Protein 8YXN (pdb70)

Secondary structure (DSSP, 8-state):
--S-EEEE-SS-HHHHHHHHHHH-SS---HHHHHHHH-GGG-S-GGGGB--SS---B-HHHHHHH--S-GGGTTTHHHHHHHHHHHT--HHHHHHHHHHHHTTTTSHHHH-EEEEEEEEEEEEEE-TTS-EEEEEEEEEEEEEEE--SS-TT-PPPPSS-TTHHHHHHHHHHHHHT--SHHHHHHHHHHHHIIIIIS-TTT---SHHHHHS-SSGGGTT--S---TTHHHHHHHHHHHHGGGBSS----BEEEE---/--TTSEEEE-SS-HHHHHHHHHHH-SS---HHHHHHHH-GGG-S-GGGGB--SS---B-HHHHHHHHTTSGGGTT-HHHHHHHHHHHT--HHHHHHHHHHHHTTTTSHHHH-EEEEEEEEEEEEEE-TTS-EEEEEEEEEEEEEEE--SS-TT-----SSSTTHHHHHHHHHHHHTT--SHHHHHHHHHHHHIIIIIS-TTT---SHHHHHS-SSGGGTT--S-SSTTHHHHHHHHHHHHGGGBS-----BEEEE---

Organism: Clostridium perfringens (NCBI:txid1502)

Nearest PDB structures (foldseek):
  5wqw-assembly1_A  TM=9.183E-01  e=3.307E-48  Clostridium perfringens str. 13
  6fxo-assembly1_A  TM=6.436E-01  e=1.385E-15  Staphylococcus aureus subsp. aureus Mu50
  4pi9-assembly1_A  TM=7.661E-01  e=3.746E-14  Staphylococcus aureus subsp. aureus Mu50
  4pi8-assembly1_A  TM=7.530E-01  e=2.775E-14  Staphylococcus aureus subsp. aureus Mu50
  4pia-assembly1_A  TM=7.601E-01  e=8.165E-14  Staphylococcus aureus subsp. aureus Mu50

Foldseek 3Di:
DVQAAAFELAAFLQVLLVLLQVLFPDHDDSVQLSCLLPLVNDPFQQLFWQFQAEFDFDLQVVLVLLPQQQQCRSVSVLLNVLCHVLRTYSLLLVLLLCVQCVSQPNPQANWDFDQWAFPPVAFDADPVRHTAGGDIGGDPGGATFHARNLVQQDDADPNHNCSSVRRSRNVRVVQVRRGSSSNSNVSSVCCRCLACVPPVQNQRGLSCLARGSHSVCNVRHSDSRSCRSVSSSVSSVSVVVGGPDDDIYGYHYDYPD/DFPPFAEQELPAFLQVLLVLLQVLFPDHDDSVQLSCLLPVVNDPFQQLQFQFQAEFDFDLVVVQVVLCPQALCHPCSVLLSVLCHVLRTYSLLLQLLLCVQAVSQPRPQANKDFDQWAFPPVAFDADPVRDTAGGDIGGHPDT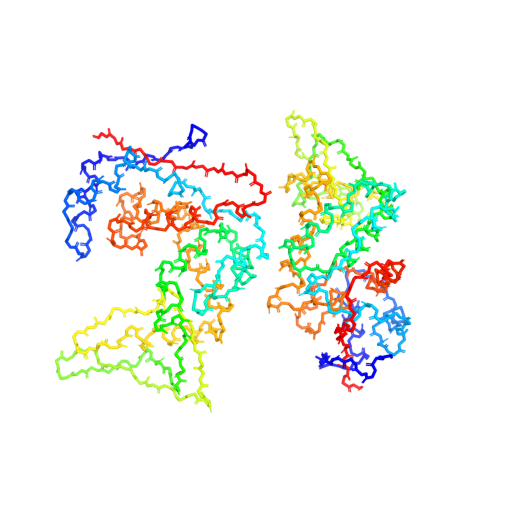AIAHARRLPQADDADPNRRCRSVRRSRNVRVVQVRRDSSSNSNVVSCVCRCLACPPPVQVQRGNSCLARGSHSVCNNRHNDRRSCSSVSSSVSSVVVVVRTPDDDGHGYDYDHDD

B-factor: mean 21.05, std 11.82, range [7.16, 79.29]

Structure (mmCIF, N/CA/C/O backbone):
data_8YXN
#
_entry.id   8YXN
#
_cell.length_a   37.130
_cell.length_b   47.520
_cell.length_c   64.310
_cell.angle_alpha   94.790
_cell.angle_beta   89.916
_cell.angle_gamma   96.290
#
_symmetry.space_group_name_H-M   'P 1'
#
loop_
_entity.id
_entity.type
_entity.pdbx_description
1 polymer 'Cell surface protein'
2 water water
#
loop_
_atom_site.group_PDB
_atom_site.id
_atom_site.type_symbol
_atom_site.label_atom_id
_atom_site.label_alt_id
_atom_site.label_comp_id
_atom_site.label_asym_id
_atom_site.label_entity_id
_atom_site.label_seq_id
_atom_site.pdbx_PDB_ins_code
_atom_site.Cartn_x
_atom_site.Cartn_y
_atom_site.Cartn_z
_atom_site.occupancy
_atom_site.B_iso_or_equiv
_atom_site.auth_seq_id
_atom_site.auth_comp_id
_atom_site.auth_asym_id
_atom_site.auth_atom_id
_atom_site.pdbx_PDB_model_num
ATOM 1 N N . ILE A 1 15 ? -8.914 19.646 -4.949 1.000 69.985 873 ILE A N 1
ATOM 2 C CA . ILE A 1 15 ? -9.808 20.715 -4.387 1.000 73.689 873 ILE A CA 1
ATOM 3 C C . ILE A 1 15 ? -8.982 21.995 -4.171 1.000 73.176 873 ILE A C 1
ATOM 4 O O . ILE A 1 15 ? -7.760 21.883 -3.937 1.000 71.589 873 ILE A O 1
ATOM 9 N N . GLY A 1 16 ? -9.627 23.165 -4.265 1.000 69.952 874 GLY A N 1
ATOM 10 C CA . GLY A 1 16 ? -9.025 24.484 -3.978 1.000 63.187 874 GLY A CA 1
ATOM 11 C C . GLY A 1 16 ? -8.460 24.541 -2.568 1.000 55.916 874 GLY A C 1
ATOM 12 O O . GLY A 1 16 ? -7.387 25.138 -2.388 1.000 50.560 874 GLY A O 1
ATOM 13 N N . ASN A 1 17 ? -9.161 23.947 -1.596 1.000 51.350 875 ASN A N 1
ATOM 14 C CA . ASN A 1 17 ? -8.637 23.712 -0.224 1.000 49.696 875 ASN A CA 1
ATOM 15 C C . ASN A 1 17 ? -7.697 22.492 -0.238 1.000 43.695 875 ASN A C 1
ATOM 16 O O . ASN A 1 17 ? -8.052 21.397 0.276 1.000 48.300 875 ASN A O 1
ATOM 21 N N . ALA A 1 18 ? -6.516 22.711 -0.796 1.000 32.902 876 ALA A N 1
ATOM 22 C CA . ALA A 1 18 ? -5.395 21.756 -0.862 1.000 27.531 876 ALA A CA 1
ATOM 23 C C . ALA A 1 18 ? -4.101 22.557 -0.746 1.000 25.154 876 ALA A C 1
ATOM 24 O O . ALA A 1 18 ? -4.054 23.686 -1.255 1.000 26.379 876 ALA A O 1
ATOM 26 N N . SER A 1 19 ? -3.114 22.008 -0.062 1.000 21.457 877 SER A N 1
ATOM 27 C CA . SER A 1 19 ? -1.742 22.561 -0.075 1.000 21.040 877 SER A CA 1
ATOM 28 C C . SER A 1 19 ? -0.998 21.957 -1.271 1.000 18.827 877 SER A C 1
ATOM 29 O O . SER A 1 19 ? -1.572 21.098 -2.010 1.000 17.143 877 SER A O 1
ATOM 32 N N . LYS A 1 20 ? 0.202 22.457 -1.525 1.000 18.676 878 LYS A N 1
ATOM 33 C CA A LYS A 1 20 ? 1.027 22.010 -2.675 0.590 18.015 878 LYS A CA 1
ATOM 34 C CA B LYS A 1 20 ? 1.021 22.000 -2.673 0.410 18.007 878 LYS A CA 1
ATOM 35 C C . LYS A 1 20 ? 2.402 21.586 -2.155 1.000 17.701 878 LYS A C 1
ATOM 36 O O . LYS A 1 20 ? 2.899 22.191 -1.182 1.000 18.550 878 LYS A O 1
ATOM 47 N N . THR A 1 21 ? 2.973 20.553 -2.766 1.000 16.402 879 THR A N 1
ATOM 48 C CA . THR A 1 21 ? 4.329 20.053 -2.434 1.000 17.656 879 THR A CA 1
ATOM 49 C C . THR A 1 21 ? 5.192 20.202 -3.680 1.000 15.919 879 THR A C 1
ATOM 50 O O . THR A 1 21 ? 4.816 19.625 -4.715 1.000 15.551 879 THR A O 1
ATOM 54 N N . ASN A 1 22 ? 6.259 20.998 -3.598 1.000 16.983 880 ASN A N 1
ATOM 55 C CA . ASN A 1 22 ? 7.149 21.250 -4.753 1.000 18.795 880 AS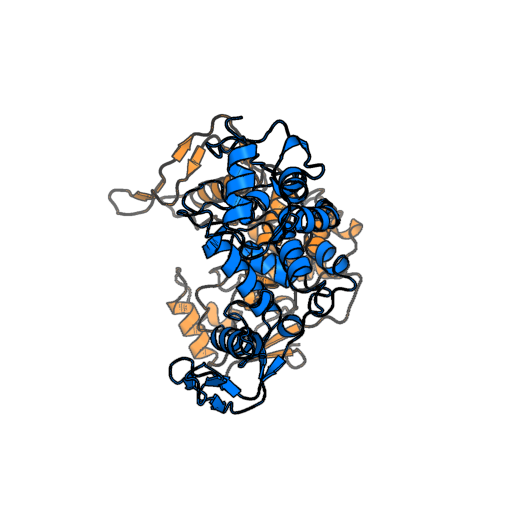N A CA 1
ATOM 56 C C . ASN A 1 22 ? 8.089 20.052 -4.951 1.000 17.133 880 ASN A C 1
ATOM 57 O O . ASN A 1 22 ? 8.833 19.686 -4.035 1.000 19.533 880 ASN A O 1
ATOM 62 N N . TYR A 1 23 ? 8.058 19.489 -6.145 1.000 14.837 881 TYR A N 1
ATOM 63 C CA . TYR A 1 23 ? 8.916 18.355 -6.578 1.000 14.779 881 TYR A CA 1
ATOM 64 C C . TYR A 1 23 ? 10.305 18.894 -6.977 1.000 16.816 881 TYR A C 1
ATOM 65 O O . TYR A 1 23 ? 11.258 18.107 -7.041 1.000 18.470 881 TYR A O 1
ATOM 74 N N . GLY A 1 24 ? 10.385 20.189 -7.288 1.000 17.224 882 GLY A N 1
ATOM 75 C CA . GLY A 1 24 ? 11.658 20.929 -7.425 1.000 19.710 882 GLY A CA 1
ATOM 76 C C . GLY A 1 24 ? 12.405 20.635 -8.722 1.000 20.471 882 GLY A C 1
ATOM 77 O O . GLY A 1 24 ? 13.572 21.080 -8.848 1.000 21.822 882 GLY A O 1
ATOM 78 N N . VAL A 1 25 ? 11.810 19.866 -9.625 1.000 18.407 883 VAL A N 1
ATOM 79 C CA . VAL A 1 25 ? 12.289 19.608 -11.013 1.000 17.619 883 VAL A CA 1
ATOM 80 C C . VAL A 1 25 ? 11.095 19.767 -11.947 1.000 18.073 883 VAL A C 1
ATOM 81 O O . VAL A 1 25 ? 9.941 19.755 -11.488 1.000 14.611 883 VAL A O 1
ATOM 85 N N . SER A 1 26 ? 11.357 19.864 -13.251 1.000 17.415 884 SER A N 1
ATOM 86 C CA . SER A 1 26 ? 10.288 19.989 -14.258 1.000 17.757 884 SER A CA 1
ATOM 87 C C . SER A 1 26 ? 9.526 18.665 -14.341 1.000 15.258 884 SER A C 1
ATOM 88 O O . SER A 1 26 ? 10.086 17.622 -13.965 1.000 15.436 884 SER A O 1
ATOM 91 N N . LEU A 1 27 ? 8.278 18.718 -14.781 1.000 15.433 885 LEU A N 1
ATOM 92 C CA . LEU A 1 27 ? 7.503 17.503 -15.107 1.000 15.593 885 LEU A CA 1
ATOM 93 C C . LEU A 1 27 ? 8.344 16.607 -16.028 1.000 16.370 885 LEU A C 1
ATOM 94 O O . LEU A 1 27 ? 8.465 15.405 -15.809 1.000 15.776 885 LEU A O 1
ATOM 99 N N . ASN A 1 28 ? 8.901 17.173 -17.100 1.000 16.447 886 ASN A N 1
ATOM 100 C CA . ASN A 1 28 ? 9.674 16.356 -18.064 1.000 18.922 886 ASN A CA 1
ATOM 101 C C . ASN A 1 28 ? 10.868 15.690 -17.351 1.000 16.460 886 ASN A C 1
ATOM 102 O O . ASN A 1 28 ? 11.124 14.515 -17.572 1.000 15.309 886 ASN A O 1
ATOM 107 N N . GLU A 1 29 ? 11.613 16.403 -16.540 1.000 15.673 887 GLU A N 1
ATOM 108 C CA . GLU A 1 29 ? 12.791 15.841 -15.841 1.000 17.318 887 GLU A CA 1
ATOM 109 C C . GLU A 1 29 ? 12.296 14.746 -14.889 1.000 14.869 887 GLU A C 1
ATOM 110 O O . GLU A 1 29 ? 12.988 13.732 -14.754 1.000 15.738 887 GLU A O 1
ATOM 116 N N . TYR A 1 30 ? 11.181 14.970 -14.213 1.000 14.017 888 TYR A N 1
ATOM 117 C CA . TYR A 1 30 ? 10.708 13.980 -13.214 1.000 13.301 888 TYR A CA 1
ATOM 118 C C . TYR A 1 30 ? 10.333 12.685 -13.944 1.000 13.621 888 TYR A C 1
ATOM 119 O O . TYR A 1 30 ? 10.674 11.551 -13.469 1.000 12.729 888 TYR A O 1
ATOM 128 N N . ILE A 1 31 ? 9.587 12.802 -15.058 1.000 14.122 889 ILE A N 1
ATOM 129 C CA . ILE A 1 31 ? 9.194 11.604 -15.846 1.000 14.550 889 ILE A CA 1
ATOM 130 C C . ILE A 1 31 ? 10.475 10.844 -16.236 1.000 14.713 889 ILE A C 1
ATOM 131 O O . ILE A 1 31 ? 10.473 9.596 -16.169 1.000 14.760 889 ILE A O 1
ATOM 136 N N . LYS A 1 32 ? 11.508 11.548 -16.721 1.000 16.524 890 LYS A N 1
ATOM 137 C CA . LYS A 1 32 ? 12.783 10.916 -17.156 1.000 17.892 890 LYS A CA 1
ATOM 138 C C . LYS A 1 32 ? 13.477 10.236 -15.964 1.000 17.078 890 LYS A C 1
ATOM 139 O O . LYS A 1 32 ? 13.909 9.062 -16.114 1.000 16.994 890 LYS A O 1
ATOM 145 N N . LEU A 1 33 ? 13.473 10.854 -14.775 1.000 16.764 891 LEU A N 1
ATOM 146 C CA . LEU A 1 33 ? 14.036 10.182 -13.564 1.000 15.880 891 LEU A CA 1
ATOM 147 C C . LEU A 1 33 ? 13.263 8.906 -13.246 1.000 14.267 891 LEU A C 1
ATOM 148 O O . LEU A 1 33 ? 13.893 7.895 -12.903 1.000 15.236 891 LEU A O 1
ATOM 153 N N . GLN A 1 34 ? 11.937 8.913 -13.304 1.000 12.389 892 GLN A N 1
ATOM 154 C CA . GLN A 1 34 ? 11.127 7.711 -13.012 1.000 13.479 892 GLN A CA 1
ATOM 155 C C . GLN A 1 34 ? 11.468 6.643 -14.040 1.000 14.634 892 GLN A C 1
ATOM 156 O O . GLN A 1 34 ? 11.616 5.494 -13.652 1.000 14.864 892 GLN A O 1
ATOM 162 N N . GLN A 1 35 ? 11.577 7.010 -15.321 1.000 14.263 893 GLN A N 1
ATOM 163 C CA . GLN A 1 35 ? 11.806 5.997 -16.382 1.000 16.879 893 GLN A CA 1
ATOM 164 C C . GLN A 1 35 ? 13.162 5.317 -16.174 1.000 15.444 893 GLN A C 1
ATOM 165 O O . GLN A 1 35 ? 13.213 4.052 -16.272 1.000 15.657 893 GLN A O 1
ATOM 171 N N . ARG A 1 36 ? 14.225 6.075 -15.906 1.000 16.505 894 ARG A N 1
ATOM 172 C CA . ARG A 1 36 ? 15.605 5.535 -15.758 1.000 17.203 894 ARG A CA 1
ATOM 173 C C . ARG A 1 36 ? 15.745 4.767 -14.432 1.000 19.473 894 ARG A C 1
ATOM 174 O O . ARG A 1 36 ? 16.585 3.821 -14.371 1.000 19.850 894 ARG A O 1
ATOM 182 N N . ASN A 1 37 ? 14.941 5.082 -13.403 1.000 19.624 895 ASN A N 1
ATOM 183 C CA . ASN A 1 37 ? 15.157 4.432 -12.077 1.000 20.530 895 ASN A CA 1
ATOM 184 C C . ASN A 1 37 ? 14.281 3.177 -11.970 1.000 18.481 895 ASN A C 1
ATOM 185 O O . ASN A 1 37 ? 14.628 2.269 -11.203 1.000 20.144 895 ASN A O 1
ATOM 190 N N . ASN A 1 38 ? 13.197 3.067 -12.717 1.000 15.243 896 ASN A N 1
ATOM 191 C CA . ASN A 1 38 ? 12.266 1.913 -12.629 1.000 16.149 896 ASN A CA 1
ATOM 192 C C . ASN A 1 38 ? 12.981 0.642 -13.065 1.000 16.777 896 ASN A C 1
ATOM 193 O O . ASN A 1 38 ? 13.577 0.599 -14.147 1.000 14.381 896 ASN A O 1
ATOM 198 N N . PRO A 1 39 ? 12.877 -0.458 -12.299 1.000 17.280 897 PRO A N 1
ATOM 199 C CA . PRO A 1 39 ? 13.453 -1.724 -12.748 1.000 18.576 897 PRO A CA 1
ATOM 200 C C . PRO A 1 39 ? 12.772 -2.300 -13.994 1.000 18.022 897 PRO A C 1
ATOM 201 O O . PRO A 1 39 ? 13.361 -3.175 -14.661 1.000 18.785 897 PRO A O 1
ATOM 205 N N . SER A 1 40 ? 11.557 -1.834 -14.318 1.000 18.615 898 SER A N 1
ATOM 206 C CA A SER A 1 40 ? 10.804 -2.221 -15.527 0.500 18.038 898 SER A CA 1
ATOM 207 C CA B SER A 1 40 ? 10.885 -2.240 -15.573 0.500 19.616 898 SER A CA 1
ATOM 208 C C . SER A 1 40 ? 10.827 -1.050 -16.519 1.000 19.191 898 SER A C 1
ATOM 209 O O . SER A 1 40 ? 11.018 0.091 -16.069 1.000 18.993 898 SER A O 1
ATOM 214 N N . ASN A 1 41 ? 10.622 -1.361 -17.790 1.000 18.933 899 ASN A N 1
ATOM 215 C CA . ASN A 1 41 ? 10.694 -0.351 -18.864 1.000 18.091 899 ASN A CA 1
ATOM 216 C C . ASN A 1 41 ? 9.251 0.005 -19.222 1.000 16.371 899 ASN A C 1
ATOM 217 O O . ASN A 1 41 ? 8.480 -0.859 -19.651 1.000 19.360 899 ASN A O 1
ATOM 222 N N . TYR A 1 42 ? 8.874 1.255 -18.938 1.000 16.403 900 TYR A N 1
ATOM 223 C CA . TYR A 1 42 ? 7.618 1.895 -19.371 1.000 16.628 900 TYR A CA 1
ATOM 224 C C . TYR A 1 42 ? 7.957 3.129 -20.223 1.000 15.684 900 TYR A C 1
ATOM 225 O O . TYR A 1 42 ? 9.000 3.730 -20.029 1.000 16.821 900 TYR A O 1
ATOM 234 N N . SER A 1 43 ? 7.040 3.499 -21.101 1.000 16.559 901 SER A N 1
ATOM 235 C CA . SER A 1 43 ? 7.204 4.659 -22.003 1.000 18.347 901 SER A CA 1
ATOM 236 C C . SER A 1 43 ? 7.011 5.967 -21.263 1.000 17.518 901 SER A C 1
ATOM 237 O O . SER A 1 43 ? 6.200 6.049 -20.289 1.000 16.910 901 SER A O 1
ATOM 240 N N . TYR A 1 44 ? 7.562 7.018 -21.856 1.000 18.317 902 TYR A N 1
ATOM 241 C CA . TYR A 1 44 ? 7.370 8.416 -21.425 1.000 19.380 902 TYR A CA 1
ATOM 242 C C . TYR A 1 44 ? 5.870 8.675 -21.381 1.000 19.871 902 TYR A C 1
ATOM 243 O O . TYR A 1 44 ? 5.377 9.265 -20.402 1.000 18.781 902 TYR A O 1
ATOM 252 N N . SER A 1 45 ? 5.146 8.304 -22.438 1.000 19.895 903 SER A N 1
ATOM 253 C CA . SER A 1 45 ? 3.699 8.542 -22.559 1.000 23.129 903 SER A CA 1
ATOM 254 C C . SER A 1 45 ? 2.922 7.955 -21.370 1.000 21.633 903 SER A C 1
ATOM 255 O O . SER A 1 45 ? 2.065 8.673 -20.805 1.000 17.981 903 SER A O 1
ATOM 258 N N . GLU A 1 46 ? 3.186 6.685 -21.008 1.000 19.470 904 GLU A N 1
ATOM 259 C CA . GLU A 1 46 ? 2.482 6.014 -19.887 1.000 21.271 904 GLU A CA 1
ATOM 260 C C . GLU A 1 46 ? 2.800 6.764 -18.583 1.000 17.601 904 GLU A C 1
ATOM 261 O O . GLU A 1 46 ? 1.862 7.079 -17.811 1.000 17.953 904 GLU A O 1
ATOM 267 N N . PHE A 1 47 ? 4.065 7.094 -18.343 1.000 16.067 905 PHE A N 1
ATOM 268 C CA . PHE A 1 47 ? 4.452 7.841 -17.117 1.000 14.321 905 PHE A CA 1
ATOM 269 C C . PHE A 1 47 ? 3.777 9.216 -17.100 1.000 14.858 905 PHE A C 1
ATOM 270 O O . PHE A 1 47 ? 3.177 9.609 -16.095 1.000 13.747 905 PHE A O 1
ATOM 278 N N . GLU A 1 48 ? 3.805 9.934 -18.223 1.000 12.889 906 GLU A N 1
ATOM 279 C CA . GLU A 1 48 ? 3.324 11.339 -18.260 1.000 13.470 906 GLU A CA 1
ATOM 280 C C . GLU A 1 48 ? 1.852 11.392 -17.858 1.000 12.581 906 GLU A C 1
ATOM 281 O O . GLU A 1 48 ? 1.479 12.304 -17.107 1.000 13.383 906 GLU A O 1
ATOM 287 N N . LYS A 1 49 ? 1.000 10.454 -18.316 1.000 14.907 907 LYS A N 1
ATOM 288 C CA . LYS A 1 49 ? -0.443 10.591 -18.060 1.000 16.036 907 LYS A CA 1
ATOM 289 C C . LYS A 1 49 ? -0.756 10.323 -16.571 1.000 15.081 907 LYS A C 1
ATOM 290 O O . LYS A 1 49 ? -1.833 10.747 -16.121 1.000 16.345 907 LYS A O 1
ATOM 296 N N . TYR A 1 50 ? 0.116 9.609 -15.851 1.000 12.362 908 TYR A N 1
ATOM 297 C CA . TYR A 1 50 ? -0.130 9.310 -14.408 1.000 12.587 908 TYR A CA 1
ATOM 298 C C . TYR A 1 50 ? 0.619 10.314 -13.543 1.000 12.125 908 TYR A C 1
ATOM 299 O O . TYR A 1 50 ? 0.178 10.505 -12.379 1.000 11.306 908 TYR A O 1
ATOM 308 N N . ILE A 1 51 ? 1.740 10.841 -13.989 1.000 11.200 909 ILE A N 1
ATOM 309 C CA . ILE A 1 51 ? 2.507 11.820 -13.169 1.000 10.528 909 ILE A CA 1
ATOM 310 C C . ILE A 1 51 ? 1.914 13.223 -13.277 1.000 11.397 909 ILE A C 1
ATOM 311 O O . ILE A 1 51 ? 1.946 13.960 -12.311 1.000 11.264 909 ILE A O 1
ATOM 316 N N . ASN A 1 52 ? 1.422 13.602 -14.446 1.000 12.613 910 ASN A N 1
ATOM 317 C CA . ASN A 1 52 ? 0.951 14.994 -14.659 1.000 13.494 910 ASN A CA 1
ATOM 318 C C . ASN A 1 52 ? -0.311 15.246 -13.828 1.000 13.755 910 ASN A C 1
ATOM 319 O O . ASN A 1 52 ? -1.347 14.625 -14.066 1.000 14.105 910 ASN A O 1
ATOM 324 N N . PRO A 1 53 ? -0.292 16.113 -12.792 1.000 16.325 911 PRO A N 1
ATOM 325 C CA . PRO A 1 53 ? -1.454 16.232 -11.907 1.000 18.676 911 PRO A CA 1
ATOM 326 C C . PRO A 1 53 ? -2.659 16.867 -12.615 1.000 19.033 911 PRO A C 1
ATOM 327 O O . PRO A 1 53 ? -3.763 16.692 -12.219 1.000 20.668 911 PRO A O 1
ATOM 331 N N . ALA A 1 54 ? -2.417 17.535 -13.735 1.000 19.620 912 ALA A N 1
ATOM 332 C CA . ALA A 1 54 ? -3.522 18.154 -14.506 1.000 20.294 912 ALA A CA 1
ATOM 333 C C . ALA A 1 54 ? -4.341 17.064 -15.205 1.000 21.139 912 ALA A C 1
ATOM 334 O O . ALA A 1 54 ? -5.499 17.339 -15.613 1.000 25.512 912 ALA A O 1
ATOM 336 N N . LYS A 1 55 ? -3.832 15.830 -15.317 1.000 20.684 913 LYS A N 1
ATOM 337 C CA . LYS A 1 55 ? -4.548 14.728 -15.984 1.000 20.411 913 LYS A CA 1
ATOM 338 C C . LYS A 1 55 ? -5.262 13.849 -14.961 1.000 19.245 913 LYS A C 1
ATOM 339 O O . LYS A 1 55 ? -6.009 12.952 -15.386 1.000 21.972 913 LYS A O 1
ATOM 345 N N . ALA A 1 56 ? -5.038 14.081 -13.669 1.000 23.411 914 ALA A N 1
ATOM 346 C CA . ALA A 1 56 ? -5.744 13.333 -12.606 1.000 23.667 914 ALA A CA 1
ATOM 347 C C . ALA A 1 56 ? -7.240 13.677 -12.671 1.000 27.295 914 ALA A C 1
ATOM 348 O O . ALA A 1 56 ? -7.594 14.881 -12.614 1.000 33.660 914 ALA A O 1
ATOM 350 N N . THR A 1 57 ? -8.082 12.672 -12.856 1.000 26.238 915 THR A N 1
ATOM 351 C CA . THR A 1 57 ? -9.559 12.794 -12.797 1.000 27.670 915 THR A CA 1
ATOM 352 C C . THR A 1 57 ? -9.996 12.577 -11.333 1.000 27.550 915 THR A C 1
ATOM 353 O O . THR A 1 57 ? -10.985 13.214 -10.910 1.000 31.695 915 THR A O 1
ATOM 357 N N . ASN A 1 58 ? -9.225 11.798 -10.559 1.000 23.016 916 ASN A N 1
ATOM 358 C CA . ASN A 1 58 ? -9.616 11.274 -9.228 1.000 18.762 916 ASN A CA 1
ATOM 359 C C . ASN A 1 58 ? -8.731 11.928 -8.162 1.000 19.390 916 ASN A C 1
ATOM 360 O O . ASN A 1 58 ? -7.558 11.470 -7.991 1.000 18.230 916 ASN A O 1
ATOM 365 N N . LYS A 1 59 ? -9.297 12.865 -7.397 1.000 17.250 917 LYS A N 1
ATOM 366 C CA . LYS A 1 59 ? -8.542 13.695 -6.415 1.000 18.222 917 LYS A CA 1
ATOM 367 C C . LYS A 1 59 ? -8.169 12.857 -5.192 1.000 14.930 917 LYS A C 1
ATOM 368 O O . LYS A 1 59 ? -7.334 13.336 -4.417 1.000 14.908 917 LYS A O 1
ATOM 374 N N . LEU A 1 60 ? -8.712 11.653 -5.031 1.000 13.006 918 LEU A N 1
ATOM 375 C CA . LEU A 1 60 ? -8.356 10.845 -3.828 1.000 11.762 918 LEU A CA 1
ATOM 376 C C . LEU A 1 60 ? -6.876 10.444 -3.833 1.000 10.818 918 LEU A C 1
ATOM 377 O O . LEU A 1 60 ? -6.375 10.031 -2.732 1.000 9.719 918 LEU A O 1
ATOM 382 N N . GLN A 1 61 ? -6.202 10.415 -4.985 1.000 11.487 919 GLN A N 1
ATOM 383 C CA . GLN A 1 61 ? -4.741 10.118 -4.963 1.000 11.813 919 GLN A CA 1
ATOM 384 C C . GLN A 1 61 ? -3.980 11.245 -4.241 1.000 9.901 919 GLN A C 1
ATOM 385 O O . GLN A 1 61 ? -2.778 11.031 -3.851 1.000 9.188 919 GLN A O 1
ATOM 391 N N . PHE A 1 62 ? -4.621 12.381 -3.980 1.000 10.455 920 PHE A N 1
ATOM 392 C CA . PHE A 1 62 ? -3.966 13.512 -3.282 1.000 10.100 920 PHE A CA 1
ATOM 393 C C . PHE A 1 62 ? -4.497 13.722 -1.845 1.000 10.497 920 PHE A C 1
ATOM 394 O O . PHE A 1 62 ? -4.092 14.688 -1.110 1.000 11.009 920 PHE A O 1
ATOM 402 N N . LEU A 1 63 ? -5.349 12.806 -1.398 1.000 10.223 921 LEU A N 1
ATOM 403 C CA . LEU A 1 63 ? -5.919 12.877 -0.042 1.000 10.771 921 LEU A CA 1
ATOM 404 C C . LEU A 1 63 ? -4.793 12.600 0.952 1.000 10.158 921 LEU A C 1
ATOM 405 O O . LEU A 1 63 ? -4.061 11.596 0.777 1.000 9.781 921 LEU A O 1
ATOM 410 N N . ARG A 1 64 ? -4.660 13.367 2.022 1.000 9.675 922 ARG A N 1
ATOM 411 C CA . ARG A 1 64 ? -3.688 13.074 3.109 1.000 9.732 922 ARG A CA 1
ATOM 412 C C . ARG A 1 64 ? -4.225 11.885 3.908 1.000 10.043 922 ARG A C 1
ATOM 413 O O . ARG A 1 64 ? -5.364 11.958 4.412 1.000 10.736 922 ARG A O 1
ATOM 421 N N . ILE A 1 65 ? -3.469 10.793 3.960 1.000 8.975 923 ILE A N 1
ATOM 422 C CA . ILE A 1 65 ? -3.941 9.504 4.546 1.000 9.220 923 ILE A CA 1
ATOM 423 C C . ILE A 1 65 ? -3.257 9.286 5.894 1.000 8.651 923 ILE A C 1
ATOM 424 O O . ILE A 1 65 ? -3.417 8.179 6.468 1.000 8.087 923 ILE A O 1
ATOM 429 N N . ASP A 1 66 ? -2.475 10.253 6.376 1.000 9.924 924 ASP A N 1
ATOM 430 C CA . ASP A 1 66 ? -1.743 10.166 7.654 1.000 10.429 924 ASP A CA 1
ATOM 431 C C . ASP A 1 66 ? -2.646 10.599 8.803 1.000 10.635 924 ASP A C 1
ATOM 432 O O . ASP A 1 66 ? -2.117 11.160 9.770 1.000 10.188 924 ASP A O 1
ATOM 437 N N . LYS A 1 67 ? -3.940 10.279 8.746 1.000 10.162 925 LYS A N 1
ATOM 438 C CA . LYS A 1 67 ? -4.825 10.474 9.911 1.000 12.513 925 LYS A CA 1
ATOM 439 C C . LYS A 1 67 ? -5.965 9.482 9.827 1.000 12.268 925 LYS A C 1
ATOM 440 O O . LYS A 1 67 ? -6.455 9.262 8.735 1.000 12.873 925 LYS A O 1
ATOM 446 N N . PHE A 1 68 ? -6.316 8.891 10.951 1.000 10.517 926 PHE A N 1
ATOM 447 C CA . PHE A 1 68 ? -7.551 8.081 11.017 1.000 9.989 926 PHE A CA 1
ATOM 448 C C . PHE A 1 68 ? -8.755 8.989 10.750 1.000 10.774 926 PHE A C 1
ATOM 449 O O . PHE A 1 68 ? -8.833 10.122 11.300 1.000 11.188 926 PHE A O 1
ATOM 457 N N . ARG A 1 69 ? -9.705 8.487 9.958 1.000 9.608 927 ARG A N 1
ATOM 458 C CA . ARG A 1 69 ? -10.992 9.159 9.700 1.000 10.649 927 ARG A CA 1
ATOM 459 C C . ARG A 1 69 ? -12.095 8.154 10.019 1.000 10.341 927 ARG A C 1
ATOM 460 O O . ARG A 1 69 ? -12.010 7.029 9.575 1.000 10.438 927 ARG A O 1
ATOM 468 N N . SER A 1 70 ? -13.041 8.540 10.860 1.000 10.674 928 SER A N 1
ATOM 469 C CA . SER A 1 70 ? -14.185 7.664 11.221 1.000 10.703 928 SER A CA 1
ATOM 470 C C . SER A 1 70 ? -14.989 7.217 9.997 1.000 10.662 928 SER A C 1
ATOM 471 O O . SER A 1 70 ? -15.277 8.051 9.078 1.000 10.392 928 SER A O 1
ATOM 474 N N . VAL A 1 71 ? -15.355 5.937 9.978 1.000 9.493 929 VAL A N 1
ATOM 475 C CA . VAL A 1 71 ? -16.244 5.330 8.948 1.000 10.333 929 VAL A CA 1
ATOM 476 C C . VAL A 1 71 ? -17.346 4.501 9.594 1.000 9.452 929 VAL A C 1
ATOM 477 O O . VAL A 1 71 ? -17.220 4.093 10.744 1.000 9.998 929 VAL A O 1
ATOM 481 N N . ASN A 1 72 ? -18.385 4.281 8.806 1.000 9.726 930 ASN A N 1
ATOM 482 C CA . ASN A 1 72 ? -19.475 3.343 9.164 1.000 9.025 930 ASN A CA 1
ATOM 483 C C . ASN A 1 72 ? -18.924 1.927 9.071 1.000 8.851 930 ASN A C 1
ATOM 484 O O . ASN A 1 72 ? -18.766 1.391 7.966 1.000 10.091 930 ASN A O 1
ATOM 489 N N . VAL A 1 73 ? -18.568 1.319 10.200 1.000 9.315 931 VAL A N 1
ATOM 490 C CA . VAL A 1 73 ? -17.919 -0.008 10.225 1.000 9.095 931 VAL A CA 1
ATOM 491 C C . VAL A 1 73 ? -18.858 -1.083 9.659 1.000 10.187 931 VAL A C 1
ATOM 492 O O . VAL A 1 73 ? -18.402 -1.908 8.833 1.000 10.403 931 VAL A O 1
ATOM 496 N N . SER A 1 74 ? -20.118 -1.139 10.092 1.000 10.555 932 SER A N 1
ATOM 497 C CA . SER A 1 74 ? -21.071 -2.135 9.563 1.000 11.774 932 SER A CA 1
ATOM 498 C C . SER A 1 74 ? -21.319 -1.895 8.062 1.000 11.157 932 SER A C 1
ATOM 499 O O . SER A 1 74 ? -21.444 -2.883 7.343 1.000 13.571 932 SER A O 1
ATOM 502 N N . GLY A 1 75 ? -21.358 -0.655 7.624 1.000 11.160 933 GLY A N 1
ATOM 503 C CA . GLY A 1 75 ? -21.521 -0.334 6.200 1.000 11.148 933 GLY A CA 1
ATOM 504 C C . GLY A 1 75 ? -20.302 -0.830 5.420 1.000 10.628 933 GLY A C 1
ATOM 505 O O . GLY A 1 75 ? -20.447 -1.415 4.339 1.000 12.821 933 GLY A O 1
ATOM 506 N N . LEU A 1 76 ? -19.108 -0.731 6.000 1.000 10.590 934 LEU A N 1
ATOM 507 C CA . LEU A 1 76 ? -17.894 -1.192 5.316 1.000 9.900 934 LEU A CA 1
ATOM 508 C C . LEU A 1 76 ? -17.924 -2.710 5.240 1.000 10.379 934 LEU A C 1
ATOM 509 O O . LEU A 1 76 ? -17.604 -3.266 4.165 1.000 12.650 934 LEU A O 1
ATOM 514 N N . SER A 1 77 ? -18.267 -3.399 6.319 1.000 10.911 935 SER A N 1
ATOM 515 C CA . SER A 1 77 ? -18.286 -4.889 6.314 1.000 12.580 935 SER A CA 1
ATOM 516 C C . SER A 1 77 ? -19.293 -5.352 5.235 1.000 13.226 935 SER A C 1
ATOM 517 O O . SER A 1 77 ? -19.005 -6.347 4.543 1.000 14.843 935 SER A O 1
ATOM 520 N N . SER A 1 78 ? -20.439 -4.679 5.153 1.000 13.670 936 SER A N 1
ATOM 521 C CA . SER A 1 78 ? -21.485 -4.987 4.130 1.000 16.030 936 SER A CA 1
ATOM 522 C C . SER A 1 78 ? -20.939 -4.816 2.700 1.000 17.384 936 SER A C 1
ATOM 523 O O . SER A 1 78 ? -21.138 -5.741 1.847 1.000 18.005 936 SER A O 1
ATOM 526 N N . ARG A 1 79 ? -20.175 -3.751 2.451 1.000 16.170 937 ARG A N 1
ATOM 527 C CA . ARG A 1 79 ? -19.636 -3.403 1.113 1.000 17.486 937 ARG A CA 1
ATOM 528 C C . ARG A 1 79 ? -18.555 -4.411 0.693 1.000 17.870 937 ARG A C 1
ATOM 529 O O . ARG A 1 79 ? -18.414 -4.667 -0.519 1.000 18.254 937 ARG A O 1
ATOM 537 N N . LEU A 1 80 ? -17.833 -5.005 1.625 1.000 14.145 938 LEU A N 1
ATOM 538 C CA . LEU A 1 80 ? -16.761 -5.991 1.362 1.000 16.162 938 LEU A CA 1
ATOM 539 C C . LEU A 1 80 ? -17.465 -7.328 1.131 1.000 17.763 938 LEU A C 1
ATOM 540 O O . LEU A 1 80 ? -17.156 -8.284 1.813 1.000 19.391 938 LEU A O 1
ATOM 545 N N . SER A 1 81 ? -18.285 -7.352 0.076 1.000 23.225 939 SER A N 1
ATOM 546 C CA . SER A 1 81 ? -19.312 -8.391 -0.208 1.000 30.063 939 SER A CA 1
ATOM 547 C C . SER A 1 81 ? -18.649 -9.671 -0.718 1.000 31.854 939 SER A C 1
ATOM 548 O O . SER A 1 81 ? -18.984 -10.773 -0.226 1.000 41.950 939 SER A O 1
ATOM 551 N N . ASN A 1 82 ? -17.802 -9.549 -1.723 1.000 29.253 940 ASN A N 1
ATOM 552 C CA . ASN A 1 82 ? -17.300 -10.747 -2.445 1.000 30.718 940 ASN A CA 1
ATOM 553 C C . ASN A 1 82 ? -15.792 -10.608 -2.588 1.000 27.825 940 ASN A C 1
ATOM 554 O O . ASN A 1 82 ? -15.313 -10.498 -3.705 1.000 24.872 940 ASN A O 1
ATOM 559 N N . LYS A 1 83 ? -15.084 -10.527 -1.463 1.000 23.210 941 LYS A N 1
ATOM 560 C CA . LYS A 1 83 ? -13.654 -10.145 -1.453 1.000 22.422 941 LYS A CA 1
ATOM 561 C C . LYS A 1 83 ? -12.802 -11.253 -0.863 1.000 20.692 941 LYS A C 1
ATOM 562 O O . LYS A 1 83 ? -11.790 -10.978 -0.187 1.000 21.041 941 LYS A O 1
ATOM 568 N N . GLY A 1 84 ? -13.111 -12.509 -1.163 1.000 22.696 942 GLY A N 1
ATOM 569 C CA . GLY A 1 84 ? -12.225 -13.583 -0.704 1.000 24.618 942 GLY A CA 1
ATOM 570 C C . GLY A 1 84 ? -12.005 -13.513 0.796 1.000 21.778 942 GLY A C 1
ATOM 571 O O . GLY A 1 84 ? -12.998 -13.389 1.539 1.000 21.367 942 GLY A O 1
ATOM 572 N N . VAL A 1 85 ? -10.753 -13.607 1.234 1.000 22.765 943 VAL A N 1
ATOM 573 C CA . VAL A 1 85 ? -10.382 -13.708 2.670 1.000 21.980 943 VAL A CA 1
ATOM 574 C C . VAL A 1 85 ? -10.736 -12.366 3.337 1.000 19.165 943 VAL A C 1
ATOM 575 O O . VAL A 1 85 ? -10.824 -12.366 4.585 1.000 20.604 943 VAL A O 1
ATOM 579 N N . LEU A 1 86 ? -10.955 -11.289 2.566 1.000 17.679 944 LEU A N 1
ATOM 580 C CA . LEU A 1 86 ? -11.260 -9.949 3.168 1.000 16.390 944 LEU A CA 1
ATOM 581 C C . LEU A 1 86 ? -12.776 -9.751 3.293 1.000 16.699 944 LEU A C 1
ATOM 582 O O . LEU A 1 86 ? -13.240 -8.657 3.712 1.000 15.901 944 LEU A O 1
ATOM 587 N N . THR A 1 87 ? -13.601 -10.752 2.918 1.000 19.233 945 THR A N 1
ATOM 588 C CA . THR A 1 87 ? -15.077 -10.599 2.904 1.000 18.651 945 THR A CA 1
ATOM 589 C C . THR A 1 87 ? -15.553 -10.291 4.323 1.000 16.132 945 THR A C 1
ATOM 590 O O . THR A 1 87 ? -15.139 -10.975 5.228 1.000 18.179 945 THR A O 1
ATOM 594 N N . GLY A 1 88 ? -16.312 -9.201 4.473 1.000 16.652 946 GLY A N 1
ATOM 595 C CA . GLY A 1 88 ? -16.992 -8.817 5.722 1.000 16.027 946 GLY A CA 1
ATOM 596 C C . GLY A 1 88 ? -16.023 -8.259 6.765 1.000 16.159 946 GLY A C 1
ATOM 597 O O . GLY A 1 88 ? -16.461 -8.038 7.913 1.000 15.209 946 GLY A O 1
ATOM 598 N N . GLN A 1 89 ? -14.750 -8.028 6.423 1.000 15.908 947 GLN A N 1
ATOM 599 C CA . GLN A 1 89 ? -13.713 -7.739 7.462 1.000 14.842 947 GLN A CA 1
ATOM 600 C C . GLN A 1 89 ? -13.640 -6.232 7.764 1.000 12.752 947 GLN A C 1
ATOM 601 O O . GLN A 1 89 ? -12.498 -5.752 8.070 1.000 12.015 947 GLN A O 1
ATOM 607 N N . GLY A 1 90 ? -14.763 -5.545 7.828 1.000 11.624 948 GLY A N 1
ATOM 608 C CA . GLY A 1 90 ? -14.756 -4.095 8.135 1.000 10.996 948 GLY A CA 1
ATOM 609 C C . GLY A 1 90 ? -14.088 -3.863 9.482 1.000 10.838 948 GLY A C 1
ATOM 610 O O . GLY A 1 90 ? -13.322 -2.883 9.657 1.000 10.595 948 GLY A O 1
ATOM 611 N N . GLN A 1 91 ? -14.434 -4.658 10.502 1.000 10.558 949 GLN A N 1
ATOM 612 C CA . GLN A 1 91 ? -13.906 -4.339 11.861 1.000 9.406 949 GLN A CA 1
ATOM 613 C C . GLN A 1 91 ? -12.367 -4.401 11.874 1.000 9.378 949 GLN A C 1
ATOM 614 O O . GLN A 1 91 ? -11.685 -3.583 12.531 1.000 7.827 949 GLN A O 1
ATOM 620 N N . ALA A 1 92 ? -11.787 -5.445 11.265 1.000 9.944 950 ALA A N 1
ATOM 621 C CA . ALA A 1 92 ? -10.328 -5.683 11.288 1.000 10.037 950 ALA A CA 1
ATOM 622 C C . ALA A 1 92 ? -9.636 -4.495 10.602 1.000 9.635 950 ALA A C 1
ATOM 623 O O . ALA A 1 92 ? -8.606 -4.042 11.116 1.000 8.668 950 ALA A O 1
ATOM 625 N N . PHE A 1 93 ? -10.199 -3.984 9.502 1.000 9.953 951 PHE A N 1
ATOM 626 C CA . PHE A 1 93 ? -9.618 -2.843 8.763 1.000 8.802 951 PHE A CA 1
ATOM 627 C C . PHE A 1 93 ? -9.696 -1.576 9.629 1.000 9.047 951 PHE A C 1
ATOM 628 O O . PHE A 1 93 ? -8.686 -0.896 9.763 1.000 9.577 951 PHE A O 1
ATOM 636 N N . VAL A 1 94 ? -10.835 -1.310 10.268 1.000 8.640 952 VAL A N 1
ATOM 637 C CA . VAL A 1 94 ? -10.979 -0.058 11.071 1.000 7.957 952 VAL A CA 1
ATOM 638 C C . VAL A 1 94 ? -10.064 -0.156 12.296 1.000 7.429 952 VAL A C 1
ATOM 639 O O . VAL A 1 94 ? -9.424 0.858 12.643 1.000 7.865 952 VAL A O 1
ATOM 643 N N . ASN A 1 95 ? -10.034 -1.306 12.973 1.000 7.889 953 ASN A N 1
ATOM 644 C CA . ASN A 1 95 ? -9.145 -1.489 14.136 1.000 8.091 953 ASN A CA 1
ATOM 645 C C . ASN A 1 95 ? -7.687 -1.210 13.776 1.000 8.539 953 ASN A C 1
ATOM 646 O O . ASN A 1 95 ? -6.993 -0.484 14.524 1.000 8.629 953 ASN A O 1
ATOM 651 N N . ALA A 1 96 ? -7.247 -1.737 12.645 1.000 7.898 954 ALA A N 1
ATOM 652 C CA . ALA A 1 96 ? -5.864 -1.562 12.153 1.000 7.770 954 ALA A CA 1
ATOM 653 C C . ALA A 1 96 ? -5.620 -0.088 11.820 1.000 7.627 954 ALA A C 1
ATOM 654 O O . ALA A 1 96 ? -4.565 0.470 12.195 1.000 7.850 954 ALA A O 1
ATOM 656 N N . ALA A 1 97 ? -6.530 0.530 11.094 1.000 7.334 955 ALA A N 1
ATOM 657 C CA . ALA A 1 97 ? -6.343 1.929 10.694 1.000 7.463 955 ALA A CA 1
ATOM 658 C C . ALA A 1 97 ? -6.311 2.827 11.932 1.000 8.100 955 ALA A C 1
ATOM 659 O O . ALA A 1 97 ? -5.499 3.801 12.022 1.000 8.551 955 ALA A O 1
ATOM 661 N N . LYS A 1 98 ? -7.159 2.547 12.917 1.000 7.899 956 LYS A N 1
ATOM 662 C CA . LYS A 1 98 ? -7.196 3.351 14.158 1.000 9.297 956 LYS A CA 1
ATOM 663 C C . LYS A 1 98 ? -5.855 3.197 14.915 1.000 8.622 956 LYS A C 1
ATOM 664 O O . LYS A 1 98 ? -5.268 4.177 15.384 1.000 8.744 956 LYS A O 1
ATOM 670 N N . ALA A 1 99 ? -5.376 1.971 15.037 1.000 8.093 957 ALA A N 1
ATOM 671 C CA . ALA A 1 99 ? -4.141 1.684 15.797 1.000 8.673 957 ALA A CA 1
ATOM 672 C C . ALA A 1 99 ? -2.954 2.458 15.193 1.000 8.575 957 ALA A C 1
ATOM 673 O O . ALA A 1 99 ? -2.071 2.855 15.901 1.000 8.363 957 ALA A O 1
ATOM 675 N N . PHE A 1 100 ? -2.913 2.639 13.879 1.000 8.650 958 PHE A N 1
ATOM 676 C CA . PHE A 1 100 ? -1.761 3.246 13.172 1.000 8.392 958 PHE A CA 1
ATOM 677 C C . PHE A 1 100 ? -2.104 4.663 12.723 1.000 8.079 958 PHE A C 1
ATOM 678 O O . PHE A 1 100 ? -1.252 5.254 12.066 1.000 8.622 958 PHE A O 1
ATOM 686 N N . ASN A 1 101 ? -3.270 5.180 13.081 1.000 7.646 959 ASN A N 1
ATOM 687 C CA . ASN A 1 101 ? -3.618 6.589 12.741 1.000 8.021 959 ASN A CA 1
ATOM 688 C C . ASN A 1 101 ? -3.466 6.818 11.234 1.000 7.903 959 ASN A C 1
ATOM 689 O O . ASN A 1 101 ? -2.958 7.863 10.793 1.000 8.651 959 ASN A O 1
ATOM 694 N N . ILE A 1 102 ? -4.067 5.929 10.451 1.000 7.414 960 ILE A N 1
ATOM 695 C CA . ILE A 1 102 ? -4.132 6.066 8.980 1.000 7.710 960 ILE A CA 1
ATOM 696 C C . ILE A 1 102 ? -5.588 5.994 8.519 1.000 7.729 960 ILE A C 1
ATOM 697 O O . ILE A 1 102 ? -6.472 5.491 9.222 1.000 8.041 960 ILE A O 1
ATOM 702 N N . ASP A 1 103 ? -5.828 6.449 7.293 1.000 7.783 961 ASP A N 1
ATOM 703 C CA . ASP A 1 103 ? -7.202 6.529 6.739 1.000 8.196 961 ASP A CA 1
ATOM 704 C C . ASP A 1 103 ? -7.671 5.112 6.428 1.000 8.440 961 ASP A C 1
ATOM 705 O O . ASP A 1 103 ? -6.979 4.366 5.740 1.000 8.324 961 ASP A O 1
ATOM 710 N N . PRO A 1 104 ? -8.810 4.661 6.982 1.000 8.804 962 PRO A N 1
ATOM 711 C CA . PRO A 1 104 ? -9.251 3.274 6.793 1.000 8.755 962 PRO A CA 1
ATOM 712 C C . PRO A 1 104 ? -9.722 2.951 5.367 1.000 8.583 962 PRO A C 1
ATOM 713 O O . PRO A 1 104 ? -9.656 1.770 4.989 1.000 8.710 962 PRO A O 1
ATOM 717 N N . ILE A 1 105 ? -10.236 3.933 4.649 1.000 8.508 963 ILE A N 1
ATOM 718 C CA . ILE A 1 105 ? -10.700 3.674 3.263 1.000 8.885 963 ILE A CA 1
ATOM 719 C C . ILE A 1 105 ? -9.455 3.498 2.407 1.000 8.734 963 ILE A C 1
ATOM 720 O O . ILE A 1 105 ? -9.412 2.580 1.570 1.000 8.503 963 ILE A O 1
ATOM 725 N N . TYR A 1 106 ? -8.407 4.279 2.642 1.000 8.322 964 TYR A N 1
ATOM 726 C CA . TYR A 1 106 ? -7.100 4.037 1.986 1.000 8.239 964 TYR A CA 1
ATOM 727 C C . TYR A 1 106 ? -6.636 2.603 2.285 1.000 8.166 964 TYR A C 1
ATOM 728 O O . TYR A 1 106 ? -6.246 1.836 1.406 1.000 9.511 964 TYR A O 1
ATOM 737 N N . LEU A 1 107 ? -6.642 2.185 3.559 1.000 8.393 965 LEU A N 1
ATOM 738 C CA . LEU A 1 107 ? -6.127 0.857 3.940 1.000 8.394 965 LEU A CA 1
ATOM 739 C C . LEU A 1 107 ? -6.917 -0.233 3.239 1.000 9.021 965 LEU A C 1
ATOM 740 O O . LEU A 1 107 ? -6.307 -1.182 2.693 1.000 9.164 965 LEU A O 1
ATOM 745 N N . VAL A 1 108 ? -8.233 -0.118 3.219 1.000 7.994 966 VAL A N 1
ATOM 746 C CA . VAL A 1 108 ? -9.103 -1.101 2.515 1.000 9.217 966 VAL A CA 1
ATOM 747 C C . VAL A 1 108 ? -8.661 -1.167 1.051 1.000 9.070 966 VAL A C 1
ATOM 748 O O . VAL A 1 108 ? -8.442 -2.277 0.542 1.000 9.727 966 VAL A O 1
ATOM 752 N N . ALA A 1 109 ? -8.573 -0.023 0.396 1.000 8.333 967 ALA A N 1
ATOM 753 C CA . ALA A 1 109 ? -8.321 0.054 -1.068 1.000 8.989 967 ALA A CA 1
ATOM 754 C C . ALA A 1 109 ? -6.926 -0.534 -1.354 1.000 10.535 967 ALA A C 1
ATOM 755 O O . ALA A 1 109 ? -6.770 -1.307 -2.349 1.000 10.877 967 ALA A O 1
ATOM 757 N N . GLN A 1 110 ? -5.935 -0.176 -0.530 1.000 10.840 968 GLN A N 1
ATOM 758 C CA . GLN A 1 110 ? -4.542 -0.682 -0.674 1.000 12.757 968 GLN A CA 1
ATOM 759 C C . GLN A 1 110 ? -4.547 -2.213 -0.593 1.000 12.144 968 GLN A C 1
ATOM 760 O O . GLN A 1 110 ? -3.907 -2.895 -1.397 1.000 13.295 968 GLN A O 1
ATOM 766 N N . CYS A 1 111 ? -5.215 -2.766 0.412 1.000 11.703 969 CYS A N 1
ATOM 767 C CA . CYS A 1 111 ? -5.280 -4.237 0.598 1.000 12.117 969 CYS A CA 1
ATOM 768 C C . CYS A 1 111 ? -6.058 -4.899 -0.552 1.000 13.028 969 CYS A C 1
ATOM 769 O O . CYS A 1 111 ? -5.640 -6.025 -1.004 1.000 13.406 969 CYS A O 1
ATOM 772 N N . LEU A 1 112 ? -7.177 -4.319 -0.975 1.000 12.495 970 LEU A N 1
ATOM 773 C CA . LEU A 1 112 ? -7.977 -4.924 -2.077 1.000 12.711 970 LEU A CA 1
ATOM 774 C C . LEU A 1 112 ? -7.067 -4.981 -3.313 1.000 14.609 970 LEU A C 1
ATOM 775 O O . LEU A 1 112 ? -6.996 -6.040 -3.985 1.000 14.580 970 LEU A O 1
ATOM 780 N N . HIS A 1 113 ? -6.354 -3.902 -3.623 1.000 13.153 971 HIS A N 1
ATOM 781 C CA . HIS A 1 113 ? -5.521 -3.865 -4.858 1.000 14.233 971 HIS A CA 1
ATOM 782 C C . HIS A 1 113 ? -4.395 -4.893 -4.755 1.000 15.408 971 HIS A C 1
ATOM 783 O O . HIS A 1 113 ? -4.222 -5.639 -5.721 1.000 17.042 971 HIS A O 1
ATOM 790 N N . GLU A 1 114 ? -3.681 -4.963 -3.624 1.000 16.309 972 GLU A N 1
ATOM 791 C CA . GLU A 1 114 ? -2.480 -5.788 -3.401 1.000 17.169 972 GLU A CA 1
ATOM 792 C C . GLU A 1 114 ? -2.810 -7.289 -3.342 1.000 19.074 972 GLU A C 1
ATOM 793 O O . GLU A 1 114 ? -1.936 -8.063 -3.821 1.000 22.130 972 GLU A O 1
ATOM 799 N N . THR A 1 115 ? -4.011 -7.679 -2.905 1.000 16.510 973 THR A N 1
ATOM 800 C CA . THR A 1 115 ? -4.429 -9.098 -2.732 1.000 17.004 973 THR A CA 1
ATOM 801 C C . THR A 1 115 ? -5.319 -9.582 -3.909 1.000 18.205 973 THR A C 1
ATOM 802 O O . THR A 1 115 ? -5.840 -10.715 -3.814 1.000 18.167 973 THR A O 1
ATOM 806 N N . GLY A 1 116 ? -5.603 -8.744 -4.900 1.000 18.729 974 GLY A N 1
ATOM 807 C CA . GLY A 1 116 ? -6.574 -9.080 -5.974 1.000 19.910 974 GLY A CA 1
ATOM 808 C C . GLY A 1 116 ? -7.946 -9.364 -5.412 1.000 19.077 974 GLY A C 1
ATOM 809 O O . GLY A 1 116 ? -8.503 -10.447 -5.648 1.000 20.736 974 GLY A O 1
ATOM 810 N N . ASN A 1 117 ? -8.512 -8.426 -4.645 1.000 18.804 975 ASN A N 1
ATOM 811 C CA . ASN A 1 117 ? -9.795 -8.638 -3.918 1.000 19.995 975 ASN A CA 1
ATOM 812 C C . ASN A 1 117 ? -9.766 -9.926 -3.083 1.000 18.311 975 ASN A C 1
ATOM 813 O O . ASN A 1 117 ? -10.763 -10.697 -3.132 1.000 20.069 975 ASN A O 1
ATOM 818 N N . GLY A 1 118 ? -8.712 -10.135 -2.301 1.000 17.272 976 GLY A N 1
ATOM 819 C CA . GLY A 1 118 ? -8.630 -11.193 -1.287 1.000 16.989 976 GLY A CA 1
ATOM 820 C C . GLY A 1 118 ? -8.351 -12.556 -1.879 1.000 19.617 976 GLY A C 1
ATOM 821 O O . GLY A 1 118 ? -8.709 -13.551 -1.186 1.000 23.464 976 GLY A O 1
ATOM 822 N N . THR A 1 119 ? -7.770 -12.622 -3.085 1.000 20.216 977 THR A N 1
ATOM 823 C CA . THR A 1 119 ? -7.628 -13.909 -3.842 1.000 23.489 977 THR A CA 1
ATOM 824 C C . THR A 1 119 ? -6.171 -14.370 -3.999 1.000 26.329 977 THR A C 1
ATOM 825 O O . THR A 1 119 ? -5.964 -15.559 -4.408 1.000 24.155 977 THR A O 1
ATOM 829 N N . SER A 1 120 ? -5.180 -13.527 -3.695 1.000 22.727 978 SER A N 1
ATOM 830 C CA . SER A 1 120 ? -3.743 -13.848 -3.886 1.000 24.561 978 SER A CA 1
ATOM 831 C C . SER A 1 120 ? -3.379 -15.000 -2.947 1.000 23.223 978 SER A C 1
ATOM 832 O O . SER A 1 120 ? -4.012 -15.163 -1.924 1.000 23.517 978 SER A O 1
ATOM 835 N N . LYS A 1 121 ? -2.414 -15.816 -3.329 1.000 27.594 979 LYS A N 1
ATOM 836 C CA . LYS A 1 121 ? -2.009 -17.020 -2.562 1.000 28.975 979 LYS A CA 1
ATOM 837 C C . LYS A 1 121 ? -1.658 -16.654 -1.109 1.000 26.835 979 LYS A C 1
ATOM 838 O O . LYS A 1 121 ? -2.292 -17.211 -0.206 1.000 26.031 979 LYS A O 1
ATOM 844 N N . LEU A 1 122 ? -0.731 -15.711 -0.906 1.000 27.420 980 LEU A N 1
ATOM 845 C CA . LEU A 1 122 ? -0.217 -15.320 0.440 1.000 27.783 980 LEU A CA 1
ATOM 846 C C . LEU A 1 122 ? -1.359 -14.737 1.293 1.000 26.005 980 LEU A C 1
ATOM 847 O O . LEU A 1 122 ? -1.322 -14.947 2.522 1.000 25.404 980 LEU A O 1
ATOM 852 N N . ALA A 1 123 ? -2.314 -14.017 0.680 1.000 26.437 981 ALA A N 1
ATOM 853 C CA . ALA A 1 123 ? -3.472 -13.383 1.370 1.000 25.256 981 ALA A CA 1
ATOM 854 C C . ALA A 1 123 ? -4.480 -14.435 1.848 1.000 28.091 981 ALA A C 1
ATOM 855 O O . ALA A 1 123 ? -4.928 -14.328 3.006 1.000 28.753 981 ALA A O 1
ATOM 857 N N . LYS A 1 124 ? -4.818 -15.432 1.011 1.000 28.878 982 LYS A N 1
ATOM 858 C CA . LYS A 1 124 ? -5.867 -16.453 1.294 1.000 30.973 982 LYS A CA 1
ATOM 859 C C . LYS A 1 124 ? -5.415 -17.369 2.424 1.000 26.528 982 LYS A C 1
ATOM 860 O O . LYS A 1 124 ? -6.283 -17.996 3.056 1.000 25.832 982 LYS A O 1
ATOM 866 N N . GLY A 1 125 ? -4.107 -17.434 2.663 1.000 24.212 983 GLY A N 1
ATOM 867 C CA . GLY A 1 125 ? -3.505 -18.216 3.747 1.000 23.250 983 GLY A CA 1
ATOM 868 C C . GLY A 1 125 ? -2.806 -19.454 3.197 1.000 26.650 983 GLY A C 1
ATOM 869 O O . GLY A 1 125 ? -3.420 -20.175 2.373 1.000 29.260 983 GLY A O 1
ATOM 870 N N . VAL A 1 126 ? -1.550 -19.631 3.573 1.000 25.249 984 VAL A N 1
ATOM 871 C CA . VAL A 1 126 ? -0.725 -20.826 3.230 1.000 27.221 984 VAL A CA 1
ATOM 872 C C . VAL A 1 126 ? -0.532 -21.614 4.529 1.000 28.052 984 VAL A C 1
ATOM 873 O O . VAL A 1 126 ? 0.051 -21.097 5.481 1.000 26.982 984 VAL A O 1
ATOM 877 N N . THR A 1 127 ? -0.969 -22.868 4.542 1.000 32.103 985 THR A N 1
ATOM 878 C CA . THR A 1 127 ? -0.760 -23.775 5.690 1.000 35.340 985 THR A CA 1
ATOM 879 C C . THR A 1 127 ? 0.647 -24.327 5.526 1.000 37.487 985 THR A C 1
ATOM 880 O O . THR A 1 127 ? 0.857 -25.133 4.593 1.000 39.099 985 THR A O 1
ATOM 884 N N . ILE A 1 128 ? 1.586 -23.807 6.314 1.000 34.025 986 ILE A N 1
ATOM 885 C CA . ILE A 1 128 ? 3.020 -24.195 6.265 1.000 34.620 986 ILE A CA 1
ATOM 886 C C . ILE A 1 128 ? 3.253 -25.190 7.401 1.000 38.872 986 ILE A C 1
ATOM 887 O O . ILE A 1 128 ? 2.471 -25.176 8.379 1.000 35.603 986 ILE A O 1
ATOM 892 N N . THR A 1 129 ? 4.203 -26.102 7.200 1.000 36.668 987 THR A N 1
ATOM 893 C CA . THR A 1 129 ? 4.627 -27.106 8.206 1.000 41.734 987 THR A CA 1
ATOM 894 C C . THR A 1 129 ? 6.059 -26.794 8.623 1.000 38.029 987 THR A C 1
ATOM 895 O O . THR A 1 129 ? 6.574 -27.536 9.461 1.000 45.553 987 THR A O 1
ATOM 899 N N . GLU A 1 130 ? 6.684 -25.782 8.006 1.000 34.997 988 GLU A N 1
ATOM 900 C CA . GLU A 1 130 ? 8.067 -25.349 8.345 1.000 34.419 988 GLU A CA 1
ATOM 901 C C . GLU A 1 130 ? 8.313 -23.900 7.921 1.000 38.858 988 GLU A C 1
ATOM 902 O O . GLU A 1 130 ? 7.604 -23.392 7.005 1.000 35.592 988 GLU A O 1
ATOM 908 N N . ILE A 1 131 ? 9.323 -23.285 8.539 1.000 35.876 989 ILE A N 1
ATOM 909 C CA . ILE A 1 131 ? 9.773 -21.897 8.227 1.000 38.423 989 ILE A CA 1
ATOM 910 C C . ILE A 1 131 ? 11.258 -21.930 7.874 1.000 36.418 989 ILE A C 1
ATOM 911 O O . ILE A 1 131 ? 11.947 -22.888 8.286 1.000 42.280 989 ILE A O 1
ATOM 916 N N . ALA A 1 132 ? 11.736 -20.902 7.176 1.000 33.870 990 ALA A N 1
ATOM 917 C CA . ALA A 1 132 ? 13.147 -20.746 6.766 1.000 34.958 990 ALA A CA 1
ATOM 918 C C . ALA A 1 132 ? 13.965 -20.222 7.944 1.000 39.231 990 ALA A C 1
ATOM 919 O O . ALA A 1 132 ? 13.417 -19.415 8.737 1.000 38.503 990 ALA A O 1
ATOM 921 N N . ASP A 1 133 ? 15.212 -20.694 8.049 1.000 43.032 991 ASP A N 1
ATOM 922 C CA . ASP A 1 133 ? 16.326 -20.031 8.780 1.000 42.891 991 ASP A CA 1
ATOM 923 C C . ASP A 1 133 ? 17.193 -19.332 7.728 1.000 42.440 991 ASP A C 1
ATOM 924 O O . ASP A 1 133 ? 18.016 -20.022 7.073 1.000 42.621 991 ASP A O 1
ATOM 929 N N . GLU A 1 134 ? 16.986 -18.023 7.541 1.000 42.352 992 GLU A N 1
ATOM 930 C CA . GLU A 1 134 ? 17.635 -17.222 6.470 1.000 44.817 992 GLU A CA 1
ATOM 931 C C . GLU A 1 134 ? 19.127 -17.019 6.797 1.000 49.128 992 GLU A C 1
ATOM 932 O O . GLU A 1 134 ? 19.869 -16.522 5.916 1.000 46.865 992 GLU A O 1
ATOM 938 N N . SER A 1 135 ? 19.562 -17.392 8.007 1.000 50.538 993 SER A N 1
ATOM 939 C CA . SER A 1 135 ? 20.981 -17.328 8.450 1.000 51.345 993 SER A CA 1
ATOM 940 C C . SER A 1 135 ? 21.758 -18.531 7.905 1.000 54.331 993 SER A C 1
ATOM 941 O O . SER A 1 135 ? 23.005 -18.508 7.997 1.000 58.340 993 SER A O 1
ATOM 944 N N . LYS A 1 136 ? 21.062 -19.538 7.361 1.000 52.997 994 LYS A N 1
ATOM 945 C CA . LYS A 1 136 ? 21.677 -20.804 6.872 1.000 48.470 994 LYS A CA 1
ATOM 946 C C . LYS A 1 136 ? 21.280 -21.064 5.423 1.000 42.815 994 LYS A C 1
ATOM 947 O O . LYS A 1 136 ? 20.643 -22.069 5.122 1.000 45.217 994 LYS A O 1
ATOM 953 N N . PRO A 1 137 ? 21.627 -20.163 4.480 1.000 39.782 995 PRO A N 1
ATOM 954 C CA . PRO A 1 137 ? 21.289 -20.360 3.071 1.000 38.973 995 PRO A CA 1
ATOM 955 C C . PRO A 1 137 ? 21.943 -21.617 2.485 1.000 42.743 995 PRO A C 1
ATOM 956 O O . PRO A 1 137 ? 22.869 -22.125 3.089 1.000 44.336 995 PRO A O 1
ATOM 960 N N . ILE A 1 138 ? 21.442 -22.080 1.335 1.000 41.633 996 ILE A N 1
ATOM 961 C CA . ILE A 1 138 ? 21.957 -23.276 0.608 1.000 42.614 996 ILE A CA 1
ATOM 962 C C . ILE A 1 138 ? 22.152 -22.884 -0.862 1.000 44.657 996 ILE A C 1
ATOM 963 O O . ILE A 1 138 ? 21.191 -22.372 -1.486 1.000 42.838 996 ILE A O 1
ATOM 968 N N . TYR A 1 139 ? 23.365 -23.094 -1.382 1.000 47.063 997 TYR A N 1
ATOM 969 C CA . TYR A 1 139 ? 23.818 -22.625 -2.717 1.000 48.252 997 TYR A CA 1
ATOM 970 C C . TYR A 1 139 ? 23.951 -23.832 -3.654 1.000 48.895 997 TYR A C 1
ATOM 971 O O . TYR A 1 139 ? 24.294 -24.905 -3.140 1.000 46.840 997 TYR A O 1
ATOM 980 N N . ASN A 1 140 ? 23.654 -23.664 -4.953 1.000 53.078 998 ASN A N 1
ATOM 981 C CA . ASN A 1 140 ? 23.807 -24.722 -5.997 1.000 55.846 998 ASN A CA 1
ATOM 982 C C . ASN A 1 140 ? 25.274 -24.748 -6.441 1.000 60.154 998 ASN A C 1
ATOM 983 O O . ASN A 1 140 ? 26.078 -24.009 -5.835 1.000 62.136 998 ASN A O 1
ATOM 988 N N . GLY A 1 141 ? 25.595 -25.568 -7.450 1.000 66.729 999 GLY A N 1
ATOM 989 C CA . GLY A 1 141 ? 26.933 -25.688 -8.065 1.000 71.726 999 GLY A CA 1
ATOM 990 C C . GLY A 1 141 ? 27.475 -24.350 -8.552 1.000 74.032 999 GLY A C 1
ATOM 991 O O . GLY A 1 141 ? 28.688 -24.122 -8.389 1.000 79.292 999 GLY A O 1
ATOM 992 N N . ASN A 1 142 ? 26.615 -23.498 -9.126 1.000 75.426 1000 ASN A N 1
ATOM 993 C CA . ASN A 1 142 ? 26.964 -22.138 -9.629 1.000 72.946 1000 ASN A CA 1
ATOM 994 C C . ASN A 1 142 ? 26.848 -21.104 -8.498 1.000 68.243 1000 ASN A C 1
ATOM 995 O O . ASN A 1 142 ? 26.669 -19.911 -8.815 1.000 73.585 1000 ASN A O 1
ATOM 1000 N N . GLY A 1 143 ? 26.921 -21.543 -7.233 1.000 64.888 1001 GLY A N 1
ATOM 1001 C CA . GLY A 1 143 ? 26.996 -20.684 -6.034 1.000 60.435 1001 GLY A CA 1
ATOM 1002 C C . GLY A 1 143 ? 25.781 -19.788 -5.854 1.000 60.255 1001 GLY A C 1
ATOM 1003 O O . GLY A 1 143 ? 25.852 -18.876 -5.012 1.000 65.397 1001 GLY A O 1
ATOM 1004 N N . GLN A 1 144 ? 24.703 -20.019 -6.610 1.000 56.748 1002 GLN A N 1
ATOM 1005 C CA . GLN A 1 144 ? 23.430 -19.250 -6.521 1.000 52.452 1002 GLN A CA 1
ATOM 1006 C C . GLN A 1 144 ? 22.551 -19.823 -5.402 1.000 46.247 1002 GLN A C 1
ATOM 1007 O O . GLN A 1 144 ? 22.596 -21.049 -5.170 1.000 42.535 1002 GLN A O 1
ATOM 1013 N N . LEU A 1 145 ? 21.778 -18.961 -4.736 1.000 41.536 1003 LEU A N 1
ATOM 1014 C CA . LEU A 1 145 ? 20.869 -19.340 -3.618 1.000 41.638 1003 LEU A CA 1
ATOM 1015 C C . LEU A 1 145 ? 19.727 -20.200 -4.177 1.000 35.925 1003 LEU A C 1
ATOM 1016 O O . LEU A 1 145 ? 19.074 -19.732 -5.152 1.000 35.132 1003 LEU A O 1
ATOM 1021 N N . VAL A 1 146 ? 19.490 -21.379 -3.580 1.000 36.498 1004 VAL A N 1
ATOM 1022 C CA . VAL A 1 146 ? 18.401 -22.331 -3.983 1.000 35.861 1004 VAL A CA 1
ATOM 1023 C C . VAL A 1 146 ? 17.513 -22.709 -2.781 1.000 36.149 1004 VAL A C 1
ATOM 1024 O O . VAL A 1 146 ? 16.426 -23.329 -3.012 1.000 34.794 1004 VAL A O 1
ATOM 1028 N N . GLY A 1 147 ? 17.904 -22.368 -1.547 1.000 34.644 1005 GLY A N 1
ATOM 1029 C CA . GLY A 1 147 ? 17.141 -22.751 -0.342 1.000 35.177 1005 GLY A CA 1
ATOM 1030 C C . GLY A 1 147 ? 17.740 -22.210 0.949 1.000 33.638 1005 GLY A C 1
ATOM 1031 O O . GLY A 1 147 ? 18.705 -21.410 0.874 1.000 36.426 1005 GLY A O 1
ATOM 1032 N N . TYR A 1 148 ? 17.145 -22.603 2.073 1.000 30.308 1006 TYR A N 1
ATOM 1033 C CA . TYR A 1 148 ? 17.646 -22.400 3.454 1.000 33.446 1006 TYR A CA 1
ATOM 1034 C C . TYR A 1 148 ? 17.422 -23.674 4.263 1.000 35.533 1006 TYR A C 1
ATOM 1035 O O . TYR A 1 148 ? 16.458 -24.401 3.967 1.000 34.671 1006 TYR A O 1
ATOM 1044 N N . HIS A 1 149 ? 18.233 -23.913 5.294 1.000 36.008 1007 HIS A N 1
ATOM 1045 C CA . HIS A 1 149 ? 17.929 -24.971 6.294 1.000 47.616 1007 HIS A CA 1
ATOM 1046 C C . HIS A 1 149 ? 16.582 -24.621 6.948 1.000 45.866 1007 HIS A C 1
ATOM 1047 O O . HIS A 1 149 ? 16.414 -23.464 7.392 1.000 51.773 1007 HIS A O 1
ATOM 1054 N N . MET A 1 150 ? 15.624 -25.554 6.917 1.000 44.857 1008 MET A N 1
ATOM 1055 C CA . MET A 1 150 ? 14.215 -25.323 7.343 1.000 43.257 1008 MET A CA 1
ATOM 1056 C C . MET A 1 150 ? 14.017 -25.802 8.783 1.000 48.228 1008 MET A C 1
ATOM 1057 O O . MET A 1 150 ? 14.764 -26.715 9.216 1.000 51.885 1008 MET A O 1
ATOM 1062 N N . ILE A 1 151 ? 13.033 -25.213 9.474 1.000 43.441 1009 ILE A N 1
ATOM 1063 C CA . ILE A 1 151 ? 12.674 -25.501 10.892 1.000 44.406 1009 ILE A CA 1
ATOM 1064 C C . ILE A 1 151 ? 11.296 -26.170 10.946 1.000 49.099 1009 ILE A C 1
ATOM 1065 O O . ILE A 1 151 ? 10.315 -25.584 10.437 1.000 49.996 1009 ILE A O 1
ATOM 1070 N N . LYS A 1 152 ? 11.239 -27.340 11.579 1.000 48.571 1010 LYS A N 1
ATOM 1071 C CA . LYS A 1 152 ? 10.012 -28.144 11.806 1.000 50.489 1010 LYS A CA 1
ATOM 1072 C C . LYS A 1 152 ? 9.097 -27.356 12.756 1.000 50.826 1010 LYS A C 1
ATOM 1073 O O . LYS A 1 152 ? 9.607 -26.779 13.739 1.000 57.993 1010 LYS A O 1
ATOM 1079 N N . LEU A 1 153 ? 7.808 -27.260 12.436 1.000 52.182 1011 LEU A N 1
ATOM 1080 C CA . LEU A 1 153 ? 6.765 -26.742 13.366 1.000 49.685 1011 LEU A CA 1
ATOM 1081 C C . LEU A 1 153 ? 5.963 -27.927 13.918 1.000 48.765 1011 LEU A C 1
ATOM 1082 O O . LEU A 1 153 ? 5.761 -28.916 13.182 1.000 46.221 1011 LEU A O 1
ATOM 1087 N N . SER A 1 154 ? 5.491 -27.810 15.157 1.000 47.687 1012 SER A N 1
ATOM 1088 C CA . SER A 1 154 ? 4.855 -28.904 15.935 1.000 49.573 1012 SER A CA 1
ATOM 1089 C C . SER A 1 154 ? 3.483 -29.254 15.339 1.000 51.961 1012 SER A C 1
ATOM 1090 O O . SER A 1 154 ? 2.996 -30.387 15.576 1.000 52.106 1012 SER A O 1
ATOM 1093 N N . LYS A 1 155 ? 2.871 -28.323 14.601 1.000 46.927 1013 LYS A N 1
ATOM 1094 C CA . LYS A 1 155 ? 1.657 -28.587 13.787 1.000 49.955 1013 LYS A CA 1
ATOM 1095 C C . LYS A 1 155 ? 1.699 -27.733 12.523 1.000 49.462 1013 LYS A C 1
ATOM 1096 O O . LYS A 1 155 ? 2.506 -26.808 12.425 1.000 50.140 1013 LYS A O 1
ATOM 1102 N N . PRO A 1 156 ? 0.843 -28.030 11.516 1.000 49.155 1014 PRO A N 1
ATOM 1103 C CA . PRO A 1 156 ? 0.651 -27.125 10.385 1.000 46.229 1014 PRO A CA 1
ATOM 1104 C C . PRO A 1 156 ? 0.010 -25.808 10.867 1.000 46.229 1014 PRO A C 1
ATOM 1105 O O . PRO A 1 156 ? -0.971 -25.862 11.583 1.000 40.631 1014 PRO A O 1
ATOM 1109 N N . VAL A 1 157 ? 0.566 -24.661 10.464 1.000 41.186 1015 VAL A N 1
ATOM 1110 C CA . VAL A 1 157 ? 0.061 -23.309 10.847 1.000 38.585 1015 VAL A CA 1
ATOM 1111 C C . VAL A 1 157 ? -0.289 -22.541 9.560 1.000 33.262 1015 VAL A C 1
ATOM 1112 O O . VAL A 1 157 ? 0.568 -22.525 8.662 1.000 36.236 1015 VAL A O 1
ATOM 1116 N N . THR A 1 158 ? -1.500 -21.974 9.467 1.000 30.904 1016 THR A N 1
ATOM 1117 C CA . THR A 1 158 ? -1.942 -21.130 8.321 1.000 30.508 1016 THR A CA 1
ATOM 1118 C C . THR A 1 158 ? -1.474 -19.699 8.597 1.000 29.595 1016 THR A C 1
ATOM 1119 O O . THR A 1 158 ? -1.832 -19.171 9.670 1.000 28.795 1016 THR A O 1
ATOM 1123 N N . VAL A 1 159 ? -0.674 -19.134 7.695 1.000 26.196 1017 VAL A N 1
ATOM 1124 C CA . VAL A 1 159 ? -0.154 -17.750 7.852 1.000 24.491 1017 VAL A CA 1
ATOM 1125 C C . VAL A 1 159 ? -0.658 -16.923 6.680 1.000 22.836 1017 VAL A C 1
ATOM 1126 O O . VAL A 1 159 ? -0.873 -17.463 5.618 1.000 19.706 1017 VAL A O 1
ATOM 1130 N N . TYR A 1 160 ? -0.794 -15.614 6.900 1.000 18.993 1018 TYR A N 1
ATOM 1131 C CA . TYR A 1 160 ? -1.382 -14.656 5.955 1.000 19.315 1018 TYR A CA 1
ATOM 1132 C C . TYR A 1 160 ? -0.363 -13.527 5.760 1.000 17.762 1018 TYR A C 1
ATOM 1133 O O . TYR A 1 160 ? 0.228 -13.037 6.732 1.000 16.316 1018 TYR A O 1
ATOM 1142 N N . ASN A 1 161 ? -0.273 -13.056 4.536 1.000 17.434 1019 ASN A N 1
ATOM 1143 C CA . ASN A 1 161 ? 0.667 -11.979 4.167 1.000 17.819 1019 ASN A CA 1
ATOM 1144 C C . ASN A 1 161 ? -0.010 -11.188 3.065 1.000 19.663 1019 ASN A C 1
ATOM 1145 O O . ASN A 1 161 ? -0.113 -11.716 1.987 1.000 21.363 1019 ASN A O 1
ATOM 1150 N N . LEU A 1 162 ? -0.552 -10.009 3.350 1.000 14.297 1020 LEU A N 1
ATOM 1151 C CA . LEU A 1 162 ? -1.346 -9.282 2.339 1.000 16.313 1020 LEU A CA 1
ATOM 1152 C C . LEU A 1 162 ? -0.460 -8.608 1.295 1.000 18.714 1020 LEU A C 1
ATOM 1153 O O . LEU A 1 162 ? -0.932 -8.467 0.174 1.000 21.690 1020 LEU A O 1
ATOM 1158 N N . PHE A 1 163 ? 0.742 -8.170 1.649 1.000 20.976 1021 PHE A N 1
ATOM 1159 C CA . PHE A 1 163 ? 1.557 -7.237 0.821 1.000 23.317 1021 PHE A CA 1
ATOM 1160 C C . PHE A 1 163 ? 2.852 -7.936 0.452 1.000 25.828 1021 PHE A C 1
ATOM 1161 O O . PHE A 1 163 ? 3.705 -7.283 -0.170 1.000 28.783 1021 PHE A O 1
ATOM 1169 N N . GLY A 1 164 ? 2.983 -9.224 0.804 1.000 23.858 1022 GLY A N 1
ATOM 1170 C CA . GLY A 1 164 ? 4.197 -10.012 0.541 1.000 27.232 1022 GLY A CA 1
ATOM 1171 C C . GLY A 1 164 ? 5.385 -9.344 1.194 1.000 27.551 1022 GLY A C 1
ATOM 1172 O O . GLY A 1 164 ? 6.430 -9.220 0.547 1.000 30.665 1022 GLY A O 1
ATOM 1173 N N . ILE A 1 165 ? 5.195 -8.874 2.422 1.000 30.518 1023 ILE A N 1
ATOM 1174 C CA . ILE A 1 165 ? 6.280 -8.229 3.215 1.000 28.488 1023 ILE A CA 1
ATOM 1175 C C . ILE A 1 165 ? 7.291 -9.327 3.555 1.000 30.978 1023 ILE A C 1
ATOM 1176 O O . ILE A 1 165 ? 6.865 -10.448 3.987 1.000 25.465 1023 ILE A O 1
ATOM 1181 N N . GLY A 1 166 ? 8.576 -9.049 3.333 1.000 31.040 1024 GLY A N 1
ATOM 1182 C CA . GLY A 1 166 ? 9.644 -10.044 3.539 1.000 33.665 1024 GLY A CA 1
ATOM 1183 C C . GLY A 1 166 ? 9.820 -10.952 2.329 1.000 37.313 1024 GLY A C 1
ATOM 1184 O O . GLY A 1 166 ? 10.915 -11.501 2.198 1.000 38.998 1024 GLY A O 1
ATOM 1185 N N . ALA A 1 167 ? 8.797 -11.069 1.467 1.000 42.287 1025 ALA A N 1
ATOM 1186 C CA . ALA A 1 167 ? 8.749 -11.951 0.269 1.000 41.546 1025 ALA A CA 1
ATOM 1187 C C . ALA A 1 167 ? 9.661 -11.392 -0.826 1.000 47.111 1025 ALA A C 1
ATOM 1188 O O . ALA A 1 167 ? 9.141 -10.888 -1.857 1.000 47.032 1025 ALA A O 1
ATOM 1190 N N . LYS A 1 168 ? 10.971 -11.544 -0.631 1.000 50.324 1026 LYS A N 1
ATOM 1191 C CA . LYS A 1 168 ? 12.024 -11.016 -1.539 1.000 53.529 1026 LYS A CA 1
ATOM 1192 C C . LYS A 1 168 ? 11.991 -11.796 -2.863 1.000 54.459 1026 LYS A C 1
ATOM 1193 O O . LYS A 1 168 ? 11.449 -12.940 -2.881 1.000 51.100 1026 LYS A O 1
ATOM 1199 N N . ASP A 1 169 ? 12.578 -11.204 -3.912 1.000 53.965 1027 ASP A N 1
ATOM 1200 C CA . ASP A 1 169 ? 12.383 -11.587 -5.336 1.000 55.943 1027 ASP A CA 1
ATOM 1201 C C . ASP A 1 169 ? 12.767 -13.057 -5.566 1.000 50.293 1027 ASP A C 1
ATOM 1202 O O . ASP A 1 169 ? 13.753 -13.551 -4.963 1.000 46.970 1027 ASP A O 1
ATOM 1207 N N . ASN A 1 170 ? 11.997 -13.719 -6.429 1.000 51.136 1028 ASN A N 1
ATOM 1208 C CA . ASN A 1 170 ? 12.320 -15.043 -7.025 1.000 50.248 1028 ASN A CA 1
ATOM 1209 C C . ASN A 1 170 ? 13.478 -14.881 -8.016 1.000 51.131 1028 ASN A C 1
ATOM 1210 O O . ASN A 1 170 ? 13.455 -13.912 -8.804 1.000 51.415 1028 ASN A O 1
ATOM 1215 N N . SER A 1 171 ? 14.454 -15.793 -7.979 1.000 49.410 1029 SER A N 1
ATOM 1216 C CA . SER A 1 171 ? 15.455 -15.987 -9.059 1.000 46.278 1029 SER A CA 1
ATOM 1217 C C . SER A 1 171 ? 15.009 -17.162 -9.942 1.000 48.196 1029 SER A C 1
ATOM 1218 O O . SER A 1 171 ? 14.112 -17.940 -9.506 1.000 44.270 1029 SER A O 1
ATOM 1221 N N . SER A 1 172 ? 15.584 -17.291 -11.141 1.000 42.560 1030 SER A N 1
ATOM 1222 C CA . SER A 1 172 ? 15.333 -18.443 -12.048 1.000 46.168 1030 SER A CA 1
ATOM 1223 C C . SER A 1 172 ? 15.565 -19.759 -11.299 1.000 42.725 1030 SER A C 1
ATOM 1224 O O . SER A 1 172 ? 14.770 -20.684 -11.510 1.000 40.878 1030 SER A O 1
ATOM 1227 N N . VAL A 1 173 ? 16.593 -19.825 -10.447 1.000 39.440 1031 VAL A N 1
ATOM 1228 C CA . VAL A 1 173 ? 17.019 -21.066 -9.732 1.000 38.797 1031 VAL A CA 1
ATOM 1229 C C . VAL A 1 173 ? 16.283 -21.210 -8.389 1.000 37.904 1031 VAL A C 1
ATOM 1230 O O . VAL A 1 173 ? 16.349 -22.305 -7.813 1.000 31.303 1031 VAL A O 1
ATOM 1234 N N . PHE A 1 174 ? 15.668 -20.142 -7.869 1.000 36.656 1032 PHE A N 1
ATOM 1235 C CA . PHE A 1 174 ? 14.862 -20.182 -6.615 1.000 33.725 1032 PHE A CA 1
ATOM 1236 C C . PHE A 1 174 ? 13.494 -19.584 -6.910 1.000 32.992 1032 PHE A C 1
ATOM 1237 O O . PHE A 1 174 ? 13.189 -18.475 -6.464 1.000 30.527 1032 PHE A O 1
ATOM 1245 N N . PRO A 1 175 ? 12.641 -20.307 -7.678 1.000 28.970 1033 PRO A N 1
ATOM 1246 C CA . PRO A 1 175 ? 11.415 -19.723 -8.222 1.000 28.359 1033 PRO A CA 1
ATOM 1247 C C . PRO A 1 175 ? 10.311 -19.495 -7.166 1.000 26.281 1033 PRO A C 1
ATOM 1248 O O . PRO A 1 175 ? 9.360 -18.778 -7.482 1.000 25.318 1033 PRO A O 1
ATOM 1252 N N . ASN A 1 176 ? 10.437 -20.111 -5.979 1.000 26.043 1034 ASN A N 1
ATOM 1253 C CA . ASN A 1 176 ? 9.481 -19.982 -4.837 1.000 24.802 1034 ASN A CA 1
ATOM 1254 C C . ASN A 1 176 ? 10.121 -19.199 -3.671 1.000 25.037 1034 ASN A C 1
ATOM 1255 O O . ASN A 1 176 ? 9.677 -19.341 -2.503 1.000 23.189 1034 ASN A O 1
ATOM 1260 N N . ARG A 1 177 ? 11.135 -18.372 -3.939 1.000 25.055 1035 ARG A N 1
ATOM 1261 C CA . ARG A 1 177 ? 11.859 -17.659 -2.846 1.000 27.037 1035 ARG A CA 1
ATOM 1262 C C . ARG A 1 177 ? 10.873 -16.728 -2.115 1.000 24.391 1035 ARG A C 1
ATOM 1263 O O . ARG A 1 177 ? 10.886 -16.720 -0.880 1.000 23.987 1035 ARG A O 1
ATOM 1271 N N . ALA A 1 178 ? 10.051 -15.998 -2.865 1.000 24.020 1036 ALA A N 1
ATOM 1272 C CA . ALA A 1 178 ? 9.072 -15.030 -2.314 1.000 24.083 1036 ALA A CA 1
ATOM 1273 C C . ALA A 1 178 ? 8.082 -15.755 -1.405 1.000 23.759 1036 ALA A C 1
ATOM 1274 O O . ALA A 1 178 ? 7.712 -15.188 -0.356 1.000 22.975 1036 ALA A O 1
ATOM 1276 N N . LEU A 1 179 ? 7.710 -16.998 -1.739 1.000 21.479 1037 LEU A N 1
ATOM 1277 C CA . LEU A 1 179 ? 6.736 -17.772 -0.932 1.000 21.431 1037 LEU A CA 1
ATOM 1278 C C . LEU A 1 179 ? 7.396 -18.232 0.358 1.000 21.610 1037 LEU A C 1
ATOM 1279 O O . LEU A 1 179 ? 6.756 -18.136 1.409 1.000 20.741 1037 LEU A O 1
ATOM 1284 N N . ILE A 1 180 ? 8.622 -18.752 0.281 1.000 21.148 1038 ILE A N 1
ATOM 1285 C CA . ILE A 1 180 ? 9.371 -19.250 1.462 1.000 22.148 1038 ILE A CA 1
ATOM 1286 C C . ILE A 1 180 ? 9.555 -18.069 2.425 1.000 21.338 1038 ILE A C 1
ATOM 1287 O O . ILE A 1 180 ? 9.201 -18.208 3.575 1.000 22.330 1038 ILE A O 1
ATOM 1292 N N . LEU A 1 181 ? 10.047 -16.938 1.930 1.000 23.110 1039 LEU A N 1
ATOM 1293 C CA . LEU A 1 181 ? 10.374 -15.788 2.821 1.000 25.607 1039 LEU A CA 1
ATOM 1294 C C . LEU A 1 181 ? 9.093 -15.051 3.248 1.000 24.026 1039 LEU A C 1
ATOM 1295 O O . LEU A 1 181 ? 9.017 -14.653 4.445 1.000 24.398 1039 LEU A O 1
ATOM 1300 N N . GLY A 1 182 ? 8.099 -14.928 2.365 1.000 22.900 1040 GLY A N 1
ATOM 1301 C CA . GLY A 1 182 ? 6.795 -14.321 2.713 1.000 21.319 1040 GLY A CA 1
ATOM 1302 C C . GLY A 1 182 ? 6.080 -15.101 3.799 1.000 20.618 1040 GLY A C 1
ATOM 1303 O O . GLY A 1 182 ? 5.469 -14.477 4.707 1.000 19.054 1040 GLY A O 1
ATOM 1304 N N . THR A 1 183 ? 6.104 -16.448 3.771 1.000 18.154 1041 THR A N 1
ATOM 1305 C CA . THR A 1 183 ? 5.378 -17.252 4.782 1.000 18.531 1041 THR A CA 1
ATOM 1306 C C . THR A 1 183 ? 6.174 -17.261 6.097 1.000 18.970 1041 THR A C 1
ATOM 1307 O O . THR A 1 183 ? 5.515 -17.266 7.145 1.000 21.452 1041 THR A O 1
ATOM 1311 N N . THR A 1 184 ? 7.511 -17.287 6.031 1.000 22.220 1042 THR A N 1
ATOM 1312 C CA . THR A 1 184 ? 8.408 -17.242 7.212 1.000 21.809 1042 THR A CA 1
ATOM 1313 C C . THR A 1 184 ? 8.251 -15.871 7.901 1.000 21.929 1042 THR A C 1
ATOM 1314 O O . THR A 1 184 ? 8.033 -15.880 9.102 1.000 22.533 1042 THR A O 1
ATOM 1318 N N . TYR A 1 185 ? 8.310 -14.775 7.159 1.000 20.783 1043 TYR A N 1
ATOM 1319 C CA . TYR A 1 185 ? 8.090 -13.408 7.724 1.000 22.014 1043 TYR A CA 1
ATOM 1320 C C . TYR A 1 185 ? 6.726 -13.342 8.408 1.000 21.190 1043 TYR A C 1
ATOM 1321 O O . TYR A 1 185 ? 6.631 -12.871 9.560 1.000 23.575 1043 TYR A O 1
ATOM 1330 N N . ALA A 1 186 ? 5.660 -13.819 7.747 1.000 19.596 1044 ALA A N 1
ATOM 1331 C CA . ALA A 1 186 ? 4.305 -13.848 8.329 1.000 19.335 1044 ALA A CA 1
ATOM 1332 C C . ALA A 1 186 ? 4.307 -14.662 9.629 1.000 23.177 1044 ALA A C 1
ATOM 1333 O O . ALA A 1 186 ? 3.803 -14.169 10.644 1.000 21.979 1044 ALA A O 1
ATOM 1335 N N . TYR A 1 187 ? 4.870 -15.878 9.639 1.000 21.270 1045 TYR A N 1
ATOM 1336 C CA . TYR A 1 187 ? 4.939 -16.693 10.873 1.000 24.975 1045 TYR A CA 1
ATOM 1337 C C . TYR A 1 187 ? 5.592 -15.882 11.994 1.000 23.780 1045 TYR A C 1
ATOM 1338 O O . TYR A 1 187 ? 5.036 -15.822 13.104 1.000 25.150 1045 TYR A O 1
ATOM 1347 N N . ASN A 1 188 ? 6.743 -15.296 11.696 1.000 22.486 1046 ASN A N 1
ATOM 1348 C CA . ASN A 1 188 ? 7.631 -14.612 12.669 1.000 25.129 1046 ASN A CA 1
ATOM 1349 C C . ASN A 1 188 ? 7.038 -13.269 13.129 1.000 26.484 1046 ASN A C 1
ATOM 1350 O O . ASN A 1 188 ? 7.573 -12.722 14.122 1.000 26.445 1046 ASN A O 1
ATOM 1355 N N . ARG A 1 189 ? 6.046 -12.735 12.411 1.000 24.285 1047 ARG A N 1
ATOM 1356 C CA . ARG A 1 189 ? 5.280 -11.521 12.842 1.000 21.375 1047 ARG A CA 1
ATOM 1357 C C . ARG A 1 189 ? 4.021 -11.919 13.601 1.000 22.388 1047 ARG A C 1
ATOM 1358 O O . ARG A 1 189 ? 3.317 -11.012 14.135 1.000 23.556 1047 ARG A O 1
ATOM 1366 N N . GLY A 1 190 ? 3.727 -13.223 13.676 1.000 20.999 1048 GLY A N 1
ATOM 1367 C CA . GLY A 1 190 ? 2.486 -13.743 14.253 1.000 21.343 1048 GLY A CA 1
ATOM 1368 C C . GLY A 1 190 ? 1.264 -13.482 13.402 1.000 20.266 1048 GLY A C 1
ATOM 1369 O O . GLY A 1 190 ? 0.175 -13.418 13.972 1.000 23.064 1048 GLY A O 1
ATOM 1370 N N . TRP A 1 191 ? 1.409 -13.356 12.073 1.000 20.538 1049 TRP A N 1
ATOM 1371 C CA . TRP A 1 191 ? 0.245 -13.156 11.170 1.000 18.978 1049 TRP A CA 1
ATOM 1372 C C . TRP A 1 191 ? -0.453 -14.508 10.954 1.000 20.104 1049 TRP A C 1
ATOM 1373 O O . TRP A 1 191 ? -0.370 -15.046 9.835 1.000 20.633 1049 TRP A O 1
ATOM 1384 N N . THR A 1 192 ? -1.087 -15.057 11.988 1.000 21.382 1050 THR A N 1
ATOM 1385 C CA . THR A 1 192 ? -1.781 -16.383 11.955 1.000 22.792 1050 THR A CA 1
ATOM 1386 C C . THR A 1 192 ? -3.294 -16.187 11.827 1.000 22.804 1050 THR A C 1
ATOM 1387 O O . THR A 1 192 ? -4.046 -17.170 11.900 1.000 25.735 1050 THR A O 1
ATOM 1391 N N . SER A 1 193 ? -3.756 -14.952 11.619 1.000 18.722 1051 SER A N 1
ATOM 1392 C CA . SER A 1 193 ? -5.171 -14.629 11.398 1.000 18.377 1051 SER A CA 1
ATOM 1393 C C . SER A 1 193 ? -5.220 -13.522 10.342 1.000 16.560 1051 SER A C 1
ATOM 1394 O O . SER A 1 193 ? -4.251 -12.731 10.310 1.000 17.225 1051 SER A O 1
ATOM 1397 N N . ILE A 1 194 ? -6.345 -13.403 9.654 1.000 17.757 1052 ILE A N 1
ATOM 1398 C CA . ILE A 1 194 ? -6.586 -12.260 8.731 1.000 18.675 1052 ILE A CA 1
ATOM 1399 C C . ILE A 1 194 ? -6.505 -10.953 9.543 1.000 18.738 1052 ILE A C 1
ATOM 1400 O O . ILE A 1 194 ? -5.872 -9.982 9.025 1.000 16.588 1052 ILE A O 1
ATOM 1405 N N . GLU A 1 195 ? -7.018 -10.927 10.777 1.000 17.495 1053 GLU A N 1
ATOM 1406 C CA . GLU A 1 195 ? -7.027 -9.690 11.621 1.000 18.900 1053 GLU A CA 1
ATOM 1407 C C . GLU A 1 195 ? -5.583 -9.249 11.835 1.000 16.570 1053 GLU A C 1
ATOM 1408 O O . GLU A 1 195 ? -5.300 -8.017 11.738 1.000 13.813 1053 GLU A O 1
ATOM 1414 N N . ASN A 1 196 ? -4.707 -10.157 12.246 1.000 14.428 1054 ASN A N 1
ATOM 1415 C CA . ASN A 1 196 ? -3.294 -9.805 12.564 1.000 15.470 1054 ASN A CA 1
ATOM 1416 C C . ASN A 1 196 ? -2.591 -9.402 11.269 1.000 13.023 1054 ASN A C 1
ATOM 1417 O O . ASN A 1 196 ? -1.778 -8.457 11.311 1.000 13.098 1054 ASN A O 1
ATOM 1422 N N . ALA A 1 197 ? -2.907 -10.037 10.137 1.000 13.214 1055 ALA A N 1
ATOM 1423 C CA . ALA A 1 197 ? -2.250 -9.689 8.853 1.000 12.170 1055 ALA A CA 1
ATOM 1424 C C . ALA A 1 197 ? -2.676 -8.279 8.437 1.000 11.055 1055 ALA A C 1
ATOM 1425 O O . ALA A 1 197 ? -1.851 -7.578 7.842 1.000 11.183 1055 ALA A O 1
ATOM 1427 N N . ILE A 1 198 ? -3.899 -7.896 8.725 1.000 11.473 1056 ILE A N 1
ATOM 1428 C CA . ILE A 1 198 ? -4.373 -6.543 8.325 1.000 11.276 1056 ILE A CA 1
ATOM 1429 C C . ILE A 1 198 ? -3.588 -5.563 9.197 1.000 10.863 1056 ILE A C 1
ATOM 1430 O O . ILE A 1 198 ? -3.137 -4.499 8.689 1.000 10.693 1056 ILE A O 1
ATOM 1435 N N . LYS A 1 199 ? -3.476 -5.839 10.486 1.000 11.432 1057 LYS A N 1
ATOM 1436 C CA . LYS A 1 199 ? -2.699 -4.940 11.386 1.000 12.196 1057 LYS A CA 1
ATOM 1437 C C . LYS A 1 199 ? -1.259 -4.817 10.879 1.000 11.189 1057 LYS A C 1
ATOM 1438 O O . LYS A 1 199 ? -0.686 -3.713 10.837 1.000 9.971 1057 LYS A O 1
ATOM 1444 N N . GLY A 1 200 ? -0.649 -5.933 10.432 1.000 9.829 1058 GLY A N 1
ATOM 1445 C CA . GLY A 1 200 ? 0.717 -5.947 9.895 1.000 10.313 1058 GLY A CA 1
ATOM 1446 C C . GLY A 1 200 ? 0.848 -5.088 8.647 1.000 10.024 1058 GLY A C 1
ATOM 1447 O O . GLY A 1 200 ? 1.863 -4.394 8.532 1.000 9.854 1058 GLY A O 1
ATOM 1448 N N . ALA A 1 201 ? -0.158 -5.108 7.784 1.000 9.826 1059 ALA A N 1
ATOM 1449 C CA . ALA A 1 201 ? -0.165 -4.326 6.528 1.000 9.979 1059 ALA A CA 1
ATOM 1450 C C . ALA A 1 201 ? -0.211 -2.831 6.887 1.000 9.578 1059 ALA A C 1
ATOM 1451 O O . ALA A 1 201 ? 0.563 -2.038 6.354 1.000 9.789 1059 ALA A O 1
ATOM 1453 N N . ALA A 1 202 ? -1.090 -2.464 7.818 1.000 9.360 1060 ALA A N 1
ATOM 1454 C CA . ALA A 1 202 ? -1.242 -1.058 8.252 1.000 9.176 1060 ALA A CA 1
ATOM 1455 C C . ALA A 1 202 ? 0.101 -0.573 8.852 1.000 9.795 1060 ALA A C 1
ATOM 1456 O O . ALA A 1 202 ? 0.516 0.556 8.605 1.000 9.344 1060 ALA A O 1
ATOM 1458 N N . GLU A 1 203 ? 0.710 -1.377 9.702 1.000 8.255 1061 GLU A N 1
ATOM 1459 C CA . GLU A 1 203 ? 2.002 -1.024 10.314 1.000 9.285 1061 GLU A CA 1
ATOM 1460 C C . GLU A 1 203 ? 3.036 -0.772 9.218 1.000 9.079 1061 GLU A C 1
ATOM 1461 O O . GLU A 1 203 ? 3.791 0.206 9.296 1.000 9.478 1061 GLU A O 1
ATOM 1467 N N . PHE A 1 204 ? 3.110 -1.650 8.224 1.000 8.619 1062 PHE A N 1
ATOM 1468 C CA . PHE A 1 204 ? 4.126 -1.500 7.161 1.000 9.766 1062 PHE A CA 1
ATOM 1469 C C . PHE A 1 204 ? 3.966 -0.156 6.469 1.000 9.235 1062 PHE A C 1
ATOM 1470 O O . PHE A 1 204 ? 4.944 0.580 6.357 1.000 9.862 1062 PHE A O 1
ATOM 1478 N N . VAL A 1 205 ? 2.768 0.163 6.012 1.000 9.119 1063 VAL A N 1
ATOM 1479 C CA . VAL A 1 205 ? 2.594 1.426 5.251 1.000 8.878 1063 VAL A CA 1
ATOM 1480 C C . VAL A 1 205 ? 2.753 2.615 6.187 1.000 9.891 1063 VAL A C 1
ATOM 1481 O O . VAL A 1 205 ? 3.238 3.652 5.733 1.000 8.530 1063 VAL A O 1
ATOM 1485 N N . SER A 1 206 ? 2.327 2.526 7.450 1.000 7.977 1064 SER A N 1
ATOM 1486 C CA . SER A 1 206 ? 2.430 3.665 8.371 1.000 8.808 1064 SER A CA 1
ATOM 1487 C C . SER A 1 206 ? 3.891 3.975 8.663 1.000 8.836 1064 SER A C 1
ATOM 1488 O O . SER A 1 206 ? 4.339 5.113 8.508 1.000 9.125 1064 SER A O 1
ATOM 1491 N N . LEU A 1 207 ? 4.631 3.008 9.163 1.000 9.829 1065 LEU A N 1
ATOM 1492 C CA . LEU A 1 207 ? 6.003 3.314 9.681 1.000 10.702 1065 LEU A CA 1
ATOM 1493 C C . LEU A 1 207 ? 6.951 3.618 8.520 1.000 12.527 1065 LEU A C 1
ATOM 1494 O O . LEU A 1 207 ? 7.817 4.546 8.683 1.000 14.116 1065 LEU A O 1
ATOM 1499 N N . ASN A 1 208 ? 6.776 2.946 7.382 1.000 11.799 1066 ASN A N 1
ATOM 1500 C CA . ASN A 1 208 ? 7.739 3.037 6.245 1.000 11.358 1066 ASN A CA 1
ATOM 1501 C C . ASN A 1 208 ? 7.421 4.261 5.383 1.000 11.288 1066 ASN A C 1
ATOM 1502 O O . ASN A 1 208 ? 8.363 4.761 4.721 1.000 12.359 1066 ASN A O 1
ATOM 1507 N N . TYR A 1 209 ? 6.148 4.650 5.245 1.000 9.354 1067 TYR A N 1
ATOM 1508 C CA . TYR A 1 209 ? 5.728 5.672 4.236 1.000 9.564 1067 TYR A CA 1
ATOM 1509 C C . TYR A 1 209 ? 4.957 6.800 4.903 1.000 8.742 1067 TYR A C 1
ATOM 1510 O O . TYR A 1 209 ? 5.378 7.968 4.917 1.000 9.047 1067 TYR A O 1
ATOM 1519 N N . VAL A 1 210 ? 3.752 6.501 5.410 1.000 8.683 1068 VAL A N 1
ATOM 1520 C CA . VAL A 1 210 ? 2.720 7.530 5.651 1.000 9.124 1068 VAL A CA 1
ATOM 1521 C C . VAL A 1 210 ? 3.088 8.400 6.854 1.000 8.963 1068 VAL A C 1
ATOM 1522 O O . VAL A 1 210 ? 2.851 9.633 6.812 1.000 7.978 1068 VAL A O 1
ATOM 1526 N N . HIS A 1 211 ? 3.651 7.793 7.899 1.000 9.010 1069 HIS A N 1
ATOM 1527 C CA . HIS A 1 211 ? 4.013 8.494 9.153 1.000 8.874 1069 HIS A CA 1
ATOM 1528 C C . HIS A 1 211 ? 5.528 8.523 9.332 1.000 9.336 1069 HIS A C 1
ATOM 1529 O O . HIS A 1 211 ? 5.972 8.891 10.434 1.000 10.090 1069 HIS A O 1
ATOM 1536 N N . SER A 1 212 ? 6.301 8.164 8.304 1.000 10.444 1070 SER A N 1
ATOM 1537 C CA . SER A 1 212 ? 7.767 8.354 8.295 1.000 10.736 1070 SER A CA 1
ATOM 1538 C C . SER A 1 212 ? 8.087 9.855 8.359 1.000 12.149 1070 SER A C 1
ATOM 1539 O O . SER A 1 212 ? 7.638 10.602 7.490 1.000 12.314 1070 SER A O 1
ATOM 1542 N N . SER A 1 213 ? 8.828 10.331 9.355 1.000 14.586 1071 SER A N 1
ATOM 1543 C CA . SER A 1 213 ? 9.285 11.743 9.374 1.000 15.059 1071 SER A CA 1
ATOM 1544 C C . SER A 1 213 ? 10.387 11.951 8.333 1.000 14.454 1071 SER A C 1
ATOM 1545 O O . SER A 1 213 ? 10.627 13.115 7.908 1.000 16.380 1071 SER A O 1
ATOM 1548 N N . ARG A 1 214 ? 11.076 10.901 7.928 1.000 13.336 1072 ARG A N 1
ATOM 1549 C CA A ARG A 1 214 ? 12.143 11.025 6.906 0.680 14.803 1072 ARG A CA 1
ATOM 1550 C CA B ARG A 1 214 ? 12.158 10.980 6.909 0.320 14.183 1072 ARG A CA 1
ATOM 1551 C C . ARG A 1 214 ? 11.527 11.072 5.513 1.000 14.026 1072 ARG A C 1
ATOM 1552 O O . ARG A 1 214 ? 11.987 11.913 4.683 1.000 16.233 1072 ARG A O 1
ATOM 1567 N N . TYR A 1 215 ? 10.540 10.225 5.246 1.000 12.205 1073 TYR A N 1
ATOM 1568 C CA . TYR A 1 215 ? 9.991 10.099 3.869 1.000 12.176 1073 TYR A CA 1
ATOM 1569 C C . TYR A 1 215 ? 8.760 11.001 3.648 1.000 11.756 1073 TYR A C 1
ATOM 1570 O O . TYR A 1 215 ? 8.536 11.478 2.533 1.000 11.646 1073 TYR A O 1
ATOM 1579 N N . SER A 1 216 ? 7.876 11.116 4.642 1.000 12.202 1074 SER A N 1
ATOM 1580 C CA . SER A 1 216 ? 6.621 11.914 4.580 1.000 10.904 1074 SER A CA 1
ATOM 1581 C C . SER A 1 216 ? 5.815 11.584 3.312 1.000 10.046 1074 SER A C 1
ATOM 1582 O O . SER A 1 216 ? 5.395 12.514 2.603 1.000 10.350 1074 SER A O 1
ATOM 1585 N N . GLN A 1 217 ? 5.624 10.300 3.031 1.000 7.993 1075 GLN A N 1
ATOM 1586 C CA . GLN A 1 217 ? 4.898 9.847 1.816 1.000 8.539 1075 GLN A CA 1
ATOM 1587 C C . GLN A 1 217 ? 3.437 9.613 2.217 1.000 8.523 1075 GLN A C 1
ATOM 1588 O O . GLN A 1 217 ? 3.038 8.464 2.412 1.000 8.343 1075 GLN A O 1
ATOM 1594 N N . ASN A 1 218 ? 2.708 10.684 2.421 1.000 8.845 1076 ASN A N 1
ATOM 1595 C CA . ASN A 1 218 ? 1.422 10.726 3.166 1.000 9.346 1076 ASN A CA 1
ATOM 1596 C C . ASN A 1 218 ? 0.217 10.983 2.231 1.000 8.710 1076 ASN A C 1
ATOM 1597 O O . ASN A 1 218 ? -0.846 11.345 2.723 1.000 8.865 1076 ASN A O 1
ATOM 1602 N N . THR A 1 219 ? 0.372 10.724 0.928 1.000 8.967 1077 THR A N 1
ATOM 1603 C CA . THR A 1 219 ? -0.747 10.581 -0.050 1.000 8.262 1077 THR A CA 1
ATOM 1604 C C . THR A 1 219 ? -0.415 9.358 -0.921 1.000 8.172 1077 THR A C 1
ATOM 1605 O O . THR A 1 219 ? 0.764 8.953 -0.993 1.000 7.792 1077 THR A O 1
ATOM 1609 N N . LEU A 1 220 ? -1.408 8.795 -1.613 1.000 7.800 1078 LEU A N 1
ATOM 1610 C CA . LEU A 1 220 ? -1.129 7.710 -2.571 1.000 7.785 1078 LEU A CA 1
ATOM 1611 C C . LEU A 1 220 ? -0.138 8.174 -3.639 1.000 7.566 1078 LEU A C 1
ATOM 1612 O O . LEU A 1 220 ? 0.794 7.440 -3.977 1.000 8.388 1078 LEU A O 1
ATOM 1617 N N . TYR A 1 221 ? -0.318 9.384 -4.165 1.000 8.207 1079 TYR A N 1
ATOM 1618 C CA . TYR A 1 221 ? 0.586 9.895 -5.211 1.000 8.781 1079 TYR A CA 1
ATOM 1619 C C . TYR A 1 221 ? 2.016 9.888 -4.677 1.000 8.374 1079 TYR A C 1
ATOM 1620 O O . TYR A 1 221 ? 2.943 9.435 -5.407 1.000 8.442 1079 TYR A O 1
ATOM 1629 N N . LYS A 1 222 ? 2.246 10.391 -3.459 1.000 7.998 1080 LYS A N 1
ATOM 1630 C CA . LYS A 1 222 ? 3.601 10.475 -2.883 1.000 8.296 1080 LYS A CA 1
ATOM 1631 C C . LYS A 1 222 ? 4.190 9.078 -2.640 1.000 8.360 1080 LYS A C 1
ATOM 1632 O O . LYS A 1 222 ? 5.403 8.902 -2.772 1.000 9.051 1080 LYS A O 1
ATOM 1638 N N . MET A 1 223 ? 3.371 8.123 -2.250 1.000 7.878 1081 MET A N 1
ATOM 1639 C CA . MET A 1 223 ? 3.834 6.739 -2.046 1.000 7.920 1081 MET A CA 1
ATOM 1640 C C . MET A 1 223 ? 4.428 6.168 -3.324 1.000 8.642 1081 MET A C 1
ATOM 1641 O O . MET A 1 223 ? 5.458 5.483 -3.250 1.000 8.520 1081 MET A O 1
ATOM 1646 N N . ARG A 1 224 ? 3.804 6.489 -4.457 1.000 7.929 1082 ARG A N 1
ATOM 1647 C CA . ARG A 1 224 ? 4.302 5.983 -5.760 1.000 8.217 1082 ARG A CA 1
ATOM 1648 C C . ARG A 1 224 ? 5.404 6.889 -6.313 1.000 8.395 1082 ARG A C 1
ATOM 1649 O O . ARG A 1 224 ? 6.368 6.352 -6.855 1.000 8.593 1082 ARG A O 1
ATOM 1657 N N . TYR A 1 225 ? 5.230 8.219 -6.204 1.000 8.183 1083 TYR A N 1
ATOM 1658 C CA . TYR A 1 225 ? 6.086 9.261 -6.839 1.000 8.274 1083 TYR A CA 1
ATOM 1659 C C . TYR A 1 225 ? 6.678 10.118 -5.734 1.000 8.280 1083 TYR A C 1
ATOM 1660 O O . TYR A 1 225 ? 6.020 11.103 -5.291 1.000 8.115 1083 TYR A O 1
ATOM 1669 N N . ASN A 1 226 ? 7.870 9.720 -5.253 1.000 8.875 1084 ASN A N 1
ATOM 1670 C CA . ASN A 1 226 ? 8.447 10.396 -4.056 1.000 9.012 1084 ASN A CA 1
ATOM 1671 C C . ASN A 1 226 ? 8.696 11.881 -4.391 1.000 9.634 1084 ASN A C 1
ATOM 1672 O O . ASN A 1 226 ? 9.246 12.186 -5.438 1.000 9.933 1084 ASN A O 1
ATOM 1677 N N . GLN A 1 227 ? 8.261 12.770 -3.533 1.000 9.713 1085 GLN A N 1
ATOM 1678 C CA . GLN A 1 227 ? 8.392 14.235 -3.719 1.000 10.990 1085 GLN A CA 1
ATOM 1679 C C . GLN A 1 227 ? 9.845 14.692 -3.598 1.000 12.257 1085 GLN A C 1
ATOM 1680 O O . GLN A 1 227 ? 10.117 15.876 -3.963 1.000 13.776 1085 GLN A O 1
ATOM 1686 N N . ASN A 1 228 ? 10.723 13.867 -3.062 1.000 12.465 1086 ASN A N 1
ATOM 1687 C CA . ASN A 1 228 ? 12.160 14.203 -2.897 1.000 13.854 1086 ASN A CA 1
ATOM 1688 C C . ASN A 1 228 ? 12.963 13.357 -3.883 1.000 12.432 1086 ASN A C 1
ATOM 1689 O O . ASN A 1 228 ? 12.994 12.120 -3.725 1.000 12.729 1086 ASN A O 1
ATOM 1694 N N . VAL A 1 229 ? 13.472 13.950 -4.962 1.000 14.781 1087 VAL A N 1
ATOM 1695 C CA . VAL A 1 229 ? 14.152 13.190 -6.047 1.000 16.116 1087 VAL A CA 1
ATOM 1696 C C . VAL A 1 229 ? 15.312 12.357 -5.470 1.000 15.466 1087 VAL A C 1
ATOM 1697 O O . VAL A 1 229 ? 15.579 11.242 -5.999 1.000 16.017 1087 VAL A O 1
ATOM 1701 N N . SER A 1 230 ? 15.957 12.795 -4.389 1.000 18.232 1088 SER A N 1
ATOM 1702 C CA . SER A 1 230 ? 17.057 12.020 -3.763 1.000 17.408 1088 SER A CA 1
ATOM 1703 C C . SER A 1 230 ? 16.528 10.686 -3.204 1.000 15.353 1088 SER A C 1
ATOM 1704 O O . SER A 1 230 ? 17.345 9.738 -3.047 1.000 16.526 1088 SER A O 1
ATOM 1707 N N . ASN A 1 231 ? 15.223 10.588 -2.928 1.000 14.022 1089 ASN A N 1
ATOM 1708 C CA . ASN A 1 231 ? 14.629 9.401 -2.255 1.000 12.988 1089 ASN A CA 1
ATOM 1709 C C . ASN A 1 231 ? 13.808 8.586 -3.256 1.000 12.773 1089 ASN A C 1
ATOM 1710 O O . ASN A 1 231 ? 12.974 7.795 -2.818 1.000 12.768 1089 ASN A O 1
ATOM 1715 N N . ILE A 1 232 ? 14.043 8.749 -4.567 1.000 13.049 1090 ILE A N 1
ATOM 1716 C CA A ILE A 1 232 ? 13.260 8.075 -5.635 0.500 12.877 1090 ILE A CA 1
ATOM 1717 C CA B ILE A 1 232 ? 13.241 8.080 -5.633 0.500 13.681 1090 ILE A CA 1
ATOM 1718 C C . ILE A 1 232 ? 13.309 6.556 -5.458 1.000 13.756 1090 ILE A C 1
ATOM 1719 O O . ILE A 1 232 ? 12.377 5.893 -5.892 1.000 13.506 1090 ILE A O 1
ATOM 1728 N N . TRP A 1 233 ? 14.368 6.014 -4.857 1.000 13.734 1091 TRP A N 1
ATOM 1729 C CA . TRP A 1 233 ? 14.417 4.546 -4.671 1.000 15.338 1091 TRP A CA 1
ATOM 1730 C C . TRP A 1 233 ? 13.282 4.126 -3.738 1.000 15.441 1091 TRP A C 1
ATOM 1731 O O . TRP A 1 233 ? 12.795 2.992 -3.869 1.000 19.030 1091 TRP A O 1
ATOM 1742 N N . HIS A 1 234 ? 12.894 4.980 -2.798 1.000 11.249 1092 HIS A N 1
ATOM 1743 C CA . HIS A 1 234 ? 11.871 4.622 -1.780 1.000 11.071 1092 HIS A CA 1
ATOM 1744 C C . HIS A 1 234 ? 10.457 4.965 -2.292 1.000 9.817 1092 HIS A C 1
ATOM 1745 O O . HIS A 1 234 ? 9.922 6.053 -1.999 1.000 10.117 1092 HIS A O 1
ATOM 1752 N N . GLN A 1 235 ? 9.906 4.051 -3.084 1.000 10.001 1093 GLN A N 1
ATOM 1753 C CA . GLN A 1 235 ? 8.570 4.182 -3.709 1.000 10.098 1093 GLN A CA 1
ATOM 1754 C C . GLN A 1 235 ? 7.887 2.814 -3.577 1.000 10.259 1093 GLN A C 1
ATOM 1755 O O . GLN A 1 235 ? 8.555 1.748 -3.747 1.000 11.072 1093 GLN A O 1
ATOM 1761 N N . TYR A 1 236 ? 6.592 2.811 -3.343 1.000 10.953 1094 TYR A N 1
ATOM 1762 C CA . TYR A 1 236 ? 5.857 1.583 -2.939 1.000 12.214 1094 TYR A CA 1
ATOM 1763 C C . TYR A 1 236 ? 5.740 0.529 -4.050 1.000 12.929 1094 TYR A C 1
ATOM 1764 O O . TYR A 1 236 ? 5.747 -0.696 -3.751 1.000 14.625 1094 TYR A O 1
ATOM 1773 N N . ALA A 1 237 ? 5.605 0.966 -5.282 1.000 12.306 1095 ALA A N 1
ATOM 1774 C CA . ALA A 1 237 ? 5.344 0.076 -6.437 1.000 12.718 1095 ALA A CA 1
ATOM 1775 C C . ALA A 1 237 ? 5.973 0.666 -7.683 1.000 12.310 1095 ALA A C 1
ATOM 1776 O O . ALA A 1 237 ? 6.422 1.807 -7.644 1.000 11.619 1095 ALA A O 1
ATOM 1778 N N . THR A 1 238 ? 5.990 -0.108 -8.751 1.000 13.306 1096 THR A N 1
ATOM 1779 C CA . THR A 1 238 ? 6.643 0.279 -10.032 1.000 12.962 1096 THR A CA 1
ATOM 1780 C C . THR A 1 238 ? 5.608 0.534 -11.146 1.000 11.609 1096 THR A C 1
ATOM 1781 O O . THR A 1 238 ? 5.993 1.127 -12.142 1.000 13.183 1096 THR A O 1
ATOM 1785 N N . THR A 1 239 ? 4.372 0.049 -11.119 1.000 13.177 1097 THR A N 1
ATOM 1786 C CA . THR A 1 239 ? 3.435 0.379 -12.238 1.000 13.387 1097 THR A CA 1
ATOM 1787 C C . THR A 1 239 ? 3.186 1.885 -12.254 1.000 11.998 1097 THR A C 1
ATOM 1788 O O . THR A 1 239 ? 2.946 2.512 -11.232 1.000 10.402 1097 THR A O 1
ATOM 1792 N N . PRO A 1 240 ? 3.193 2.548 -13.414 1.000 10.714 1098 PRO A N 1
ATOM 1793 C CA . PRO A 1 240 ? 2.888 3.983 -13.445 1.000 11.690 1098 PRO A CA 1
ATOM 1794 C C . PRO A 1 240 ? 1.513 4.354 -12.859 1.000 10.355 1098 PRO A C 1
ATOM 1795 O O . PRO A 1 240 ? 1.376 5.432 -12.311 1.000 10.206 1098 PRO A O 1
ATOM 1799 N N . TRP A 1 241 ? 0.544 3.455 -13.012 1.000 10.725 1099 TRP A N 1
ATOM 1800 C CA . TRP A 1 241 ? -0.878 3.673 -12.660 1.000 12.136 1099 TRP A CA 1
ATOM 1801 C C . TRP A 1 241 ? -1.150 3.238 -11.225 1.000 11.685 1099 TRP A C 1
ATOM 18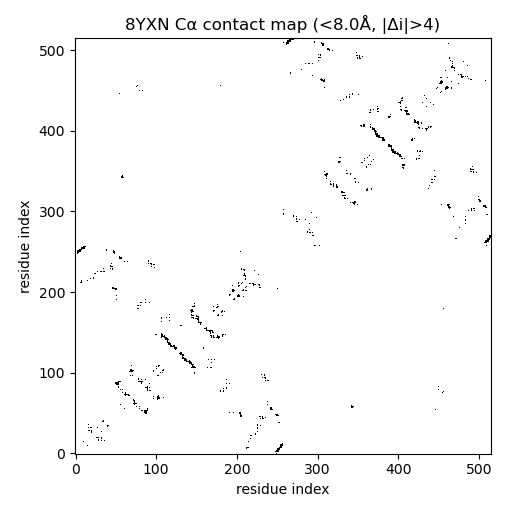02 O O . TRP A 1 241 ? -2.304 3.284 -10.846 1.000 12.286 1099 TRP A O 1
ATOM 1813 N N . TYR A 1 242 ? -0.144 2.911 -10.403 1.000 10.768 1100 TYR A N 1
ATOM 1814 C CA . TYR A 1 242 ? -0.428 2.318 -9.070 1.000 11.863 1100 TYR A CA 1
ATOM 1815 C C . TYR A 1 242 ? -1.330 3.219 -8.202 1.000 10.670 1100 TYR A C 1
ATOM 1816 O O . TYR A 1 242 ? -2.349 2.743 -7.649 1.000 11.548 1100 TYR A O 1
ATOM 1825 N N . ALA A 1 243 ? -1.017 4.517 -8.067 1.000 9.901 1101 ALA A N 1
ATOM 1826 C CA . ALA A 1 243 ? -1.774 5.383 -7.144 1.000 9.395 1101 ALA A CA 1
ATOM 1827 C C . ALA A 1 243 ? -3.192 5.591 -7.708 1.000 9.808 1101 ALA A C 1
ATOM 1828 O O . ALA A 1 243 ? -4.161 5.631 -6.948 1.000 10.287 1101 ALA A O 1
ATOM 1830 N N . SER A 1 244 ? -3.289 5.763 -9.039 1.000 10.567 1102 SER A N 1
ATOM 1831 C CA . SER A 1 244 ? -4.575 5.919 -9.752 1.000 12.177 1102 SER A CA 1
ATOM 1832 C C . SER A 1 244 ? -5.446 4.686 -9.476 1.000 11.033 1102 SER A C 1
ATOM 1833 O O . SER A 1 244 ? -6.649 4.872 -9.197 1.000 11.040 1102 SER A O 1
ATOM 1836 N N . SER A 1 245 ? -4.903 3.477 -9.571 1.000 11.091 1103 SER A N 1
ATOM 1837 C CA . SER A 1 245 ? -5.686 2.233 -9.349 1.000 11.839 1103 SER A CA 1
ATOM 1838 C C . SER A 1 245 ? -6.254 2.190 -7.919 1.000 10.596 1103 SER A C 1
ATOM 1839 O O . SER A 1 245 ? -7.446 1.835 -7.762 1.000 12.256 1103 SER A O 1
ATOM 1842 N N . ILE A 1 246 ? -5.430 2.491 -6.932 1.000 10.325 1104 ILE A N 1
ATOM 1843 C CA . ILE A 1 246 ? -5.930 2.496 -5.532 1.000 10.416 1104 ILE A CA 1
ATOM 1844 C C . ILE A 1 246 ? -6.966 3.602 -5.318 1.000 10.357 1104 ILE A C 1
ATOM 1845 O O . ILE A 1 246 ? -7.975 3.345 -4.698 1.000 9.030 1104 ILE A O 1
ATOM 1850 N N . ALA A 1 247 ? -6.772 4.795 -5.851 1.000 10.358 1105 ALA A N 1
ATOM 1851 C CA . ALA A 1 247 ? -7.725 5.898 -5.711 1.000 11.840 1105 ALA A CA 1
ATOM 1852 C C . ALA A 1 247 ? -9.072 5.508 -6.319 1.000 13.002 1105 ALA A C 1
ATOM 1853 O O . ALA A 1 247 ? -10.083 5.865 -5.753 1.000 11.355 1105 ALA A O 1
ATOM 1855 N N . ASP A 1 248 ? -9.058 4.768 -7.437 1.000 12.818 1106 ASP A N 1
ATOM 1856 C CA . ASP A 1 248 ? -10.318 4.338 -8.076 1.000 13.998 1106 ASP A CA 1
ATOM 1857 C C . ASP A 1 248 ? -11.068 3.385 -7.152 1.000 13.271 1106 ASP A C 1
ATOM 1858 O O . ASP A 1 248 ? -12.325 3.453 -7.105 1.000 13.550 1106 ASP A O 1
ATOM 1863 N N . ILE A 1 249 ? -10.357 2.552 -6.415 1.000 12.584 1107 ILE A N 1
ATOM 1864 C CA . ILE A 1 249 ? -11.045 1.631 -5.467 1.000 12.823 1107 ILE A CA 1
ATOM 1865 C C . ILE A 1 249 ? -11.611 2.483 -4.328 1.000 12.848 1107 ILE A C 1
ATOM 1866 O O . ILE A 1 249 ? -12.806 2.311 -3.883 1.000 13.798 1107 ILE A O 1
ATOM 1871 N N . MET A 1 250 ? -10.819 3.410 -3.812 1.000 11.733 1108 MET A N 1
ATOM 1872 C CA . MET A 1 250 ? -11.275 4.289 -2.686 1.000 12.172 1108 MET A CA 1
ATOM 1873 C C . MET A 1 250 ? -12.588 4.979 -3.059 1.000 14.923 1108 MET A C 1
ATOM 1874 O O . MET A 1 250 ? -13.453 5.083 -2.222 1.000 13.482 1108 MET A O 1
ATOM 1879 N N . ARG A 1 251 ? -12.718 5.462 -4.283 1.000 14.730 1109 ARG A N 1
ATOM 1880 C CA . ARG A 1 251 ? -13.943 6.161 -4.740 1.000 18.013 1109 ARG A CA 1
ATOM 1881 C C . ARG A 1 251 ? -15.177 5.279 -4.488 1.000 16.556 1109 ARG A C 1
ATOM 1882 O O . ARG A 1 251 ? -16.202 5.890 -4.132 1.000 18.194 1109 ARG A O 1
ATOM 1890 N N . SER A 1 252 ? -15.100 3.944 -4.634 1.000 15.205 1110 SER A N 1
ATOM 1891 C CA . SER A 1 252 ? -16.173 2.930 -4.400 1.000 17.281 1110 SER A CA 1
ATOM 1892 C C . SER A 1 252 ? -16.690 2.970 -2.951 1.000 18.087 1110 SER A C 1
ATOM 1893 O O . SER A 1 252 ? -17.806 2.433 -2.640 1.000 16.632 1110 SER A O 1
ATOM 1896 N N . TYR A 1 253 ? -15.828 3.389 -2.037 1.000 13.154 1111 TYR A N 1
ATOM 1897 C CA . TYR A 1 253 ? -16.047 3.289 -0.587 1.000 13.719 1111 TYR A CA 1
ATOM 1898 C C . TYR A 1 253 ? -16.177 4.687 0.010 1.000 12.886 1111 TYR A C 1
ATOM 1899 O O . TYR A 1 253 ? -16.409 4.755 1.213 1.000 11.985 1111 TYR A O 1
ATOM 1908 N N . GLN A 1 254 ? -16.078 5.773 -0.761 1.000 13.868 1112 GLN A N 1
ATOM 1909 C CA . GLN A 1 254 ? -15.901 7.131 -0.176 1.000 14.780 1112 GLN A CA 1
ATOM 1910 C C . GLN A 1 254 ? -17.151 7.597 0.611 1.000 15.905 1112 GLN A C 1
ATOM 1911 O O . GL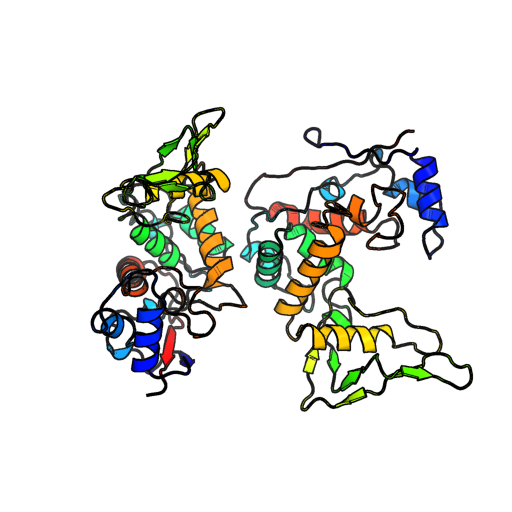N A 1 254 ? -17.023 8.517 1.443 1.000 18.426 1112 GLN A O 1
ATOM 1917 N N . ASP A 1 255 ? -18.330 7.053 0.350 1.000 13.635 1113 ASP A N 1
ATOM 1918 C CA . ASP A 1 255 ? -19.575 7.463 1.041 1.000 15.248 1113 ASP A CA 1
ATOM 1919 C C . ASP A 1 255 ? -19.557 6.951 2.493 1.000 13.840 1113 ASP A C 1
ATOM 1920 O O . ASP A 1 255 ? -20.416 7.397 3.288 1.000 13.987 1113 ASP A O 1
ATOM 1925 N N . LEU A 1 256 ? -18.620 6.070 2.850 1.000 11.747 1114 LEU A N 1
ATOM 1926 C CA . LEU A 1 256 ? -18.683 5.435 4.202 1.000 11.799 1114 LEU A CA 1
ATOM 1927 C C . LEU A 1 256 ? -18.060 6.315 5.293 1.000 12.269 1114 LEU A C 1
ATOM 1928 O O . LEU A 1 256 ? -18.194 5.973 6.502 1.000 11.412 1114 LEU A O 1
ATOM 1933 N N . TYR A 1 257 ? -17.397 7.420 4.962 1.000 12.415 1115 TYR A N 1
ATOM 1934 C CA . TYR A 1 257 ? -16.860 8.312 6.012 1.000 12.917 1115 TYR A CA 1
ATOM 1935 C C . TYR A 1 257 ? -18.027 8.835 6.846 1.000 14.002 1115 TYR A C 1
ATOM 1936 O O . TYR A 1 257 ? -19.138 9.038 6.274 1.000 14.588 1115 TYR A O 1
ATOM 1945 N N . LEU A 1 258 ? -17.810 9.104 8.127 1.000 15.368 1116 LEU A N 1
ATOM 1946 C CA . LEU A 1 258 ? -18.827 9.740 9.009 1.000 16.954 1116 LEU A CA 1
ATOM 1947 C C . LEU A 1 258 ? -18.669 11.253 9.131 1.000 23.500 1116 LEU A C 1
ATOM 1948 O O . LEU A 1 258 ? -19.556 11.835 9.790 1.000 29.010 1116 LEU A O 1
ATOM 1953 N N . GLU A 1 259 ? -17.559 11.860 8.727 1.000 23.234 1117 GLU A N 1
ATOM 1954 C CA A GLU A 1 259 ? -17.375 13.331 8.865 0.390 27.464 1117 GLU A CA 1
ATOM 1955 C CA B GLU A 1 259 ? -17.357 13.330 8.880 0.610 28.905 1117 GLU A CA 1
ATOM 1956 C C . GLU A 1 259 ? -16.787 13.863 7.561 1.000 30.049 1117 GLU A C 1
ATOM 1957 O O . GLU A 1 259 ? -16.486 13.039 6.704 1.000 24.943 1117 GLU A O 1
ATOM 1968 N N . ASN A 1 260 ? -16.693 15.191 7.432 1.000 34.877 1118 ASN A N 1
ATOM 1969 C CA . ASN A 1 260 ? -16.179 15.882 6.222 1.000 38.164 1118 ASN A CA 1
ATOM 1970 C C . ASN A 1 260 ? -14.859 16.574 6.556 1.000 38.980 1118 ASN A C 1
ATOM 1971 O O . ASN A 1 260 ? -14.698 17.754 6.206 1.000 40.836 1118 ASN A O 1
ATOM 1976 N N . ASN A 1 261 ? -13.925 15.837 7.160 1.000 37.505 1119 ASN A N 1
ATOM 1977 C CA . ASN A 1 261 ? -12.562 16.341 7.462 1.000 39.476 1119 ASN A CA 1
ATOM 1978 C C . ASN A 1 261 ? -11.588 15.729 6.449 1.000 35.199 1119 ASN A C 1
ATOM 1979 O O . ASN A 1 261 ? -11.035 14.655 6.740 1.000 35.652 1119 ASN A O 1
ATOM 1984 N N . PHE A 1 262 ? -11.438 16.372 5.289 1.000 30.731 1120 PHE A N 1
ATOM 1985 C CA . PHE A 1 262 ? -10.508 15.929 4.218 1.000 26.804 1120 PHE A CA 1
ATOM 1986 C C . PHE A 1 262 ? -9.541 17.057 3.944 1.000 24.614 1120 PHE A C 1
ATOM 1987 O O . PHE A 1 262 ? -9.940 18.236 3.886 1.000 24.149 1120 PHE A O 1
ATOM 1995 N N . THR A 1 263 ? -8.284 16.680 3.813 1.000 17.891 1121 THR A N 1
ATOM 1996 C CA . THR A 1 263 ? -7.192 17.604 3.452 1.000 18.390 1121 THR A CA 1
ATOM 1997 C C . THR A 1 263 ? -6.450 16.951 2.301 1.000 16.311 1121 THR A C 1
ATOM 1998 O O . THR A 1 263 ? -6.336 15.692 2.268 1.000 15.788 1121 THR A O 1
ATOM 2002 N N . PHE A 1 264 ? -6.031 17.775 1.369 1.000 14.946 1122 PHE A N 1
ATOM 2003 C CA . PHE A 1 264 ? -5.359 17.307 0.138 1.000 15.304 1122 PHE A CA 1
ATOM 2004 C C . PHE A 1 264 ? -3.999 17.978 0.016 1.000 16.128 1122 PHE A C 1
ATOM 2005 O O . PHE A 1 264 ? -3.839 19.106 0.488 1.000 18.650 1122 PHE A O 1
ATOM 2013 N N . ASP A 1 265 ? -3.080 17.308 -0.664 1.000 14.175 1123 ASP A N 1
ATOM 2014 C CA . ASP A 1 265 ? -1.707 17.798 -0.913 1.000 13.763 1123 ASP A CA 1
ATOM 2015 C C . ASP A 1 265 ? -1.418 17.464 -2.362 1.000 14.392 1123 ASP A C 1
ATOM 2016 O O . ASP A 1 265 ? -1.417 16.249 -2.714 1.000 13.051 1123 ASP A O 1
ATOM 2021 N N . VAL A 1 266 ? -1.229 18.469 -3.209 1.000 13.354 1124 VAL A N 1
ATOM 2022 C CA . VAL A 1 266 ? -1.104 18.242 -4.671 1.000 14.847 1124 VAL A CA 1
ATOM 2023 C C . VAL A 1 266 ? 0.337 18.500 -5.091 1.000 13.429 1124 VAL A C 1
ATOM 2024 O O . VAL A 1 266 ? 0.934 19.477 -4.652 1.000 13.294 1124 VAL A O 1
ATOM 2028 N N . PRO A 1 267 ? 0.954 17.628 -5.926 1.000 13.373 1125 PRO A N 1
ATOM 2029 C CA . PRO A 1 267 ? 2.291 17.895 -6.444 1.000 12.958 1125 PRO A CA 1
ATOM 2030 C C . PRO A 1 267 ? 2.307 19.102 -7.389 1.000 12.399 1125 PRO A C 1
ATOM 2031 O O . PRO A 1 267 ? 1.359 19.335 -8.153 1.000 13.511 1125 PRO A O 1
ATOM 2035 N N . VAL A 1 268 ? 3.393 19.851 -7.313 1.000 14.785 1126 VAL A N 1
ATOM 2036 C CA . VAL A 1 268 ? 3.699 20.885 -8.341 1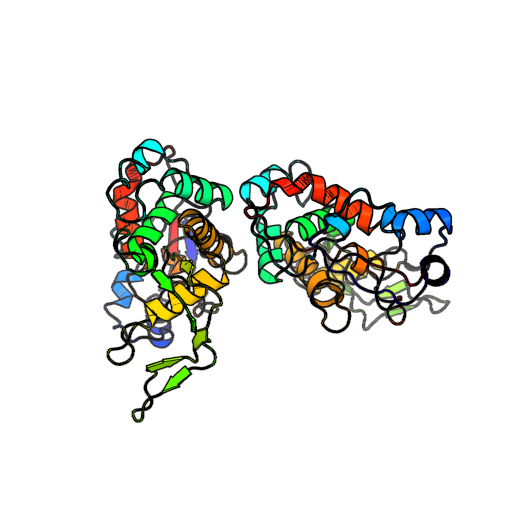.000 14.796 1126 VAL A CA 1
ATOM 2037 C C . VAL A 1 268 ? 5.142 20.701 -8.834 1.000 14.420 1126 VAL A C 1
ATOM 2038 O O . VAL A 1 268 ? 6.032 20.358 -8.053 1.000 13.884 1126 VAL A O 1
ATOM 2042 N N . PHE A 1 269 ? 5.360 20.959 -10.120 1.000 15.432 1127 PHE A N 1
ATOM 2043 C CA . PHE A 1 269 ? 6.654 20.798 -10.823 1.000 15.735 1127 PHE A CA 1
ATOM 2044 C C . PHE A 1 269 ? 7.179 22.190 -11.202 1.000 18.842 1127 PHE A C 1
ATOM 2045 O O . PHE A 1 269 ? 6.361 23.147 -11.328 1.000 18.230 1127 PHE A O 1
ATOM 2053 N N . ALA A 1 270 ? 8.482 22.263 -11.397 1.000 21.079 1128 ALA A N 1
ATOM 2054 C CA . ALA A 1 270 ? 9.198 23.520 -11.755 1.000 25.129 1128 ALA A CA 1
ATOM 2055 C C . ALA A 1 270 ? 8.851 23.955 -13.182 1.000 28.953 1128 ALA A C 1
ATOM 2056 O O . ALA A 1 270 ? 9.000 25.144 -13.505 1.000 39.491 1128 ALA A O 1
ATOM 2058 N N . GLY A 1 271 ? 8.416 23.043 -14.033 1.000 32.928 1129 GLY A N 1
ATOM 2059 C CA . GLY A 1 271 ? 8.138 23.353 -15.450 1.000 39.208 1129 GLY A CA 1
ATOM 2060 C C . GLY A 1 271 ? 7.700 22.116 -16.215 1.000 39.582 1129 GLY A C 1
ATOM 2061 O O . GLY A 1 271 ? 7.789 22.140 -17.443 1.000 43.355 1129 GLY A O 1
ATOM 2063 N N . ASP B 1 14 ? -30.079 -18.042 35.403 1.000 54.073 872 ASP B N 1
ATOM 2064 C CA . ASP B 1 14 ? -28.950 -17.479 36.199 1.000 53.935 872 ASP B CA 1
ATOM 2065 C C . ASP B 1 14 ? -27.643 -17.776 35.442 1.000 49.528 872 ASP B C 1
ATOM 2066 O O . ASP B 1 14 ? -27.715 -17.842 34.207 1.000 54.176 872 ASP B O 1
ATOM 2071 N N . ILE B 1 15 ? -26.508 -17.956 36.136 1.000 47.145 873 ILE B N 1
ATOM 2072 C CA . ILE B 1 15 ? -25.128 -17.797 35.563 1.000 44.771 873 ILE B CA 1
ATOM 2073 C C . ILE B 1 15 ? -24.529 -19.153 35.144 1.000 39.509 873 ILE B C 1
ATOM 2074 O O . ILE B 1 15 ? -23.546 -19.142 34.392 1.000 34.309 873 ILE B O 1
ATOM 2079 N N . GLY B 1 16 ? -25.108 -20.276 35.573 1.000 38.481 874 GLY B N 1
ATOM 2080 C CA . GLY B 1 16 ? -24.549 -21.627 35.360 1.000 35.136 874 GLY B CA 1
ATOM 2081 C C . GLY B 1 16 ? -24.596 -22.084 33.906 1.000 38.796 874 GLY B C 1
ATOM 2082 O O . GLY B 1 16 ? -23.832 -23.028 33.574 1.000 34.107 874 GLY B O 1
ATOM 2083 N N . ASN B 1 17 ? -25.432 -21.451 33.067 1.000 35.904 875 ASN B N 1
ATOM 2084 C CA . ASN B 1 17 ? -25.792 -21.909 31.697 1.000 39.946 875 ASN B CA 1
ATOM 2085 C C . ASN B 1 17 ? -25.213 -20.977 30.615 1.000 40.274 875 ASN B C 1
ATOM 2086 O O . ASN B 1 17 ? -25.414 -21.274 29.421 1.000 41.608 875 ASN B O 1
ATOM 2091 N N . ALA B 1 18 ? -24.529 -19.895 30.995 1.000 34.969 876 ALA B N 1
ATOM 2092 C CA . ALA B 1 18 ? -23.887 -18.919 30.078 1.000 32.024 876 ALA B CA 1
ATOM 2093 C C . ALA B 1 18 ? -22.596 -19.502 29.479 1.000 33.375 876 ALA B C 1
ATOM 2094 O O . ALA B 1 18 ? -22.111 -20.544 30.001 1.000 30.856 876 ALA B O 1
ATOM 2096 N N . SER B 1 19 ? -22.061 -18.875 28.416 1.000 30.168 877 SER B N 1
ATOM 2097 C CA . SER B 1 19 ? -20.667 -19.076 27.922 1.000 27.015 877 SER B CA 1
ATOM 2098 C C . SER B 1 19 ? -19.697 -18.719 29.048 1.000 25.266 877 SER B C 1
ATOM 2099 O O . SER B 1 19 ? -20.096 -17.893 29.914 1.000 24.666 877 SER B O 1
ATOM 2102 N N . LYS B 1 20 ? -18.499 -19.318 29.033 1.000 24.701 878 LYS B N 1
ATOM 2103 C CA . LYS B 1 20 ? -17.564 -19.298 30.190 1.000 23.405 878 LYS B CA 1
ATOM 2104 C C . LYS B 1 20 ? -16.206 -18.794 29.714 1.000 23.838 878 LYS B C 1
ATOM 2105 O O . LYS B 1 20 ? -15.656 -19.344 28.748 1.000 23.018 878 LYS B O 1
ATOM 2111 N N . THR B 1 21 ? -15.677 -17.755 30.359 1.000 17.804 879 THR B N 1
ATOM 2112 C CA . THR B 1 21 ? -14.334 -17.210 30.040 1.000 19.165 879 THR B CA 1
ATOM 2113 C C . THR B 1 21 ? -13.433 -17.531 31.236 1.000 18.318 879 THR B C 1
ATOM 2114 O O . THR B 1 21 ? -13.739 -17.050 32.329 1.000 15.666 879 THR B O 1
ATOM 2118 N N . ASN B 1 22 ? -12.353 -18.294 31.057 1.000 18.753 880 ASN B N 1
ATOM 2119 C CA . ASN B 1 22 ? -11.399 -18.623 32.148 1.000 21.375 880 ASN B CA 1
ATOM 2120 C C . ASN B 1 22 ? -10.561 -17.381 32.519 1.000 18.681 880 ASN B C 1
ATOM 2121 O O . ASN B 1 22 ? -9.835 -16.871 31.647 1.000 21.350 880 ASN B O 1
ATOM 2126 N N . TYR B 1 23 ? -10.608 -16.917 33.772 1.000 15.918 881 TYR B N 1
ATOM 2127 C CA . TYR B 1 23 ? -9.798 -15.772 34.259 1.000 15.736 881 TYR B CA 1
ATOM 2128 C C . TYR B 1 23 ? -8.400 -16.224 34.720 1.000 19.264 881 TYR B C 1
ATOM 2129 O O . TYR B 1 23 ? -7.517 -15.388 34.843 1.000 19.411 881 TYR B O 1
ATOM 2138 N N . GLY B 1 24 ? -8.198 -17.511 34.958 1.000 20.166 882 GLY B N 1
ATOM 2139 C CA . GLY B 1 24 ? -6.832 -18.066 35.085 1.000 22.860 882 GLY B CA 1
ATOM 2140 C C . GLY B 1 24 ? -6.165 -17.835 36.435 1.000 22.896 882 GLY B C 1
ATOM 2141 O O . GLY B 1 24 ? -4.983 -18.205 36.564 1.000 25.517 882 GLY B O 1
ATOM 2142 N N . VAL B 1 25 ? -6.864 -17.251 37.401 1.000 21.299 883 VAL B N 1
ATOM 2143 C CA . VAL B 1 25 ? -6.409 -17.048 38.801 1.000 18.235 883 VAL B CA 1
ATOM 2144 C C . VAL B 1 25 ? -7.602 -17.301 39.706 1.000 18.088 883 VAL B C 1
ATOM 2145 O O . VAL B 1 25 ? -8.744 -17.313 39.199 1.000 16.787 883 VAL B O 1
ATOM 2149 N N . SER B 1 26 ? -7.352 -17.442 41.004 1.000 16.424 884 SER B N 1
ATOM 2150 C CA . SER B 1 26 ? -8.442 -17.591 41.989 1.000 16.885 884 SER B CA 1
ATOM 2151 C C . SER B 1 26 ? -9.179 -16.269 42.136 1.000 16.479 884 SER B C 1
ATOM 2152 O O . SER B 1 26 ? -8.602 -15.190 41.795 1.000 14.607 884 SER B O 1
ATOM 2155 N N . LEU B 1 27 ? -10.401 -16.354 42.643 1.000 16.268 885 LEU B N 1
ATOM 2156 C CA . LEU B 1 27 ? -11.219 -15.142 42.934 1.000 15.238 885 LEU B CA 1
ATOM 2157 C C . LEU B 1 27 ? -10.460 -14.249 43.922 1.000 14.720 885 LEU B C 1
ATOM 2158 O O . LEU B 1 27 ? -10.310 -13.035 43.692 1.000 14.713 885 LEU B O 1
ATOM 2163 N N . ASN B 1 28 ? -9.891 -14.841 44.978 1.000 16.199 886 ASN B N 1
ATOM 2164 C CA . ASN B 1 28 ? -9.092 -14.110 45.982 1.000 17.742 886 ASN B CA 1
ATOM 2165 C C . ASN B 1 28 ? -7.900 -13.409 45.321 1.000 16.417 886 ASN B C 1
ATOM 2166 O O . ASN B 1 28 ? -7.674 -12.243 45.605 1.000 16.219 886 ASN B O 1
ATOM 2171 N N . GLU B 1 29 ? -7.183 -14.105 44.461 1.000 16.155 887 GLU B N 1
ATOM 2172 C CA . GLU B 1 29 ? -5.980 -13.535 43.803 1.000 18.071 887 GLU B CA 1
ATOM 2173 C C . GLU B 1 29 ? -6.440 -12.384 42.898 1.000 15.975 887 GLU B C 1
ATOM 2174 O O . GLU B 1 29 ? -5.797 -11.326 42.876 1.000 15.012 887 GLU B O 1
ATOM 2180 N N . TYR B 1 30 ? -7.546 -12.559 42.201 1.000 13.843 888 TYR B N 1
ATOM 2181 C CA . TYR B 1 30 ? -7.978 -11.510 41.240 1.000 13.121 888 TYR B CA 1
ATOM 2182 C C . TYR B 1 30 ? -8.377 -10.246 42.007 1.000 12.250 888 TYR B C 1
ATOM 2183 O O . TYR B 1 30 ? -8.085 -9.102 41.567 1.000 12.126 888 TYR B O 1
ATOM 2192 N N . ILE B 1 31 ? -9.097 -10.410 43.115 1.000 12.971 889 ILE B N 1
ATOM 2193 C CA . ILE B 1 31 ? -9.504 -9.249 43.963 1.000 13.330 889 ILE B CA 1
ATOM 2194 C C . ILE B 1 31 ? -8.241 -8.510 44.405 1.000 13.759 889 ILE B C 1
ATOM 2195 O O . ILE B 1 31 ? -8.212 -7.275 44.332 1.000 13.063 889 ILE B O 1
ATOM 2200 N N . LYS B 1 32 ? -7.224 -9.232 44.887 1.000 14.922 890 LYS B N 1
ATOM 2201 C CA . LYS B 1 32 ? -5.988 -8.586 45.385 1.000 18.054 890 LYS B CA 1
ATOM 2202 C C . LYS B 1 32 ? -5.300 -7.851 44.239 1.000 16.732 890 LYS B C 1
ATOM 2203 O O . LYS B 1 32 ? -4.883 -6.718 44.470 1.000 17.188 890 LYS B O 1
ATOM 2209 N N . LEU B 1 33 ? -5.275 -8.452 43.035 1.000 18.187 891 LEU B N 1
ATOM 2210 C CA . LEU B 1 33 ? -4.688 -7.798 41.828 1.000 17.878 891 LEU B CA 1
ATOM 2211 C C . LEU B 1 33 ? -5.444 -6.499 41.550 1.000 15.517 891 LEU B C 1
ATOM 2212 O O . LEU B 1 33 ? -4.823 -5.449 41.257 1.000 15.327 891 LEU B O 1
ATOM 2217 N N . GLN B 1 34 ? -6.768 -6.527 41.583 1.000 14.043 892 GLN B N 1
ATOM 2218 C CA . GLN B 1 34 ? -7.561 -5.325 41.292 1.000 13.902 892 GLN B CA 1
ATOM 2219 C C . GLN B 1 34 ? -7.228 -4.287 42.360 1.000 16.299 892 GLN B C 1
ATOM 2220 O O . GLN B 1 34 ? -7.100 -3.130 42.012 1.000 16.094 892 GLN B O 1
ATOM 2226 N N . GLN B 1 35 ? -7.145 -4.686 43.626 1.000 16.766 893 GLN B N 1
ATOM 2227 C CA . GLN B 1 35 ? -6.954 -3.697 44.728 1.000 19.299 893 GLN B CA 1
ATOM 2228 C C . GLN B 1 35 ? -5.611 -2.968 44.567 1.000 17.717 893 GLN B C 1
ATOM 2229 O O . GLN B 1 35 ? -5.595 -1.706 44.780 1.000 20.634 893 GLN B O 1
ATOM 2235 N N . ARG B 1 36 ? -4.549 -3.696 44.227 1.000 19.054 894 ARG B N 1
ATOM 2236 C CA . ARG B 1 36 ? -3.160 -3.174 44.143 1.000 23.799 894 ARG B CA 1
ATOM 2237 C C . ARG B 1 36 ? -3.007 -2.325 42.874 1.000 27.213 894 ARG B C 1
ATOM 2238 O O . ARG B 1 36 ? -2.225 -1.352 42.881 1.000 27.924 894 ARG B O 1
ATOM 2246 N N . ASN B 1 37 ? -3.762 -2.632 41.817 1.000 22.726 895 ASN B N 1
ATOM 2247 C CA . ASN B 1 37 ? -3.536 -1.980 40.505 1.000 23.788 895 ASN B CA 1
ATOM 2248 C C . ASN B 1 37 ? -4.414 -0.735 40.392 1.000 21.191 895 ASN B C 1
ATOM 2249 O O . ASN B 1 37 ? -4.002 0.217 39.650 1.000 22.616 895 ASN B O 1
ATOM 2254 N N . ASN B 1 38 ? -5.537 -0.694 41.105 1.000 19.461 896 ASN B N 1
ATOM 2255 C CA . ASN B 1 38 ? -6.470 0.457 41.096 1.000 20.207 896 ASN B CA 1
ATOM 2256 C C . ASN B 1 38 ? -5.658 1.708 41.439 1.000 21.392 896 ASN B C 1
ATOM 2257 O O . ASN B 1 38 ? -4.910 1.711 42.414 1.000 20.416 896 ASN B O 1
ATOM 2262 N N . PRO B 1 39 ? -5.798 2.822 40.694 1.000 20.993 897 PRO B N 1
ATOM 2263 C CA . PRO B 1 39 ? -5.143 4.062 41.096 1.000 23.964 897 PRO B CA 1
ATOM 2264 C C . PRO B 1 39 ? -5.722 4.661 42.380 1.000 24.295 897 PRO B C 1
ATOM 2265 O O . PRO B 1 39 ? -5.038 5.467 43.012 1.000 25.513 897 PRO B O 1
ATOM 2269 N N . SER B 1 40 ? -6.955 4.293 42.718 1.000 23.564 898 SER B N 1
ATOM 2270 C CA . SER B 1 40 ? -7.658 4.692 43.950 1.000 23.697 898 SER B CA 1
ATOM 2271 C C . SER B 1 40 ? -7.682 3.513 44.918 1.000 25.400 898 SER B C 1
ATOM 2272 O O . SER B 1 40 ? -7.394 2.382 44.485 1.000 29.390 898 SER B O 1
ATOM 2275 N N . ASN B 1 41 ? -8.152 3.772 46.127 1.000 22.867 899 ASN B N 1
ATOM 2276 C CA . ASN B 1 41 ? -8.155 2.820 47.257 1.000 24.134 899 ASN B CA 1
ATOM 2277 C C . ASN B 1 41 ? -9.593 2.404 47.566 1.000 23.255 899 ASN B C 1
ATOM 2278 O O . ASN B 1 41 ? -10.371 3.267 47.896 1.000 25.223 899 ASN B O 1
ATOM 2283 N N . TYR B 1 42 ? -9.931 1.109 47.392 1.000 19.327 900 TYR B N 1
ATOM 2284 C CA . TYR B 1 42 ? -11.237 0.495 47.736 1.000 18.983 900 TYR B CA 1
ATOM 2285 C C . TYR B 1 42 ? -10.944 -0.784 48.529 1.000 18.432 900 TYR B C 1
ATOM 2286 O O . TYR B 1 42 ? -9.859 -1.324 48.342 1.000 18.410 900 TYR B O 1
ATOM 2295 N N . SER B 1 43 ? -11.884 -1.202 49.360 1.000 21.390 901 SER B N 1
ATOM 2296 C CA . SER B 1 43 ? -11.714 -2.311 50.324 1.000 21.091 901 SER B CA 1
ATOM 2297 C C . SER B 1 43 ? -11.885 -3.654 49.614 1.000 21.769 901 SER B C 1
ATOM 2298 O O . SER B 1 43 ? -12.553 -3.712 48.558 1.000 17.889 901 SER B O 1
ATOM 2301 N N . TYR B 1 44 ? -11.354 -4.709 50.224 1.000 20.385 902 TYR B N 1
ATOM 2302 C CA . TYR B 1 44 ? -11.552 -6.103 49.790 1.000 20.886 902 TYR B CA 1
ATOM 2303 C C . TYR B 1 44 ? -13.037 -6.387 49.623 1.000 21.508 902 TYR B C 1
ATOM 2304 O O . TYR B 1 44 ? -13.450 -6.970 48.591 1.000 18.847 902 TYR B O 1
ATOM 2313 N N . SER B 1 45 ? -13.836 -6.052 50.635 1.000 18.530 903 SER B N 1
ATOM 2314 C CA A SER B 1 45 ? -15.295 -6.327 50.695 0.240 19.522 903 SER B CA 1
ATOM 2315 C CA B SER B 1 45 ? -15.279 -6.394 50.651 0.760 21.010 903 SER B CA 1
ATOM 2316 C C . SER B 1 45 ? -15.974 -5.700 49.473 1.000 17.268 903 SER B C 1
ATOM 2317 O O . SER B 1 45 ? -16.782 -6.347 48.826 1.000 18.981 903 SER B O 1
ATOM 2322 N N . GLU B 1 46 ? -15.598 -4.462 49.173 1.000 18.130 904 GLU B N 1
ATOM 2323 C CA . GLU B 1 46 ? -16.233 -3.701 48.076 1.000 19.023 904 GLU B CA 1
ATOM 2324 C C . GLU B 1 46 ? -15.888 -4.390 46.745 1.000 17.904 904 GLU B C 1
ATOM 2325 O O . GLU B 1 46 ? -16.775 -4.553 45.913 1.000 19.242 904 GLU B O 1
ATOM 2331 N N . PHE B 1 47 ? -14.634 -4.733 46.527 1.000 16.329 905 PHE B N 1
ATOM 2332 C CA . PHE B 1 47 ? -14.233 -5.459 45.283 1.000 14.381 905 PHE B CA 1
ATOM 2333 C C . PHE B 1 47 ? -14.906 -6.832 45.236 1.000 14.146 905 PHE B C 1
ATOM 2334 O O . PHE B 1 47 ? -15.470 -7.244 44.204 1.000 12.805 905 PHE B O 1
ATOM 2342 N N . GLU B 1 48 ? -14.890 -7.581 46.342 1.000 12.459 906 GLU B N 1
ATOM 2343 C CA . GLU B 1 48 ? -15.354 -8.987 46.298 1.000 12.974 906 GLU B CA 1
ATOM 2344 C C . GLU B 1 48 ? -16.826 -9.047 45.815 1.000 12.860 906 GLU B C 1
ATOM 2345 O O . GLU B 1 48 ? -17.217 -9.956 45.077 1.000 12.205 906 GLU B O 1
ATOM 2351 N N . LYS B 1 49 ? -17.697 -8.166 46.294 1.000 13.006 907 LYS B N 1
ATOM 2352 C CA . LYS B 1 49 ? -19.140 -8.352 46.019 1.000 14.500 907 LYS B CA 1
ATOM 2353 C C . LYS B 1 49 ? -19.464 -8.007 44.552 1.000 12.784 907 LYS B C 1
ATOM 2354 O O . LYS B 1 49 ? -20.521 -8.474 44.078 1.000 14.806 907 LYS B O 1
ATOM 2360 N N . TYR B 1 50 ? -18.609 -7.227 43.884 1.000 11.678 908 TYR B N 1
ATOM 2361 C CA . TYR B 1 50 ? -18.822 -6.862 42.449 1.000 10.976 908 TYR B CA 1
ATOM 2362 C C . TYR B 1 50 ? -18.039 -7.806 41.535 1.000 11.830 908 TYR B C 1
ATOM 2363 O O . TYR B 1 50 ? -18.424 -7.938 40.362 1.000 12.701 908 TYR B O 1
ATOM 2372 N N . ILE B 1 51 ? -16.943 -8.411 41.993 1.000 10.918 909 ILE B N 1
ATOM 2373 C CA . ILE B 1 51 ? -16.146 -9.307 41.136 1.000 10.309 909 ILE B CA 1
ATOM 2374 C C . ILE B 1 51 ? -16.742 -10.692 41.175 1.000 10.197 909 ILE B C 1
ATOM 2375 O O . ILE B 1 51 ? -16.703 -11.380 40.146 1.000 11.334 909 ILE B O 1
ATOM 2380 N N . ASN B 1 52 ? -17.255 -11.135 42.337 1.000 11.882 910 ASN B N 1
ATOM 2381 C CA . ASN B 1 52 ? -17.764 -12.525 42.477 1.000 13.277 910 ASN B CA 1
ATOM 2382 C C . ASN B 1 52 ? -19.053 -12.692 41.687 1.000 13.362 910 ASN B C 1
ATOM 2383 O O . ASN B 1 52 ? -20.071 -12.104 42.035 1.000 13.342 910 ASN B O 1
ATOM 2388 N N . PRO B 1 53 ? -19.075 -13.480 40.592 1.000 16.130 911 PRO B N 1
ATOM 2389 C CA . PRO B 1 53 ? -20.272 -13.597 39.769 1.000 16.955 911 PRO B CA 1
ATOM 2390 C C . PRO B 1 53 ? -21.446 -14.237 40.513 1.000 18.862 911 PRO B C 1
ATOM 2391 O O . PRO B 1 53 ? -22.567 -13.956 40.154 1.000 18.898 911 PRO B O 1
ATOM 2395 N N . ALA B 1 54 ? -21.151 -14.993 41.572 1.000 19.515 912 ALA B N 1
ATOM 2396 C CA . ALA B 1 54 ? -22.207 -15.630 42.396 1.000 20.449 912 ALA B CA 1
ATOM 2397 C C . ALA B 1 54 ? -23.044 -14.565 43.115 1.000 21.629 912 ALA B C 1
ATOM 2398 O O . ALA B 1 54 ? -24.156 -14.899 43.557 1.000 23.165 912 ALA B O 1
ATOM 2400 N N . LYS B 1 55 ? -22.586 -13.312 43.218 1.000 18.961 913 LYS B N 1
ATOM 2401 C CA . LYS B 1 55 ? -23.278 -12.232 43.972 1.000 18.035 913 LYS B CA 1
ATOM 2402 C C . LYS B 1 55 ? -23.977 -11.283 42.995 1.000 18.159 913 LYS B C 1
ATOM 2403 O O . LYS B 1 55 ? -24.615 -10.321 43.452 1.000 18.738 913 LYS B O 1
ATOM 2409 N N . ALA B 1 56 ? -23.841 -11.502 41.690 1.000 18.172 914 ALA B N 1
ATOM 2410 C CA . ALA B 1 56 ? -24.574 -10.729 40.678 1.000 17.917 914 ALA B CA 1
ATOM 2411 C C . ALA B 1 56 ? -26.085 -10.975 40.814 1.000 19.766 914 ALA B C 1
ATOM 2412 O O . ALA B 1 56 ? -26.505 -12.098 40.918 1.000 20.037 914 ALA B O 1
ATOM 2414 N N . THR B 1 57 ? -26.859 -9.905 40.828 1.000 18.413 915 THR B N 1
ATOM 2415 C CA . THR B 1 57 ? -28.340 -9.925 40.833 1.000 20.497 915 THR B CA 1
ATOM 2416 C C . THR B 1 57 ? -28.827 -9.377 39.491 1.000 21.896 915 THR B C 1
ATOM 2417 O O . THR B 1 57 ? -30.030 -9.238 39.323 1.000 23.107 915 THR B O 1
ATOM 2421 N N . ASN B 1 58 ? -27.914 -9.069 38.565 1.000 19.141 916 ASN B N 1
ATOM 2422 C CA . ASN B 1 58 ? -28.289 -8.558 37.229 1.000 17.581 916 ASN B CA 1
ATOM 2423 C C . ASN B 1 58 ? -27.406 -9.260 36.199 1.000 15.498 916 ASN B C 1
ATOM 2424 O O . ASN B 1 58 ? -26.210 -8.977 36.216 1.000 17.452 916 ASN B O 1
ATOM 2429 N N . LYS B 1 59 ? -27.969 -10.064 35.298 1.000 16.121 917 LYS B N 1
ATOM 2430 C CA A LYS B 1 59 ? -27.155 -10.803 34.293 0.520 16.912 917 LYS B CA 1
ATOM 2431 C CA B LYS B 1 59 ? -27.183 -10.809 34.276 0.480 16.703 917 LYS B CA 1
ATOM 2432 C C . LYS B 1 59 ? -26.693 -9.880 33.160 1.000 14.588 917 LYS B C 1
ATOM 2433 O O . LYS B 1 59 ? -25.834 -10.312 32.395 1.000 12.498 917 LYS B O 1
ATOM 2444 N N . LEU B 1 60 ? -27.234 -8.676 33.055 1.000 13.443 918 LEU B N 1
ATOM 2445 C CA . LEU B 1 60 ? -26.910 -7.854 31.863 1.000 11.583 918 LEU B CA 1
ATOM 2446 C C . LEU B 1 60 ? -25.444 -7.431 31.870 1.000 10.618 918 LEU B C 1
ATOM 2447 O O . LEU B 1 60 ? -24.948 -7.080 30.808 1.000 9.660 918 LEU B O 1
ATOM 2452 N N . GLN B 1 61 ? -24.756 -7.514 33.003 1.000 10.957 919 GLN B N 1
ATOM 2453 C CA . GLN B 1 61 ? -23.310 -7.134 33.000 1.000 10.794 919 GLN B CA 1
ATOM 2454 C C . GLN B 1 61 ? -22.511 -8.223 32.245 1.000 9.600 919 GLN B C 1
ATOM 2455 O O . GLN B 1 61 ? -21.355 -7.987 31.929 1.000 9.836 919 GLN B O 1
ATOM 2461 N N . PHE B 1 62 ? -23.100 -9.399 31.988 1.000 9.424 920 PHE B N 1
ATOM 2462 C CA . PHE B 1 62 ? -22.466 -10.522 31.278 1.000 9.759 920 PHE B CA 1
ATOM 2463 C C . PHE B 1 62 ? -22.996 -10.614 29.847 1.000 9.442 920 PHE B C 1
ATOM 2464 O O . PHE B 1 62 ? -22.588 -11.509 29.098 1.000 9.816 920 PHE B O 1
ATOM 2472 N N . LEU B 1 63 ? -23.862 -9.699 29.436 1.000 9.191 921 LEU B N 1
ATOM 2473 C CA . LEU B 1 63 ? -24.409 -9.728 28.063 1.000 9.045 921 LEU B CA 1
ATOM 2474 C C . LEU B 1 63 ? -23.291 -9.437 27.055 1.000 8.978 921 LEU B C 1
ATOM 2475 O O . LEU B 1 63 ? -22.585 -8.413 27.209 1.000 8.660 921 LEU B O 1
ATOM 2480 N N . ARG B 1 64 ? -23.169 -10.213 25.990 1.000 8.802 922 ARG B N 1
ATOM 2481 C CA . ARG B 1 64 ? -22.261 -9.879 24.904 1.000 8.960 922 ARG B CA 1
ATOM 2482 C C . ARG B 1 64 ? -22.778 -8.629 24.184 1.000 8.875 922 ARG B C 1
ATOM 2483 O O . ARG B 1 64 ? -23.898 -8.683 23.623 1.000 9.285 922 ARG B O 1
ATOM 2491 N N . ILE B 1 65 ? -22.025 -7.552 24.198 1.000 8.750 923 ILE B N 1
ATOM 2492 C CA . ILE B 1 65 ? -22.478 -6.240 23.615 1.000 8.442 923 ILE B CA 1
ATOM 2493 C C . ILE B 1 65 ? -21.781 -5.924 22.271 1.000 9.083 923 ILE B C 1
ATOM 2494 O O . ILE B 1 65 ? -21.979 -4.784 21.758 1.000 8.328 923 ILE B O 1
ATOM 2499 N N . ASP B 1 66 ? -20.946 -6.831 21.746 1.000 9.481 924 ASP B N 1
ATOM 2500 C CA . ASP B 1 66 ? -20.225 -6.707 20.452 1.000 10.572 924 ASP B CA 1
ATOM 2501 C C . ASP B 1 66 ? -21.141 -7.128 19.303 1.000 10.192 924 ASP B C 1
ATOM 2502 O O . ASP B 1 66 ? -20.655 -7.790 18.331 1.000 11.832 924 ASP B O 1
ATOM 2507 N N . LYS B 1 67 ? -22.403 -6.755 19.351 1.000 9.881 925 LYS B N 1
ATOM 2508 C CA . LYS B 1 67 ? -23.307 -6.859 18.172 1.000 10.877 925 LYS B CA 1
ATOM 2509 C C . LYS B 1 67 ? -24.393 -5.797 18.287 1.000 10.135 925 LYS B C 1
ATOM 2510 O O . LYS B 1 67 ? -24.851 -5.527 19.383 1.000 10.839 925 LYS B O 1
ATOM 2516 N N . PHE B 1 68 ? -24.838 -5.283 17.152 1.000 9.417 926 PHE B N 1
ATOM 2517 C CA . PHE B 1 68 ? -26.048 -4.445 17.123 1.000 9.703 926 PHE B CA 1
ATOM 2518 C C . PHE B 1 68 ? -27.250 -5.368 17.391 1.000 11.097 926 PHE B C 1
ATOM 2519 O O . PHE B 1 68 ? -27.306 -6.494 16.861 1.000 11.846 926 PHE B O 1
ATOM 2527 N N . ARG B 1 69 ? -28.153 -4.900 18.240 1.000 9.715 927 ARG B N 1
ATOM 2528 C CA . ARG B 1 69 ? -29.446 -5.551 18.510 1.000 10.183 927 ARG B CA 1
ATOM 2529 C C . ARG B 1 69 ? -30.548 -4.558 18.179 1.000 9.679 927 ARG B C 1
ATOM 2530 O O . ARG B 1 69 ? -30.489 -3.394 18.587 1.000 9.768 927 ARG B O 1
ATOM 2538 N N . SER B 1 70 ? -31.558 -5.038 17.488 1.000 9.943 928 SER B N 1
ATOM 2539 C CA A SER B 1 70 ? -32.699 -4.226 17.052 0.560 10.031 928 SER B CA 1
ATOM 2540 C CA B SER B 1 70 ? -32.714 -4.227 17.056 0.440 9.928 928 SER B CA 1
ATOM 2541 C C . SER B 1 70 ? -33.523 -3.774 18.274 1.000 9.708 928 SER B C 1
ATOM 2542 O O . SER B 1 70 ? -33.746 -4.600 19.201 1.000 9.965 928 SER B O 1
ATOM 2547 N N . VAL B 1 71 ? -33.886 -2.489 18.300 1.000 9.104 929 VAL B N 1
ATOM 2548 C CA . VAL B 1 71 ? -34.707 -1.868 19.362 1.000 9.295 929 VAL B CA 1
ATOM 2549 C C . VAL B 1 71 ? -35.811 -1.045 18.711 1.000 8.362 929 VAL B C 1
ATOM 2550 O O . VAL B 1 71 ? -35.719 -0.632 17.566 1.000 8.743 929 VAL B O 1
ATOM 2554 N N . ASN B 1 72 ? -36.862 -0.878 19.475 1.000 8.801 930 ASN B N 1
ATOM 2555 C CA . ASN B 1 72 ? -37.957 0.017 19.099 1.000 8.305 930 ASN B CA 1
ATOM 2556 C C . ASN B 1 72 ? -37.469 1.445 19.248 1.000 8.358 930 ASN B C 1
ATOM 2557 O O . ASN B 1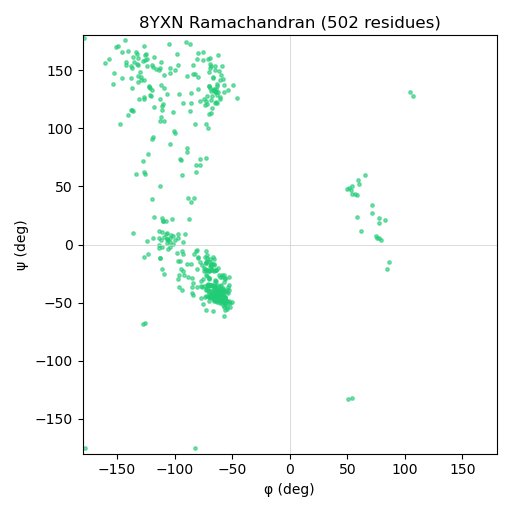 72 ? -37.448 1.967 20.386 1.000 8.452 930 ASN B O 1
ATOM 2562 N N . VAL B 1 73 ? -37.157 2.108 18.141 1.000 8.059 931 VAL B N 1
ATOM 2563 C CA . VAL B 1 73 ? -36.525 3.452 18.161 1.000 8.581 931 VAL B CA 1
ATOM 2564 C C . VAL B 1 73 ? -37.510 4.430 18.768 1.000 8.832 931 VAL B C 1
ATOM 2565 O O . VAL B 1 73 ? -37.092 5.314 19.551 1.000 9.479 931 VAL B O 1
ATOM 2569 N N . SER B 1 74 ? -38.784 4.376 18.351 1.000 9.835 932 SER B N 1
ATOM 2570 C CA . SER B 1 74 ? -39.824 5.296 18.844 1.000 10.308 932 SER B CA 1
ATOM 2571 C C . SER B 1 74 ? -39.980 5.137 20.353 1.000 10.089 932 SER B C 1
ATOM 2572 O O . SER B 1 74 ? -40.046 6.162 21.075 1.000 10.959 932 SER B O 1
ATOM 2575 N N . GLY B 1 75 ? -39.970 3.908 20.825 1.000 10.195 933 GLY B N 1
ATOM 2576 C CA . GLY B 1 75 ? -40.076 3.653 22.253 1.000 10.252 933 GLY B CA 1
ATOM 2577 C C . GLY B 1 75 ? -38.874 4.238 23.008 1.000 10.354 933 GLY B C 1
ATOM 2578 O O . GLY B 1 75 ? -39.054 4.751 24.135 1.000 10.450 933 GLY B O 1
ATOM 2579 N N . LEU B 1 76 ? -37.687 4.087 22.451 1.000 9.486 934 LEU B N 1
ATOM 2580 C CA . LEU B 1 76 ? -36.456 4.613 23.068 1.000 9.501 934 LEU B CA 1
ATOM 2581 C C . LEU B 1 76 ? -36.563 6.149 23.135 1.000 9.992 934 LEU B C 1
ATOM 2582 O O . LEU B 1 76 ? -36.231 6.738 24.168 1.000 11.210 934 LEU B O 1
ATOM 2587 N N . SER B 1 77 ? -36.980 6.770 22.048 1.000 9.571 935 SER B N 1
ATOM 2588 C CA . SER B 1 77 ? -37.145 8.247 21.955 1.000 10.801 935 SER B CA 1
ATOM 2589 C C . SER B 1 77 ? -38.096 8.698 23.057 1.000 11.866 935 SER B C 1
ATOM 2590 O O . SER B 1 77 ? -37.794 9.695 23.752 1.000 12.079 935 SER B O 1
ATOM 2593 N N . SER B 1 78 ? -39.218 8.001 23.249 1.000 12.761 936 SER B N 1
ATOM 2594 C CA A SER B 1 78 ? -40.196 8.357 24.302 0.450 13.684 936 SER B CA 1
ATOM 2595 C CA B SER B 1 78 ? -40.207 8.318 24.310 0.550 14.035 936 SER B CA 1
ATOM 2596 C C . SER B 1 78 ? -39.527 8.233 25.679 1.000 14.104 936 SER B C 1
ATOM 2597 O O . SER B 1 78 ? -39.665 9.199 26.488 1.000 15.523 936 SER B O 1
ATOM 2602 N N . ARG B 1 79 ? -38.775 7.159 25.916 1.000 13.840 937 ARG B N 1
ATOM 2603 C CA . ARG B 1 79 ? -38.093 6.911 27.227 1.000 16.165 937 ARG B CA 1
ATOM 2604 C C . ARG B 1 79 ? -37.031 8.000 27.480 1.000 16.515 937 ARG B C 1
ATOM 2605 O O . ARG B 1 79 ? -36.920 8.447 28.669 1.000 17.470 937 ARG B O 1
ATOM 2613 N N . LEU B 1 80 ? -36.413 8.573 26.449 1.000 13.940 938 LEU B N 1
ATOM 2614 C CA . LEU B 1 80 ? -35.312 9.578 26.579 1.000 13.182 938 LEU B CA 1
ATOM 2615 C C . LEU B 1 80 ? -35.822 11.039 26.575 1.000 14.268 938 LEU B C 1
ATOM 2616 O O . LEU B 1 80 ? -34.992 11.936 26.763 1.000 14.421 938 LEU B O 1
ATOM 2621 N N . SER B 1 81 ? -37.102 11.275 26.308 1.000 17.398 939 SER B N 1
ATOM 2622 C CA . SER B 1 81 ? -37.624 12.641 26.036 1.000 17.858 939 SER B CA 1
ATOM 2623 C C . SER B 1 81 ? -37.367 13.531 27.254 1.000 19.315 939 SER B C 1
ATOM 2624 O O . SER B 1 81 ? -37.187 14.742 27.027 1.000 20.711 939 SER B O 1
ATOM 2627 N N . ASN B 1 82 ? -37.305 12.981 28.469 1.000 17.208 940 ASN B N 1
ATOM 2628 C CA . ASN B 1 82 ? -37.046 13.813 29.678 1.000 17.635 940 ASN B CA 1
ATOM 2629 C C . ASN B 1 82 ? -35.632 13.617 30.244 1.000 16.985 940 ASN B C 1
ATOM 2630 O O . ASN B 1 82 ? -35.376 14.202 31.318 1.000 17.579 940 ASN B O 1
ATOM 2635 N N . LYS B 1 83 ? -34.710 12.930 29.558 1.000 15.066 941 LYS B N 1
ATOM 2636 C CA . LYS B 1 83 ? -33.387 12.566 30.139 1.000 14.208 941 LYS B CA 1
ATOM 2637 C C . LYS B 1 83 ? -32.351 13.620 29.773 1.000 14.132 941 LYS B C 1
ATOM 2638 O O . LYS B 1 83 ? -31.406 13.359 29.045 1.000 14.829 941 LYS B O 1
ATOM 2644 N N . GLY B 1 84 ? -32.575 14.868 30.184 1.000 14.741 942 GLY B N 1
ATOM 2645 C CA . GLY B 1 84 ? -31.600 15.929 29.906 1.000 14.030 942 GLY B CA 1
ATOM 2646 C C . GLY B 1 84 ? -31.194 15.987 28.454 1.000 13.309 942 GLY B C 1
ATOM 2647 O O . GLY B 1 84 ? -32.075 16.015 27.539 1.000 14.427 942 GLY B O 1
ATOM 2648 N N . VAL B 1 85 ? -29.890 16.079 28.193 1.000 14.100 943 VAL B N 1
ATOM 2649 C CA . VAL B 1 85 ? -29.319 16.319 26.838 1.000 13.823 943 VAL B CA 1
ATOM 2650 C C . VAL B 1 85 ? -29.588 15.119 25.935 1.000 12.411 943 VAL B C 1
ATOM 2651 O O . VAL B 1 85 ? -29.378 15.259 24.714 1.000 13.205 943 VAL B O 1
ATOM 2655 N N . LEU B 1 86 ? -30.060 13.993 26.463 1.000 12.444 944 LEU B N 1
ATOM 2656 C CA . LEU B 1 86 ? -30.341 12.851 25.557 1.000 13.747 944 LEU B CA 1
ATOM 2657 C C . LEU B 1 86 ? -31.705 13.029 24.870 1.000 13.938 944 LEU B C 1
ATOM 2658 O O . LEU B 1 86 ? -32.073 12.211 23.983 1.000 12.963 944 LEU B O 1
ATOM 2663 N N . THR B 1 87 ? -32.480 14.051 25.226 1.000 13.919 945 THR B N 1
ATOM 2664 C CA . THR B 1 87 ? -33.786 14.325 24.573 1.000 14.489 945 THR B CA 1
ATOM 2665 C C . THR B 1 87 ? -33.581 14.512 23.072 1.000 13.543 945 THR B C 1
ATOM 2666 O O . THR B 1 87 ? -32.640 15.267 22.624 1.000 15.957 945 THR B O 1
ATOM 2670 N N . GLY B 1 88 ? -34.401 13.819 22.281 1.000 14.271 946 GLY B N 1
ATOM 2671 C CA . GLY B 1 88 ? -34.361 13.932 20.820 1.000 14.070 946 GLY B CA 1
ATOM 2672 C C . GLY B 1 88 ? -33.201 13.163 20.215 1.000 13.802 946 GLY B C 1
ATOM 2673 O O . GLY B 1 88 ? -33.036 13.281 19.004 1.000 16.048 946 GLY B O 1
ATOM 2674 N N . GLN B 1 89 ? -32.424 12.385 20.994 1.000 13.235 947 GLN B N 1
ATOM 2675 C CA . GLN B 1 89 ? -31.226 11.682 20.449 1.000 12.764 947 GLN B CA 1
ATOM 2676 C C . GLN B 1 89 ? -31.437 10.168 20.301 1.000 11.455 947 GLN B C 1
ATOM 2677 O O . GLN B 1 89 ? -30.475 9.496 19.996 1.000 10.819 947 GLN B O 1
ATOM 2683 N N . GLY B 1 90 ? -32.648 9.646 20.465 1.000 11.134 948 GLY B N 1
ATOM 2684 C CA . GLY B 1 90 ? -32.857 8.195 20.258 1.000 10.997 948 GLY B CA 1
ATOM 2685 C C . GLY B 1 90 ? -32.346 7.700 18.910 1.000 9.621 948 GLY B C 1
ATOM 2686 O O . GLY B 1 90 ? -31.693 6.654 18.810 1.000 9.947 948 GLY B O 1
ATOM 2687 N N . GLN B 1 91 ? -32.692 8.376 17.833 1.000 9.673 949 GLN B N 1
ATOM 2688 C CA . GLN B 1 91 ? -32.242 7.985 16.478 1.000 9.272 949 GLN B CA 1
ATOM 2689 C C . GLN B 1 91 ? -30.721 8.029 16.429 1.000 10.143 949 GLN B C 1
ATOM 2690 O O . GLN B 1 91 ? -30.092 7.168 15.806 1.000 8.644 949 GLN B O 1
ATOM 2696 N N . ALA B 1 92 ? -30.125 9.094 16.935 1.000 9.265 950 ALA B N 1
ATOM 2697 C CA . ALA B 1 92 ? -28.673 9.268 16.918 1.000 10.054 950 ALA B CA 1
ATOM 2698 C C . ALA B 1 92 ? -27.989 8.106 17.638 1.000 10.711 950 ALA B C 1
ATOM 2699 O O . ALA B 1 92 ? -26.984 7.625 17.144 1.000 9.925 950 ALA B O 1
ATOM 2701 N N . PHE B 1 93 ? -28.509 7.697 18.778 1.000 8.993 951 PHE B N 1
ATOM 2702 C CA . PHE B 1 93 ? -27.918 6.568 19.543 1.000 9.856 951 PHE B CA 1
ATOM 2703 C C . PHE B 1 93 ? -28.013 5.291 18.723 1.000 8.744 951 PHE B C 1
ATOM 2704 O O . PHE B 1 93 ? -27.002 4.533 18.605 1.000 9.259 951 PHE B O 1
ATOM 2712 N N . VAL B 1 94 ? -29.208 5.010 18.198 1.000 8.470 952 VAL B N 1
ATOM 2713 C CA . VAL B 1 94 ? -29.373 3.745 17.418 1.000 8.194 952 VAL B CA 1
ATOM 2714 C C . VAL B 1 94 ? -28.495 3.784 16.159 1.000 7.676 952 VAL B C 1
ATOM 2715 O O . VAL B 1 94 ? -27.891 2.781 15.789 1.000 7.323 952 VAL B O 1
ATOM 2719 N N . ASN B 1 95 ? -28.457 4.893 15.451 1.000 7.626 953 ASN B N 1
ATOM 2720 C CA . ASN B 1 95 ? -27.593 5.034 14.253 1.000 8.850 953 ASN B CA 1
ATOM 2721 C C . ASN B 1 95 ? -26.116 4.791 14.584 1.000 8.353 953 ASN B C 1
ATOM 2722 O O . ASN B 1 95 ? -25.448 4.097 13.808 1.000 9.599 953 ASN B O 1
ATOM 2727 N N . ALA B 1 96 ? -25.648 5.281 15.724 1.000 9.539 954 ALA B N 1
ATOM 2728 C CA . ALA B 1 96 ? -24.226 5.159 16.111 1.000 9.224 954 ALA B CA 1
ATOM 2729 C C . ALA B 1 96 ? -24.007 3.695 16.484 1.000 9.605 954 ALA B C 1
ATOM 2730 O O . ALA B 1 96 ? -22.978 3.121 16.046 1.000 8.987 954 ALA B O 1
ATOM 2732 N N . ALA B 1 97 ? -24.929 3.102 17.239 1.000 8.599 955 ALA B N 1
ATOM 2733 C CA . ALA B 1 97 ? -24.811 1.690 17.627 1.000 8.515 955 ALA B CA 1
ATOM 2734 C C . ALA B 1 97 ? -24.764 0.817 16.387 1.000 9.393 955 ALA B C 1
ATOM 2735 O O . ALA B 1 97 ? -23.960 -0.134 16.335 1.000 9.565 955 ALA B O 1
ATOM 2737 N N . LYS B 1 98 ? -25.598 1.088 15.386 1.000 9.091 956 LYS B N 1
ATOM 2738 C CA . LYS B 1 98 ? -25.633 0.277 14.159 1.000 9.928 956 LYS B CA 1
ATOM 2739 C C . LYS B 1 98 ? -24.297 0.427 13.401 1.000 9.312 956 LYS B C 1
ATOM 2740 O O . LYS B 1 98 ? -23.747 -0.577 12.922 1.000 10.350 956 LYS B O 1
ATOM 2746 N N . ALA B 1 99 ? -23.838 1.648 13.259 1.000 8.906 957 ALA B N 1
ATOM 2747 C CA . ALA B 1 99 ? -22.598 1.935 12.501 1.000 9.532 957 ALA B CA 1
ATOM 2748 C C . ALA B 1 99 ? -21.419 1.156 13.130 1.000 8.715 957 ALA B C 1
ATOM 2749 O O . ALA B 1 99 ? -20.558 0.643 12.404 1.000 9.938 957 ALA B O 1
ATOM 2751 N N . PHE B 1 100 ? -21.374 1.021 14.456 1.000 8.697 958 PHE B N 1
ATOM 2752 C CA . PHE B 1 100 ? -20.271 0.379 15.206 1.000 8.706 958 PHE B CA 1
ATOM 2753 C C . PHE B 1 100 ? -20.640 -1.059 15.581 1.000 8.356 958 PHE B C 1
ATOM 2754 O O . PHE B 1 100 ? -19.804 -1.687 16.216 1.000 9.460 958 PHE B O 1
ATOM 2762 N N . ASN B 1 101 ? -21.790 -1.591 15.172 1.000 8.434 959 ASN B N 1
ATOM 2763 C CA . ASN B 1 101 ? -22.153 -2.993 15.478 1.000 8.075 959 ASN B CA 1
ATOM 2764 C C . ASN B 1 101 ? -22.039 -3.263 16.991 1.000 8.128 959 ASN B C 1
ATOM 2765 O O . ASN B 1 101 ? -21.481 -4.302 17.399 1.000 8.463 959 ASN B O 1
ATOM 2770 N N . ILE B 1 102 ? -22.584 -2.361 17.815 1.000 7.490 960 ILE B N 1
ATOM 2771 C CA . ILE B 1 102 ? -22.643 -2.564 19.279 1.000 7.721 960 ILE B CA 1
ATOM 2772 C C . ILE B 1 102 ? -24.082 -2.439 19.748 1.000 7.487 960 ILE B C 1
ATOM 2773 O O . ILE B 1 102 ? -24.979 -1.888 19.036 1.000 7.559 960 ILE B O 1
ATOM 2778 N N . ASP B 1 103 ? -24.337 -2.914 20.955 1.000 7.371 961 ASP B N 1
ATOM 2779 C CA . ASP B 1 103 ? -25.725 -2.969 21.454 1.000 7.511 961 ASP B CA 1
ATOM 2780 C C . ASP B 1 103 ? -26.169 -1.567 21.823 1.000 7.928 961 ASP B C 1
ATOM 2781 O O . ASP B 1 103 ? -25.512 -0.835 22.593 1.000 7.825 961 ASP B O 1
ATOM 2786 N N . PRO B 1 104 ? -27.311 -1.090 21.261 1.000 8.584 962 PRO B N 1
ATOM 2787 C CA . PRO B 1 104 ? -27.724 0.296 21.522 1.000 8.335 962 PRO B CA 1
ATOM 2788 C C . PRO B 1 104 ? -28.245 0.542 22.959 1.000 7.351 962 PRO B C 1
ATOM 2789 O O . PRO B 1 104 ? -28.164 1.692 23.426 1.000 7.782 962 PRO B O 1
ATOM 2793 N N . ILE B 1 105 ? -28.798 -0.463 23.629 1.000 8.113 963 ILE B N 1
ATOM 2794 C CA . ILE B 1 105 ? -29.271 -0.300 25.042 1.000 8.258 963 ILE B CA 1
ATOM 2795 C C . ILE B 1 105 ? -28.009 -0.116 25.913 1.000 8.463 963 ILE B C 1
ATOM 2796 O O . ILE B 1 105 ? -28.011 0.754 26.799 1.000 8.059 963 ILE B O 1
ATOM 2801 N N . TYR B 1 106 ? -26.968 -0.904 25.641 1.000 8.924 964 TYR B N 1
ATOM 2802 C CA . TYR B 1 106 ? -25.627 -0.722 26.257 1.000 8.643 964 TYR B CA 1
ATOM 2803 C C . TYR B 1 106 ? -25.184 0.736 26.072 1.000 9.087 964 TYR B C 1
ATOM 2804 O O . TYR B 1 106 ? -24.867 1.399 27.056 1.000 8.949 964 TYR B O 1
ATOM 2813 N N . LEU B 1 107 ? -25.198 1.231 24.846 1.000 7.996 965 LEU B N 1
ATOM 2814 C CA . LEU B 1 107 ? -24.616 2.547 24.532 1.000 7.972 965 LEU B CA 1
ATOM 2815 C C . LEU B 1 107 ? -25.382 3.630 25.264 1.000 7.969 965 LEU B C 1
ATOM 2816 O O . LEU B 1 107 ? -24.791 4.490 25.927 1.000 7.718 965 LEU B O 1
ATOM 2821 N N . VAL B 1 108 ? -26.704 3.582 25.183 1.000 8.363 966 VAL B N 1
ATOM 2822 C CA . VAL B 1 108 ? -27.564 4.531 25.924 1.000 8.102 966 VAL B CA 1
ATOM 2823 C C . VAL B 1 108 ? -27.273 4.446 27.422 1.000 8.697 966 VAL B C 1
ATOM 2824 O O . VAL B 1 108 ? -27.152 5.478 28.077 1.000 9.011 966 VAL B O 1
ATOM 2828 N N . ALA B 1 109 ? -27.231 3.236 27.974 1.000 7.935 967 ALA B N 1
ATOM 2829 C CA . ALA B 1 109 ? -27.097 3.086 29.449 1.000 8.352 967 ALA B CA 1
ATOM 2830 C C . ALA B 1 109 ? -25.743 3.612 29.908 1.000 9.746 967 ALA B C 1
ATOM 2831 O O . ALA B 1 109 ? -25.656 4.226 31.006 1.000 10.774 967 ALA B O 1
ATOM 2833 N N . GLN B 1 110 ? -24.727 3.426 29.109 1.000 9.872 968 GLN B N 1
ATOM 2834 C CA . GLN B 1 110 ? -23.364 3.869 29.524 1.000 10.702 968 GLN B CA 1
ATOM 2835 C C . GLN B 1 110 ? -23.328 5.408 29.488 1.000 11.521 968 GLN B C 1
ATOM 2836 O O . GLN B 1 110 ? -22.824 6.015 30.464 1.000 12.528 968 GLN B O 1
ATOM 2842 N N . CYS B 1 111 ? -23.983 6.023 28.509 1.000 10.757 969 CYS B N 1
ATOM 2843 C CA . CYS B 1 111 ? -24.204 7.498 28.506 1.000 11.428 969 CYS B CA 1
ATOM 2844 C C . CYS B 1 111 ? -24.938 7.947 29.761 1.000 11.772 969 CYS B C 1
ATOM 2845 O O . CYS B 1 111 ? -24.507 8.940 30.384 1.000 13.352 969 CYS B O 1
ATOM 2848 N N . LEU B 1 112 ? -26.097 7.355 30.068 1.000 10.237 970 LEU B N 1
ATOM 2849 C CA . LEU B 1 112 ? -26.910 7.792 31.222 1.000 11.889 970 LEU B CA 1
ATOM 2850 C C . LEU B 1 112 ? -26.035 7.726 32.473 1.000 12.649 970 LEU B C 1
ATOM 2851 O O . LEU B 1 112 ? -26.106 8.641 33.308 1.000 14.129 970 LEU B O 1
ATOM 2856 N N . HIS B 1 113 ? -25.287 6.646 32.656 1.000 12.298 971 HIS B N 1
ATOM 2857 C CA . HIS B 1 113 ? -24.430 6.502 33.870 1.000 11.616 971 HIS B CA 1
ATOM 2858 C C . HIS B 1 113 ? -23.374 7.616 33.961 1.000 12.613 971 HIS B C 1
ATOM 2859 O O . HIS B 1 113 ? -23.191 8.220 35.062 1.000 14.929 971 HIS B O 1
ATOM 2866 N N . GLU B 1 114 ? -22.738 7.918 32.853 1.000 11.494 972 GLU B N 1
ATOM 2867 C CA . GLU B 1 114 ? -21.585 8.828 32.848 1.000 12.893 972 GLU B CA 1
ATOM 2868 C C . GLU B 1 114 ? -22.100 10.250 33.028 1.000 14.852 972 GLU B C 1
ATOM 2869 O O . GLU B 1 114 ? -21.277 11.146 33.394 1.000 19.146 972 GLU B O 1
ATOM 2875 N N . THR B 1 115 ? -23.345 10.508 32.702 1.000 14.972 973 THR B N 1
ATOM 2876 C CA . THR B 1 115 ? -23.844 11.926 32.649 1.000 14.758 973 THR B CA 1
ATOM 2877 C C . THR B 1 115 ? -24.886 12.245 33.719 1.000 16.488 973 THR B C 1
ATOM 2878 O O . THR B 1 115 ? -25.471 13.327 33.635 1.000 15.063 973 THR B O 1
ATOM 2882 N N . GLY B 1 116 ? -25.178 11.341 34.646 1.000 16.428 974 GLY B N 1
ATOM 2883 C CA . GLY B 1 116 ? -26.253 11.558 35.635 1.000 16.743 974 GLY B CA 1
ATOM 2884 C C . GLY B 1 116 ? -27.586 11.754 34.936 1.000 16.672 974 GLY B C 1
ATOM 2885 O O . GLY B 1 116 ? -28.261 12.798 35.112 1.000 17.060 974 GLY B O 1
ATOM 2886 N N . ASN B 1 117 ? -27.943 10.829 34.056 1.000 16.862 975 ASN B N 1
ATOM 2887 C CA . ASN B 1 117 ? -29.175 10.878 33.244 1.000 17.834 975 ASN B CA 1
ATOM 2888 C C . ASN B 1 117 ? -29.243 12.168 32.420 1.000 15.998 975 ASN B C 1
ATOM 2889 O O . ASN B 1 117 ? -30.334 12.718 32.304 1.000 15.177 975 ASN B O 1
ATOM 2894 N N . GLY B 1 118 ? -28.131 12.567 31.812 1.000 13.903 976 GLY B N 1
ATOM 2895 C CA . GLY B 1 118 ? -28.079 13.639 30.805 1.000 13.957 976 GLY B CA 1
ATOM 2896 C C . GLY B 1 118 ? -28.023 15.004 31.447 1.000 16.027 976 GLY B C 1
ATOM 2897 O O . GLY B 1 118 ? -28.317 15.971 30.742 1.000 15.024 976 GLY B O 1
ATOM 2898 N N . THR B 1 119 ? -27.598 15.097 32.703 1.000 16.015 977 THR B N 1
ATOM 2899 C CA . THR B 1 119 ? -27.741 16.379 33.481 1.000 17.315 977 THR B CA 1
ATOM 2900 C C . THR B 1 119 ? -26.378 16.999 33.781 1.000 17.258 977 THR B C 1
ATOM 2901 O O . THR B 1 119 ? -26.354 18.158 34.254 1.000 19.066 977 THR B O 1
ATOM 2905 N N . SER B 1 120 ? -25.276 16.300 33.563 1.000 16.614 978 SER B N 1
ATOM 2906 C CA . SER B 1 120 ? -23.926 16.810 33.920 1.000 16.893 978 SER B CA 1
ATOM 2907 C C . SER B 1 120 ? -23.577 18.047 33.067 1.000 16.463 978 SER B C 1
ATOM 2908 O O . SER B 1 120 ? -24.072 18.217 31.965 1.000 17.193 978 SER B O 1
ATOM 2911 N N . LYS B 1 121 ? -22.706 18.912 33.593 1.000 19.199 979 LYS B N 1
ATOM 2912 C CA . LYS B 1 121 ? -22.263 20.133 32.868 1.000 20.464 979 LYS B CA 1
ATOM 2913 C C . LYS B 1 121 ? -21.594 19.739 31.547 1.000 17.489 979 LYS B C 1
ATOM 2914 O O . LYS B 1 121 ? -21.865 20.389 30.535 1.000 17.833 979 LYS B O 1
ATOM 2920 N N . LEU B 1 122 ? -20.776 18.686 31.566 1.000 16.066 980 LEU B N 1
ATOM 2921 C CA . LEU B 1 122 ? -20.053 18.201 30.360 1.000 15.890 980 LEU B CA 1
ATOM 2922 C C . LEU B 1 122 ? -21.066 17.781 29.297 1.000 14.653 980 LEU B C 1
ATOM 2923 O O . LEU B 1 122 ? -20.825 18.048 28.116 1.000 15.108 980 LEU B O 1
ATOM 2928 N N . ALA B 1 123 ? -22.106 17.071 29.699 1.000 14.242 981 ALA B N 1
ATOM 2929 C CA . ALA B 1 123 ? -23.138 16.554 28.789 1.000 14.343 981 ALA B CA 1
ATOM 2930 C C . ALA B 1 123 ? -23.913 17.747 28.210 1.000 15.884 981 ALA B C 1
ATOM 2931 O O . ALA B 1 123 ? -24.209 17.717 27.035 1.000 16.739 981 ALA B O 1
ATOM 2933 N N . LYS B 1 124 ? -24.282 18.748 29.010 1.000 16.107 982 LYS B N 1
ATOM 2934 C CA . LYS B 1 124 ? -25.233 19.785 28.528 1.000 19.731 982 LYS B CA 1
ATOM 2935 C C . LYS B 1 124 ? -24.516 20.788 27.625 1.000 18.962 982 LYS B C 1
ATOM 2936 O O . LYS B 1 124 ? -25.203 21.500 26.881 1.000 22.269 982 LYS B O 1
ATOM 2942 N N . GLY B 1 125 ? -23.195 20.804 27.649 1.000 17.830 983 GLY B N 1
ATOM 2943 C CA . GLY B 1 125 ? -22.408 21.627 26.713 1.000 17.363 983 GLY B CA 1
ATOM 2944 C C . GLY B 1 125 ? -21.862 22.834 27.439 1.000 16.434 983 GLY B C 1
ATOM 2945 O O . GLY B 1 125 ? -22.597 23.464 28.223 1.000 20.713 983 GLY B O 1
ATOM 2946 N N . VAL B 1 126 ? -20.566 23.086 27.262 1.000 17.261 984 VAL B N 1
ATOM 2947 C CA . VAL B 1 126 ? -19.889 24.258 27.901 1.000 18.786 984 VAL B CA 1
ATOM 2948 C C . VAL B 1 126 ? -19.297 25.073 26.779 1.000 17.443 984 VAL B C 1
ATOM 2949 O O . VAL B 1 126 ? -18.708 24.490 25.891 1.000 16.477 984 VAL B O 1
ATOM 2953 N N . THR B 1 127 ? -19.463 26.399 26.835 1.000 18.309 985 THR B N 1
ATOM 2954 C CA . THR B 1 127 ? -18.796 27.314 25.896 1.000 21.656 985 THR B CA 1
ATOM 2955 C C . THR B 1 127 ? -17.419 27.617 26.512 1.000 22.088 985 THR B C 1
ATOM 2956 O O . THR B 1 127 ? -17.362 28.019 27.709 1.000 23.191 985 THR B O 1
ATOM 2960 N N . ILE B 1 128 ? -16.382 27.175 25.818 1.000 21.259 986 ILE B N 1
ATOM 2961 C CA . ILE B 1 128 ? -14.986 27.269 26.318 1.000 21.523 986 ILE B CA 1
ATOM 2962 C C . ILE B 1 128 ? -14.253 28.253 25.420 1.000 20.938 986 ILE B C 1
ATOM 2963 O O . ILE B 1 128 ? -14.566 28.325 24.221 1.000 23.521 986 ILE B O 1
ATOM 2968 N N . THR B 1 129 ? -13.256 28.898 26.006 1.000 24.102 987 THR B N 1
ATOM 2969 C CA . THR B 1 129 ? -12.377 29.878 25.318 1.000 25.543 987 THR B CA 1
ATOM 2970 C C . THR B 1 129 ? -10.921 29.448 25.458 1.000 25.997 987 THR B C 1
ATOM 2971 O O . THR B 1 129 ? -10.063 30.161 24.951 1.000 23.787 987 THR B O 1
ATOM 2975 N N . GLU B 1 130 ? -10.670 28.291 26.084 1.000 22.912 988 GLU B N 1
ATOM 2976 C CA . GLU B 1 130 ? -9.302 27.767 26.312 1.000 21.697 988 GLU B CA 1
ATOM 2977 C C . GLU B 1 130 ? -9.423 26.266 26.585 1.000 19.679 988 GLU B C 1
ATOM 2978 O O . GLU B 1 130 ? -10.524 25.800 26.983 1.000 18.746 988 GLU B O 1
ATOM 2984 N N . ILE B 1 131 ? -8.345 25.550 26.325 1.000 18.576 989 ILE B N 1
ATOM 2985 C CA . ILE B 1 131 ? -8.234 24.086 26.579 1.000 19.050 989 ILE B CA 1
ATOM 2986 C C . ILE B 1 131 ? -7.001 23.875 27.433 1.000 19.054 989 ILE B C 1
ATOM 2987 O O . ILE B 1 131 ? -6.080 24.720 27.390 1.000 16.763 989 ILE B O 1
ATOM 2992 N N . ALA B 1 132 ? -6.938 22.755 28.138 1.000 18.350 990 ALA B N 1
ATOM 2993 C CA . ALA B 1 132 ? -5.731 22.376 28.900 1.000 18.583 990 ALA B CA 1
ATOM 2994 C C . ALA B 1 132 ? -4.694 21.701 27.998 1.000 18.251 990 ALA B C 1
ATOM 2995 O O . ALA B 1 132 ? -5.027 21.011 27.028 1.000 19.173 990 ALA B O 1
ATOM 2997 N N . ASP B 1 133 ? -3.423 21.929 28.326 1.000 18.900 991 ASP B N 1
ATOM 2998 C CA . ASP B 1 133 ? -2.311 21.058 27.891 1.000 19.745 991 ASP B CA 1
ATOM 2999 C C . ASP B 1 133 ? -2.008 20.151 29.088 1.000 19.916 991 ASP B C 1
ATOM 3000 O O . ASP B 1 133 ? -1.272 20.571 30.029 1.000 18.600 991 ASP B O 1
ATOM 3005 N N . GLU B 1 134 ? -2.586 18.949 29.078 1.000 18.281 992 GLU B N 1
ATOM 3006 C CA . GLU B 1 134 ? -2.497 18.047 30.248 1.000 17.842 992 GLU B CA 1
ATOM 3007 C C . GLU B 1 134 ? -1.034 17.669 30.528 1.000 17.767 992 GLU B C 1
ATOM 3008 O O . GLU B 1 134 ? -0.760 17.222 31.659 1.000 17.777 992 GLU B O 1
ATOM 3014 N N . SER B 1 135 ? -0.134 17.807 29.547 1.000 17.480 993 SER B N 1
ATOM 3015 C CA . SER B 1 135 ? 1.321 17.534 29.713 1.000 16.972 993 SER B CA 1
ATOM 3016 C C . SER B 1 135 ? 2.017 18.624 30.552 1.000 18.837 993 SER B C 1
ATOM 3017 O O . SER B 1 135 ? 3.200 18.435 30.907 1.000 18.165 993 SER B O 1
ATOM 3020 N N . LYS B 1 136 ? 1.287 19.682 30.913 1.000 19.624 994 LYS B N 1
ATOM 3021 C CA . LYS B 1 136 ? 1.857 20.886 31.585 1.000 19.001 994 LYS B CA 1
ATOM 3022 C C . LYS B 1 136 ? 1.088 21.168 32.866 1.000 20.102 994 LYS B C 1
ATOM 3023 O O . LYS B 1 136 ? 0.470 22.220 32.990 1.000 17.695 994 LYS B O 1
ATOM 3029 N N . PRO B 1 137 ? 1.107 20.229 33.840 1.000 19.154 995 PRO B N 1
ATOM 3030 C CA . PRO B 1 137 ? 0.384 20.394 35.098 1.000 20.869 995 PRO B CA 1
ATOM 3031 C C . PRO B 1 137 ? 1.002 21.494 35.961 1.000 20.375 995 PRO B C 1
ATOM 3032 O O . PRO B 1 137 ? 2.181 21.811 35.767 1.000 21.112 995 PRO B O 1
ATOM 3036 N N . ILE B 1 138 ? 0.158 22.090 36.817 1.000 22.893 996 ILE B N 1
ATOM 3037 C CA . ILE B 1 138 ? 0.527 23.151 37.793 1.000 23.432 996 ILE B CA 1
ATOM 3038 C C . ILE B 1 138 ? 0.220 22.612 39.189 1.000 23.754 996 ILE B C 1
ATOM 3039 O O . ILE B 1 138 ? -0.889 22.066 39.379 1.000 25.270 996 ILE B O 1
ATOM 3044 N N . TYR B 1 139 ? 1.173 22.760 40.122 1.000 26.814 997 TYR B N 1
ATOM 3045 C CA . TYR B 1 139 ? 1.070 22.273 41.529 1.000 29.674 997 TYR B CA 1
ATOM 3046 C C . TYR B 1 139 ? 1.092 23.461 42.510 1.000 31.463 997 TYR B C 1
ATOM 3047 O O . TYR B 1 139 ? 1.649 24.525 42.172 1.000 32.168 997 TYR B O 1
ATOM 3056 N N . ASN B 1 140 ? 0.445 23.298 43.667 1.000 35.330 998 ASN B N 1
ATOM 3057 C CA . ASN B 1 140 ? 0.502 24.279 44.790 1.000 38.356 998 ASN B CA 1
ATOM 3058 C C . ASN B 1 140 ? 1.675 23.925 45.717 1.000 42.703 998 ASN B C 1
ATOM 3059 O O . ASN B 1 140 ? 2.298 22.866 45.509 1.000 39.373 998 ASN B O 1
ATOM 3064 N N . GLY B 1 141 ? 1.944 24.775 46.715 1.000 46.352 999 GLY B N 1
ATOM 3065 C CA . GLY B 1 141 ? 2.978 24.572 47.753 1.000 51.505 999 GLY B CA 1
ATOM 3066 C C . GLY B 1 141 ? 2.867 23.229 48.473 1.000 55.097 999 GLY B C 1
ATOM 3067 O O . GLY B 1 141 ? 3.921 22.744 48.952 1.000 56.550 999 GLY B O 1
ATOM 3068 N N . ASN B 1 142 ? 1.659 22.648 48.567 1.000 53.292 1000 ASN B N 1
ATOM 3069 C CA . ASN B 1 142 ? 1.402 21.322 49.199 1.000 53.453 1000 ASN B CA 1
ATOM 3070 C C . ASN B 1 142 ? 1.750 20.177 48.236 1.000 51.626 1000 ASN B C 1
ATOM 3071 O O . ASN B 1 142 ? 1.627 18.998 48.653 1.000 44.327 1000 ASN B O 1
ATOM 3076 N N . GLY B 1 143 ? 2.119 20.500 46.990 1.000 49.290 1001 GLY B N 1
ATOM 3077 C CA . GLY B 1 143 ? 2.474 19.515 45.949 1.000 50.750 1001 GLY B CA 1
ATOM 3078 C C . GLY B 1 143 ? 1.250 18.846 45.336 1.000 48.174 1001 GLY B C 1
ATOM 3079 O O . GLY B 1 143 ? 1.420 17.786 44.698 1.000 51.239 1001 GLY B O 1
ATOM 3080 N N . GLN B 1 144 ? 0.062 19.442 45.498 1.000 46.060 1002 GLN B N 1
ATOM 3081 C CA . GLN B 1 144 ? -1.207 18.950 44.893 1.000 40.334 1002 GLN B CA 1
ATOM 3082 C C . GLN B 1 144 ? -1.375 19.583 43.510 1.000 34.694 1002 GLN B C 1
ATOM 3083 O O . GLN B 1 144 ? -0.994 20.776 43.338 1.000 28.807 1002 GLN B O 1
ATOM 3089 N N . LEU B 1 145 ? -1.947 18.822 42.576 1.000 31.495 1003 LEU B N 1
ATOM 3090 C CA . LEU B 1 145 ? -2.332 19.319 41.228 1.000 29.824 1003 LEU B CA 1
ATOM 3091 C C . LEU B 1 145 ? -3.498 20.299 41.387 1.000 27.548 1003 LEU B C 1
ATOM 3092 O O . LEU B 1 145 ? -4.516 19.936 42.026 1.000 26.028 1003 LEU B O 1
ATOM 3097 N N . VAL B 1 146 ? -3.334 21.511 40.889 1.000 27.499 1004 VAL B N 1
ATOM 3098 C CA . VAL B 1 146 ? -4.410 22.538 40.942 1.000 27.694 1004 VAL B CA 1
ATOM 3099 C C . VAL B 1 146 ? -4.757 23.036 39.541 1.000 27.090 1004 VAL B C 1
ATOM 3100 O O . VAL B 1 146 ? -5.739 23.777 39.452 1.000 28.554 1004 VAL B O 1
ATOM 3104 N N . GLY B 1 147 ? -4.018 22.673 38.490 1.000 21.570 1005 GLY B N 1
ATOM 3105 C CA . GLY B 1 147 ? -4.258 23.314 37.188 1.000 21.770 1005 GLY B CA 1
ATOM 3106 C C . GLY B 1 147 ? -3.369 22.794 36.088 1.000 20.452 1005 GLY B C 1
ATOM 3107 O O . GLY B 1 147 ? -2.498 21.954 36.372 1.000 21.264 1005 GLY B O 1
ATOM 3108 N N . TYR B 1 148 ? -3.572 23.304 34.876 1.000 18.724 1006 TYR B N 1
ATOM 3109 C CA . TYR B 1 148 ? -2.735 23.020 33.693 1.000 19.540 1006 TYR B CA 1
ATOM 3110 C C . TYR B 1 148 ? -2.491 24.321 32.957 1.000 19.951 1006 TYR B C 1
ATOM 3111 O O . TYR B 1 148 ? -3.366 25.234 33.037 1.000 19.870 1006 TYR B O 1
ATOM 3120 N N . HIS B 1 149 ? -1.363 24.397 32.252 1.000 20.874 1007 HIS B N 1
ATOM 3121 C CA . HIS B 1 149 ? -1.131 25.386 31.179 1.000 21.830 1007 HIS B CA 1
ATOM 3122 C C . HIS B 1 149 ? -2.379 25.408 30.301 1.000 21.320 1007 HIS B C 1
ATOM 3123 O O . HIS B 1 149 ? -2.768 24.313 29.807 1.000 17.410 1007 HIS B O 1
ATOM 3130 N N . MET B 1 150 ? -2.984 26.581 30.089 1.000 20.048 1008 MET B N 1
ATOM 3131 C CA . MET B 1 150 ? -4.210 26.716 29.269 1.000 21.645 1008 MET B CA 1
ATOM 3132 C C . MET B 1 150 ? -3.842 27.360 27.921 1.000 22.687 1008 MET B C 1
ATOM 3133 O O . MET B 1 150 ? -3.115 28.400 27.873 1.000 22.330 1008 MET B O 1
ATOM 3138 N N . ILE B 1 151 ? -4.275 26.732 26.836 1.000 21.714 1009 ILE B N 1
ATOM 3139 C CA . ILE B 1 151 ? -4.121 27.220 25.436 1.000 20.997 1009 ILE B CA 1
ATOM 3140 C C . ILE B 1 151 ? -5.364 28.026 25.047 1.000 22.764 1009 ILE B C 1
ATOM 3141 O O . ILE B 1 151 ? -6.474 27.450 25.097 1.000 22.310 1009 ILE B O 1
ATOM 3146 N N . LYS B 1 152 ? -5.220 29.300 24.659 1.000 23.110 1010 LYS B N 1
ATOM 3147 C CA . LYS B 1 152 ? -6.381 30.160 24.314 1.000 25.534 1010 LYS B CA 1
ATOM 3148 C C . LYS B 1 152 ? -6.860 29.838 22.900 1.000 22.591 1010 LYS B C 1
ATOM 3149 O O . LYS B 1 152 ? -6.018 29.689 22.026 1.000 25.551 1010 LYS B O 1
ATOM 3155 N N . LEU B 1 153 ? -8.184 29.684 22.702 1.000 24.175 1011 LEU B N 1
ATOM 3156 C CA . LEU B 1 153 ? -8.830 29.477 21.381 1.000 25.990 1011 LEU B CA 1
ATOM 3157 C C . LEU B 1 153 ? -9.048 30.844 20.715 1.000 29.877 1011 LEU B C 1
ATOM 3158 O O . LEU B 1 153 ? -9.161 31.836 21.460 1.000 32.627 1011 LEU B O 1
ATOM 3163 N N . SER B 1 154 ? -9.113 30.875 19.386 1.000 35.233 1012 SER B N 1
ATOM 3164 C CA . SER B 1 154 ? -9.410 32.098 18.578 1.000 41.439 1012 SER B CA 1
ATOM 3165 C C . SER B 1 154 ? -10.818 32.606 18.916 1.000 40.529 1012 SER B C 1
ATOM 3166 O O . SER B 1 154 ? -10.968 33.811 19.179 1.000 43.979 1012 SER B O 1
ATOM 3169 N N . LYS B 1 155 ? -11.809 31.711 18.927 1.000 35.130 1013 LYS B N 1
ATOM 3170 C CA . LYS B 1 155 ? -13.235 32.045 19.185 1.000 34.768 1013 LYS B CA 1
ATOM 3171 C C . LYS B 1 155 ? -13.770 31.102 20.257 1.000 30.223 1013 LYS B C 1
ATOM 3172 O O . LYS B 1 155 ? -13.363 29.937 20.297 1.000 31.279 1013 LYS B O 1
ATOM 3178 N N . PRO B 1 156 ? -14.721 31.551 21.105 1.000 27.584 1014 PRO B N 1
ATOM 3179 C CA . PRO B 1 156 ? -15.408 30.645 22.035 1.000 24.957 1014 PRO B CA 1
ATOM 3180 C C . PRO B 1 156 ? -16.139 29.561 21.232 1.000 23.077 1014 PRO B C 1
ATOM 3181 O O . PRO B 1 156 ? -16.651 29.848 20.141 1.000 21.859 1014 PRO B O 1
ATOM 3185 N N . VAL B 1 157 ? -16.135 28.313 21.730 1.000 24.074 1015 VAL B N 1
ATOM 3186 C CA . VAL B 1 157 ? -16.753 27.163 21.028 1.000 23.124 1015 VAL B CA 1
ATOM 3187 C C . VAL B 1 157 ? -17.513 26.344 22.069 1.000 20.403 1015 VAL B C 1
ATOM 3188 O O . VAL B 1 157 ? -16.984 26.120 23.169 1.000 20.769 1015 VAL B O 1
ATOM 3192 N N . THR B 1 158 ? -18.732 25.948 21.746 1.000 19.347 1016 THR B N 1
ATOM 3193 C CA . THR B 1 158 ? -19.495 25.028 22.624 1.000 17.718 1016 THR B CA 1
ATOM 3194 C C . THR B 1 158 ? -19.119 23.588 22.274 1.000 17.671 1016 THR B C 1
ATOM 3195 O O . THR B 1 158 ? -19.196 23.171 21.110 1.000 17.723 1016 THR B O 1
ATOM 3199 N N . VAL B 1 159 ? -18.786 22.820 23.300 1.000 15.986 1017 VAL B N 1
ATOM 3200 C CA . VAL B 1 159 ? -18.399 21.397 23.110 1.000 15.171 1017 VAL B CA 1
ATOM 3201 C C . VAL B 1 159 ? -19.259 20.539 24.032 1.000 13.724 1017 VAL B C 1
ATOM 3202 O O . VAL B 1 159 ? -19.721 21.004 25.087 1.000 15.474 1017 VAL B O 1
ATOM 3206 N N . TYR B 1 160 ? -19.372 19.262 23.674 1.000 14.554 1018 TYR B N 1
ATOM 3207 C CA . TYR B 1 160 ? -20.238 18.280 24.351 1.000 15.647 1018 TYR B CA 1
ATOM 3208 C C . TYR B 1 160 ? -19.396 17.030 24.605 1.000 14.057 1018 TYR B C 1
ATOM 3209 O O . TYR B 1 160 ? -18.638 16.585 23.751 1.000 13.945 1018 TYR B O 1
ATOM 3218 N N . ASN B 1 161 ? -19.592 16.437 25.776 1.000 14.586 1019 ASN B N 1
ATOM 3219 C CA . ASN B 1 161 ? -18.961 15.137 26.073 1.000 14.000 1019 ASN B CA 1
ATOM 3220 C C . ASN B 1 161 ? -20.009 14.347 26.822 1.000 14.326 1019 ASN B C 1
ATOM 3221 O O . ASN B 1 161 ? -20.333 14.735 27.938 1.000 15.220 1019 ASN B O 1
ATOM 3226 N N . LEU B 1 162 ? -20.545 13.292 26.212 1.000 15.042 1020 LEU B N 1
ATOM 3227 C CA . LEU B 1 162 ? -21.711 12.556 26.803 1.000 15.242 1020 LEU B CA 1
ATOM 3228 C C . LEU B 1 162 ? -21.260 11.243 27.451 1.000 15.654 1020 LEU B C 1
ATOM 3229 O O . LEU B 1 162 ? -22.145 10.481 27.915 1.000 15.913 1020 LEU B O 1
ATOM 3234 N N . PHE B 1 163 ? -19.960 10.998 27.574 1.000 14.509 1021 PHE B N 1
ATOM 3235 C CA . PHE B 1 163 ? -19.466 9.688 28.074 1.000 14.969 1021 PHE B CA 1
ATOM 3236 C C . PHE B 1 163 ? -18.333 9.907 29.084 1.000 15.709 1021 PHE B C 1
ATOM 3237 O O . PHE B 1 163 ? -17.625 8.954 29.449 1.000 15.167 1021 PHE B O 1
ATOM 3245 N N . GLY B 1 164 ? -18.113 11.144 29.497 1.000 16.647 1022 GLY B N 1
ATOM 3246 C CA . GLY B 1 164 ? -16.992 11.435 30.422 1.000 16.617 1022 GLY B CA 1
ATOM 3247 C C . GLY B 1 164 ? -15.620 11.045 29.895 1.000 17.857 1022 GLY B C 1
ATOM 3248 O O . GLY B 1 164 ? -14.707 10.847 30.718 1.000 18.078 1022 GLY B O 1
ATOM 3249 N N . ILE B 1 165 ? -15.427 10.946 28.588 1.000 16.660 1023 ILE B N 1
ATOM 3250 C CA . ILE B 1 165 ? -14.154 10.496 27.970 1.000 18.110 1023 ILE B CA 1
ATOM 3251 C C . ILE B 1 165 ? -13.078 11.594 28.120 1.000 18.702 1023 ILE B C 1
ATOM 3252 O O . ILE B 1 165 ? -13.357 12.783 27.833 1.000 18.646 1023 ILE B O 1
ATOM 3257 N N . GLY B 1 166 ? -11.924 11.207 28.656 1.000 21.114 1024 GLY B N 1
ATOM 3258 C CA . GLY B 1 166 ? -10.795 12.133 28.879 1.000 23.048 1024 GLY B CA 1
ATOM 3259 C C . GLY B 1 166 ? -10.880 12.866 30.207 1.000 24.765 1024 GLY B C 1
ATOM 3260 O O . GLY B 1 166 ? -9.857 13.474 30.589 1.000 23.964 1024 GLY B O 1
ATOM 3261 N N . ALA B 1 167 ? -12.037 12.867 30.878 1.000 27.013 1025 ALA B N 1
ATOM 3262 C CA . ALA B 1 167 ? -12.230 13.498 32.197 1.000 28.782 1025 ALA B CA 1
ATOM 3263 C C . ALA B 1 167 ? -11.457 12.655 33.211 1.000 31.208 1025 ALA B C 1
ATOM 3264 O O . ALA B 1 167 ? -11.272 11.425 32.998 1.000 32.979 1025 ALA B O 1
ATOM 3266 N N . LYS B 1 168 ? -10.950 13.292 34.256 1.000 31.040 1026 LYS B N 1
ATOM 3267 C CA . LYS B 1 168 ? -10.318 12.571 35.386 1.000 33.363 1026 LYS B CA 1
ATOM 3268 C C . LYS B 1 168 ? -10.827 13.197 36.678 1.000 33.429 1026 LYS B C 1
ATOM 3269 O O . LYS B 1 168 ? -11.224 14.366 36.629 1.000 31.601 1026 LYS B O 1
ATOM 3275 N N . ASP B 1 169 ? -10.772 12.438 37.770 1.000 32.143 1027 ASP B N 1
ATOM 3276 C CA . ASP B 1 169 ? -11.411 12.753 39.074 1.000 35.386 1027 ASP B CA 1
ATOM 3277 C C . ASP B 1 169 ? -11.095 14.180 39.532 1.000 35.781 1027 ASP B C 1
ATOM 3278 O O . ASP B 1 169 ? -9.935 14.620 39.429 1.000 31.736 1027 ASP B O 1
ATOM 3283 N N . ASN B 1 170 ? -12.111 14.872 40.039 1.000 39.419 1028 ASN B N 1
ATOM 3284 C CA . ASN B 1 170 ? -11.942 16.129 40.809 1.000 39.832 1028 ASN B CA 1
ATOM 3285 C C . ASN B 1 170 ? -11.296 15.799 42.161 1.000 39.220 1028 ASN B C 1
ATOM 3286 O O . ASN B 1 170 ? -11.470 14.660 42.674 1.000 41.363 1028 ASN B O 1
ATOM 3291 N N . SER B 1 171 ? -10.573 16.774 42.699 1.000 37.870 1029 SER B N 1
ATOM 3292 C CA . SER B 1 171 ? -10.043 16.805 44.084 1.000 39.110 1029 SER B CA 1
ATOM 3293 C C . SER B 1 171 ? -10.691 18.005 44.771 1.000 38.246 1029 SER B C 1
ATOM 3294 O O . SER B 1 171 ? -11.161 18.894 44.048 1.000 37.904 1029 SER B O 1
ATOM 3297 N N . SER B 1 172 ? -10.691 18.037 46.103 1.000 41.378 1030 SER B N 1
ATOM 3298 C CA . SER B 1 172 ? -11.099 19.216 46.915 1.000 41.987 1030 SER B CA 1
ATOM 3299 C C . SER B 1 172 ? -10.334 20.477 46.468 1.000 41.948 1030 SER B C 1
ATOM 3300 O O . SER B 1 172 ? -10.937 21.578 46.500 1.000 36.287 1030 SER B O 1
ATOM 3303 N N . VAL B 1 173 ? -9.065 20.342 46.048 1.000 39.714 1031 VAL B N 1
ATOM 3304 C CA . VAL B 1 173 ? -8.194 21.497 45.661 1.000 37.623 1031 VAL B CA 1
ATOM 3305 C C . VAL B 1 173 ? -8.248 21.746 44.137 1.000 38.240 1031 VAL B C 1
ATOM 3306 O O . VAL B 1 173 ? -7.921 22.869 43.720 1.000 33.859 1031 VAL B O 1
ATOM 3310 N N . PHE B 1 174 ? -8.644 20.753 43.325 1.000 35.351 1032 PHE B N 1
ATOM 3311 C CA . PHE B 1 174 ? -8.904 20.924 41.867 1.000 32.983 1032 PHE B CA 1
ATOM 3312 C C . PHE B 1 174 ? -10.336 20.488 41.553 1.000 32.009 1032 PHE B C 1
ATOM 3313 O O . PHE B 1 174 ? -10.585 19.359 41.112 1.000 31.757 1032 PHE B O 1
ATOM 3321 N N . PRO B 1 175 ? -11.328 21.350 41.868 1.000 32.636 1033 PRO B N 1
ATOM 3322 C CA . PRO B 1 175 ? -12.732 20.930 41.875 1.000 31.480 1033 PRO B CA 1
ATOM 3323 C C . PRO B 1 175 ? -13.358 20.800 40.476 1.000 28.818 1033 PRO B C 1
ATOM 3324 O O . PRO B 1 175 ? -14.343 20.130 40.368 1.000 33.637 1033 PRO B O 1
ATOM 3328 N N . ASN B 1 176 ? -12.748 21.393 39.447 1.000 29.659 1034 ASN B N 1
ATOM 3329 C CA . ASN B 1 176 ? -13.305 21.423 38.068 1.000 30.409 1034 ASN B CA 1
ATOM 3330 C C . ASN B 1 176 ? -12.362 20.701 37.107 1.000 27.289 1034 ASN B C 1
ATOM 3331 O O . ASN B 1 176 ? -12.406 20.979 35.890 1.000 24.532 1034 ASN B O 1
ATOM 3336 N N . ARG B 1 177 ? -11.533 19.787 37.608 1.000 25.329 1035 ARG B N 1
ATOM 3337 C CA . ARG B 1 177 ? -10.580 19.051 36.732 1.000 23.220 1035 ARG B CA 1
ATOM 3338 C C . ARG B 1 177 ? -11.322 18.253 35.660 1.000 21.927 1035 ARG B C 1
ATOM 3339 O O . ARG B 1 177 ? -10.862 18.206 34.498 1.000 19.276 1035 ARG B O 1
ATOM 3347 N N . ALA B 1 178 ? -12.357 17.509 36.047 1.000 23.155 1036 ALA B N 1
ATOM 3348 C CA . ALA B 1 178 ? -13.116 16.649 35.111 1.000 23.186 1036 ALA B CA 1
ATOM 3349 C C . ALA B 1 178 ? -13.720 17.526 34.006 1.000 20.301 1036 ALA B C 1
ATOM 3350 O O . ALA B 1 178 ? -13.622 17.161 32.821 1.000 20.867 1036 ALA B O 1
ATOM 3352 N N . LEU B 1 179 ? -14.237 18.701 34.368 1.000 20.404 1037 LEU B N 1
ATOM 3353 C CA . LEU B 1 179 ? -14.784 19.648 33.358 1.000 20.709 1037 LEU B CA 1
ATOM 3354 C C . LEU B 1 179 ? -13.668 20.150 32.432 1.000 19.019 1037 LEU B C 1
ATOM 3355 O O . LEU B 1 179 ? -13.895 20.180 31.203 1.000 16.714 1037 LEU B O 1
ATOM 3360 N N . ILE B 1 180 ? -12.525 20.586 32.976 1.000 18.980 1038 ILE B N 1
ATOM 3361 C CA . ILE B 1 180 ? -11.434 21.115 32.107 1.000 18.034 1038 ILE B CA 1
ATOM 3362 C C . ILE B 1 180 ? -10.949 20.016 31.156 1.000 17.627 1038 ILE B C 1
ATOM 3363 O O . ILE B 1 180 ? -10.779 20.269 29.983 1.000 15.899 1038 ILE B O 1
ATOM 3368 N N . LEU B 1 181 ? -10.715 18.802 31.657 1.000 16.346 1039 LEU B N 1
ATOM 3369 C CA . LEU B 1 181 ? -10.159 17.740 30.790 1.000 16.136 1039 LEU B CA 1
ATOM 3370 C C . LEU B 1 181 ? -11.210 17.186 29.832 1.000 13.803 1039 LEU B C 1
ATOM 3371 O O . LEU B 1 181 ? -10.834 16.829 28.715 1.000 14.261 1039 LEU B O 1
ATOM 3376 N N . GLY B 1 182 ? -12.450 17.087 30.266 1.000 14.437 1040 GLY B N 1
ATOM 3377 C CA . GLY B 1 182 ? -13.535 16.582 29.403 1.000 13.958 1040 GLY B CA 1
ATOM 3378 C C . GLY B 1 182 ? -13.870 17.533 28.272 1.000 14.226 1040 GLY B C 1
ATOM 3379 O O . GLY B 1 182 ? -14.095 17.059 27.165 1.000 14.814 1040 GLY B O 1
ATOM 3380 N N . THR B 1 183 ? -13.883 18.852 28.542 1.000 13.549 1041 THR B N 1
ATOM 3381 C CA . THR B 1 183 ? -14.125 19.825 27.453 1.000 13.609 1041 THR B CA 1
ATOM 3382 C C . THR B 1 183 ? -12.909 19.864 26.521 1.000 12.942 1041 THR B C 1
ATOM 3383 O O . THR B 1 183 ? -13.063 20.029 25.293 1.000 13.616 1041 THR B O 1
ATOM 3387 N N . THR B 1 184 ? -11.704 19.724 27.066 1.000 13.542 1042 THR B N 1
ATOM 3388 C CA . THR B 1 184 ? -10.486 19.687 26.248 1.000 13.538 1042 THR B CA 1
ATOM 3389 C C . THR B 1 184 ? -10.541 18.474 25.318 1.000 14.929 1042 THR B C 1
ATOM 3390 O O . THR B 1 184 ? -10.289 18.584 24.124 1.000 14.016 1042 THR B O 1
ATOM 3394 N N . TYR B 1 185 ? -10.898 17.316 25.858 1.000 16.101 1043 TYR B N 1
ATOM 3395 C CA . TYR B 1 185 ? -10.979 16.076 25.048 1.000 16.260 1043 TYR B CA 1
ATOM 3396 C C . TYR B 1 185 ? -11.974 16.277 23.902 1.000 15.505 1043 TYR B C 1
ATOM 3397 O O . TYR B 1 185 ? -11.665 15.985 22.741 1.000 16.607 1043 TYR B O 1
ATOM 3406 N N . ALA B 1 186 ? -13.145 16.835 24.219 1.000 14.970 1044 ALA B N 1
ATOM 3407 C CA . ALA B 1 186 ? -14.242 17.017 23.248 1.000 14.618 1044 ALA B CA 1
ATOM 3408 C C . ALA B 1 186 ? -13.751 17.956 22.145 1.000 16.842 1044 ALA B C 1
ATOM 3409 O O . ALA B 1 186 ? -13.930 17.630 20.949 1.000 17.854 1044 ALA B O 1
ATOM 3411 N N . TYR B 1 187 ? -13.126 19.057 22.560 1.000 15.640 1045 TYR B N 1
ATOM 3412 C CA . TYR B 1 187 ? -12.657 20.079 21.590 1.000 17.019 1045 TYR B CA 1
ATOM 3413 C C . TYR B 1 187 ? -11.661 19.441 20.624 1.000 16.572 1045 TYR B C 1
ATOM 3414 O O . TYR B 1 187 ? -11.776 19.635 19.411 1.000 19.047 1045 TYR B O 1
ATOM 3423 N N . ASN B 1 188 ? -10.692 18.682 21.165 1.000 17.868 1046 ASN B N 1
ATOM 3424 C CA . ASN B 1 188 ? -9.615 18.030 20.380 1.000 19.741 1046 ASN B CA 1
ATOM 3425 C C . ASN B 1 188 ? -10.209 17.022 19.375 1.000 20.087 1046 ASN B C 1
ATOM 3426 O O . ASN B 1 188 ? -9.577 16.815 18.335 1.000 22.365 1046 ASN B O 1
ATOM 3431 N N . ARG B 1 189 ? -11.389 16.442 19.614 1.000 20.614 1047 ARG B N 1
ATOM 3432 C CA . ARG B 1 189 ? -12.021 15.472 18.668 1.000 21.520 1047 ARG B CA 1
ATOM 3433 C C . ARG B 1 189 ? -13.180 16.110 17.874 1.000 21.704 1047 ARG B C 1
ATOM 3434 O O . ARG B 1 189 ? -13.870 15.387 17.173 1.000 22.396 1047 ARG B O 1
ATOM 3442 N N . GLY B 1 190 ? -13.431 17.415 18.007 1.000 20.677 1048 GLY B N 1
ATOM 3443 C CA . GLY B 1 190 ? -14.464 18.123 17.232 1.000 18.853 1048 GLY B CA 1
ATOM 3444 C C . GLY B 1 190 ? -15.871 17.732 17.677 1.000 18.993 1048 GLY B C 1
ATOM 3445 O O . GLY B 1 190 ? -16.787 17.664 16.805 1.000 21.134 1048 GLY B O 1
ATOM 3446 N N . TRP B 1 191 ? -16.066 17.459 18.973 1.000 17.320 1049 TRP B N 1
ATOM 3447 C CA . TRP B 1 191 ? -17.407 17.180 19.547 1.000 16.241 1049 TRP B CA 1
ATOM 3448 C C . TRP B 1 191 ? -18.115 18.515 19.811 1.000 16.200 1049 TRP B C 1
ATOM 3449 O O . TRP B 1 191 ? -18.329 18.886 20.968 1.000 14.262 1049 TRP B O 1
ATOM 3460 N N . THR B 1 192 ? -18.469 19.205 18.724 1.000 19.165 1050 THR B N 1
ATOM 3461 C CA . THR B 1 192 ? -19.130 20.531 18.744 1.000 20.003 1050 THR B CA 1
ATOM 3462 C C . THR B 1 192 ? -20.646 20.392 18.578 1.000 21.672 1050 THR B C 1
ATOM 3463 O O . THR B 1 192 ? -21.349 21.440 18.557 1.000 19.369 1050 THR B O 1
ATOM 3467 N N . SER B 1 193 ? -21.147 19.156 18.554 1.000 18.162 1051 SER B N 1
ATOM 3468 C CA . SER B 1 193 ? -22.590 18.833 18.529 1.000 17.820 1051 SER B CA 1
ATOM 3469 C C . SER B 1 193 ? -22.810 17.602 19.397 1.000 16.722 1051 SER B C 1
ATOM 3470 O O . SER B 1 193 ? -21.846 16.794 19.554 1.000 16.738 1051 SER B O 1
ATOM 3473 N N . ILE B 1 194 ? -24.009 17.459 19.925 1.000 17.939 1052 ILE B N 1
ATOM 3474 C CA . ILE B 1 194 ? -24.428 16.223 20.647 1.000 17.736 1052 ILE B CA 1
ATOM 3475 C C . ILE B 1 194 ? -24.242 15.020 19.709 1.000 21.057 1052 ILE B C 1
ATOM 3476 O O . ILE B 1 194 ? -23.658 13.987 20.165 1.000 16.086 1052 ILE B O 1
ATOM 3481 N N . GLU B 1 195 ? -24.682 15.099 18.446 1.000 21.499 1053 GLU B N 1
ATOM 3482 C CA . GLU B 1 195 ? -24.544 13.951 17.508 1.000 22.466 1053 GLU B CA 1
ATOM 3483 C C . GLU B 1 195 ? -23.067 13.563 17.388 1.000 19.355 1053 GLU B C 1
ATOM 3484 O O . GLU B 1 195 ? -22.757 12.347 17.408 1.000 17.838 1053 GLU B O 1
ATOM 3490 N N . ASN B 1 196 ? -22.138 14.528 17.314 1.000 17.196 1054 ASN B N 1
ATOM 3491 C CA . ASN B 1 196 ? -20.710 14.190 17.116 1.000 18.052 1054 ASN B CA 1
ATOM 3492 C C . ASN B 1 196 ? -20.194 13.543 18.401 1.000 14.766 1054 ASN B C 1
ATOM 3493 O O . ASN B 1 196 ? -19.333 12.656 18.314 1.000 15.896 1054 ASN B O 1
ATOM 3498 N N . ALA B 1 197 ? -20.676 13.972 19.563 1.000 12.817 1055 ALA B N 1
ATOM 3499 C CA . ALA B 1 197 ? -20.241 13.381 20.850 1.000 12.207 1055 ALA B CA 1
ATOM 3500 C C . ALA B 1 197 ? -20.703 11.909 20.929 1.000 12.814 1055 ALA B C 1
ATOM 3501 O O . ALA B 1 197 ? -19.949 11.065 21.430 1.000 13.065 1055 ALA B O 1
ATOM 3503 N N . ILE B 1 198 ? -21.893 11.597 20.431 1.000 13.051 1056 ILE B N 1
ATOM 3504 C CA . ILE B 1 198 ? -22.448 10.213 20.505 1.000 12.633 1056 ILE B CA 1
ATOM 3505 C C . ILE B 1 198 ? -21.648 9.322 19.563 1.000 12.497 1056 ILE B C 1
ATOM 3506 O O . ILE B 1 198 ? -21.236 8.202 19.987 1.000 11.299 1056 ILE B O 1
ATOM 3511 N N . LYS B 1 199 ? -21.440 9.754 18.320 1.000 14.104 1057 LYS B N 1
ATOM 3512 C CA . LYS B 1 199 ? -20.668 8.922 17.375 1.000 15.196 1057 LYS B CA 1
ATOM 3513 C C . LYS B 1 199 ? -19.246 8.774 17.901 1.000 13.567 1057 LYS B C 1
ATOM 3514 O O . LYS B 1 199 ? -18.727 7.672 17.804 1.000 13.373 1057 LYS B O 1
ATOM 3520 N N . GLY B 1 200 ? -18.636 9.835 18.453 1.000 13.037 1058 GLY B N 1
ATOM 3521 C CA . GLY B 1 200 ? -17.280 9.769 19.013 1.000 12.752 1058 GLY B CA 1
ATOM 3522 C C . GLY B 1 200 ? -17.231 8.741 20.123 1.000 13.115 1058 GLY B C 1
ATOM 3523 O O . GLY B 1 200 ? -16.232 8.012 20.168 1.000 13.868 1058 GLY B O 1
ATOM 3524 N N . ALA B 1 201 ? -18.246 8.716 21.015 1.000 11.879 1059 ALA B N 1
ATOM 3525 C CA . ALA B 1 201 ? -18.223 7.789 22.174 1.000 11.451 1059 ALA B CA 1
ATOM 3526 C C . ALA B 1 201 ? -18.411 6.341 21.691 1.000 10.294 1059 ALA B C 1
ATOM 3527 O O . ALA B 1 201 ? -17.731 5.429 22.192 1.000 9.910 1059 ALA B O 1
ATOM 3529 N N . ALA B 1 202 ? -19.302 6.095 20.746 1.000 9.841 1060 ALA B N 1
ATOM 3530 C CA . ALA B 1 202 ? -19.529 4.748 20.190 1.000 9.626 1060 ALA B CA 1
ATOM 3531 C C . ALA B 1 202 ? -18.222 4.246 19.572 1.000 9.435 1060 ALA B C 1
ATOM 3532 O O . ALA B 1 202 ? -17.879 3.055 19.765 1.000 9.834 1060 ALA B O 1
ATOM 3534 N N . GLU B 1 203 ? -17.519 5.093 18.815 1.000 10.570 1061 GLU B N 1
ATOM 3535 C CA . GLU B 1 203 ? -16.218 4.690 18.229 1.000 10.255 1061 GLU B CA 1
ATOM 3536 C C . GLU B 1 203 ? -15.207 4.352 19.335 1.000 10.328 1061 GLU B C 1
ATOM 3537 O O . GLU B 1 203 ? -14.476 3.349 19.216 1.000 10.566 1061 GLU B O 1
ATOM 3543 N N . PHE B 1 204 ? -15.129 5.187 20.381 1.000 9.847 1062 PHE B N 1
ATOM 3544 C CA . PHE B 1 204 ? -14.208 4.990 21.522 1.000 10.594 1062 PHE B CA 1
ATOM 3545 C C . PHE B 1 204 ? -14.443 3.615 22.149 1.000 10.335 1062 PHE B C 1
ATOM 3546 O O . PHE B 1 204 ? -13.487 2.810 22.328 1.000 11.742 1062 PHE B O 1
ATOM 3554 N N . VAL B 1 205 ? -15.689 3.337 22.566 1.000 10.005 1063 VAL B N 1
ATOM 3555 C CA . VAL B 1 205 ? -15.924 2.071 23.283 1.000 9.774 1063 VAL B CA 1
ATOM 3556 C C . VAL B 1 205 ? -15.753 0.901 22.331 1.000 10.196 1063 VAL B C 1
ATOM 3557 O O . VAL B 1 205 ? -15.332 -0.183 22.770 1.000 9.481 1063 VAL B O 1
ATOM 3561 N N . SER B 1 206 ? -16.118 1.043 21.053 1.000 10.123 1064 SER B N 1
ATOM 3562 C CA . SER B 1 206 ? -16.075 -0.115 20.142 1.000 10.046 1064 SER B CA 1
ATOM 3563 C C . SER B 1 206 ? -14.616 -0.453 19.820 1.000 10.091 1064 SER B C 1
ATOM 3564 O O . SER B 1 206 ? -14.206 -1.597 19.968 1.000 8.749 1064 SER B O 1
ATOM 3567 N N . LEU B 1 207 ? -13.858 0.502 19.309 1.000 10.848 1065 LEU B N 1
ATOM 3568 C CA . LEU B 1 207 ? -12.505 0.155 18.779 1.000 12.476 1065 LEU B CA 1
ATOM 3569 C C . LEU B 1 207 ? -11.566 -0.176 19.943 1.000 12.591 1065 LEU B C 1
ATOM 3570 O O . LEU B 1 207 ? -10.677 -1.065 19.773 1.000 15.099 1065 LEU B O 1
ATOM 3575 N N . ASN B 1 208 ? -11.719 0.499 21.083 1.000 13.105 1066 ASN B N 1
ATOM 3576 C CA . ASN B 1 208 ? -10.749 0.343 22.209 1.000 12.348 1066 ASN B CA 1
ATOM 3577 C C . ASN B 1 208 ? -11.116 -0.871 23.073 1.000 11.545 1066 ASN B C 1
ATOM 3578 O O . ASN B 1 208 ? -10.192 -1.392 23.734 1.000 12.608 1066 ASN B O 1
ATOM 3583 N N . TYR B 1 209 ? -12.401 -1.269 23.164 1.000 9.628 1067 TYR B N 1
ATOM 3584 C CA . TYR B 1 209 ? -12.826 -2.324 24.137 1.000 9.810 1067 TYR B CA 1
ATOM 3585 C C . TYR B 1 209 ? -13.599 -3.429 23.443 1.000 9.741 1067 TYR B C 1
ATOM 3586 O O . TYR B 1 209 ? -13.167 -4.598 23.374 1.000 9.563 1067 TYR B O 1
ATOM 3595 N N . VAL B 1 210 ? -14.820 -3.091 22.970 1.000 8.501 1068 VAL B N 1
ATOM 3596 C CA . VAL B 1 210 ? -15.858 -4.094 22.693 1.000 8.783 1068 VAL B CA 1
ATOM 3597 C C . VAL B 1 210 ? -15.497 -4.926 21.467 1.000 9.416 1068 VAL B C 1
ATOM 3598 O O . VAL B 1 210 ? -15.719 -6.151 21.506 1.000 9.509 1068 VAL B O 1
ATOM 3602 N N . HIS B 1 211 ? -14.947 -4.289 20.450 1.000 8.411 1069 HIS B N 1
ATOM 3603 C CA . HIS B 1 211 ? -14.554 -4.951 19.178 1.000 8.682 1069 HIS B CA 1
ATOM 3604 C C . HIS B 1 211 ? -13.025 -5.014 18.974 1.000 9.866 1069 HIS B C 1
ATOM 3605 O O . HIS B 1 211 ? -12.597 -5.425 17.892 1.000 9.309 1069 HIS B O 1
ATOM 3612 N N . SER B 1 212 ? -12.238 -4.699 19.987 1.000 10.713 1070 SER B N 1
ATOM 3613 C CA . SER B 1 212 ? -10.753 -4.859 19.937 1.000 11.152 1070 SER B CA 1
ATOM 3614 C C . SER B 1 212 ? -10.414 -6.352 19.804 1.000 11.624 1070 SER B C 1
ATOM 3615 O O . SER B 1 212 ? -10.882 -7.135 20.657 1.000 12.462 1070 SER B O 1
ATOM 3618 N N . SER B 1 213 ? -9.678 -6.791 18.782 1.000 13.572 1071 SER B N 1
ATOM 3619 C CA . SER B 1 213 ? -9.296 -8.230 18.725 1.000 14.653 1071 SER B CA 1
ATOM 3620 C C . SER B 1 213 ? -8.198 -8.498 19.755 1.000 14.552 1071 SER B C 1
ATOM 3621 O O . SER B 1 213 ? -8.010 -9.677 20.129 1.000 16.963 1071 SER B O 1
ATOM 3624 N N . ARG B 1 214 ? -7.492 -7.474 20.205 1.000 14.262 1072 ARG B N 1
ATOM 3625 C CA . ARG B 1 214 ? -6.433 -7.617 21.245 1.000 14.466 1072 ARG B CA 1
ATOM 3626 C C . ARG B 1 214 ? -7.084 -7.768 22.619 1.000 14.544 1072 ARG B C 1
ATOM 3627 O O . ARG B 1 214 ? -6.644 -8.639 23.399 1.000 15.767 1072 ARG B O 1
ATOM 3635 N N . TYR B 1 215 ? -8.072 -6.942 22.948 1.000 12.446 1073 TYR B N 1
ATOM 3636 C CA . TYR B 1 215 ? -8.594 -6.866 24.343 1.000 12.592 1073 TYR B CA 1
ATOM 3637 C C . TYR B 1 215 ? -9.832 -7.737 24.515 1.000 11.867 1073 TYR B C 1
ATOM 3638 O O . TYR B 1 215 ? -10.000 -8.321 25.583 1.000 11.752 1073 TYR B O 1
ATOM 3647 N N . SER B 1 216 ? -10.702 -7.817 23.508 1.000 12.041 1074 SER B N 1
ATOM 3648 C CA . SER B 1 216 ? -11.912 -8.668 23.527 1.000 11.373 1074 SER B CA 1
ATOM 3649 C C . SER B 1 216 ? -12.767 -8.369 24.776 1.000 10.698 1074 SER B C 1
ATOM 3650 O O . SER B 1 216 ? -13.283 -9.328 25.410 1.000 11.407 1074 SER B O 1
ATOM 3653 N N . GLN B 1 217 ? -12.942 -7.086 25.091 1.000 9.385 1075 GLN B N 1
ATOM 3654 C CA . GLN B 1 217 ? -13.650 -6.664 26.336 1.000 9.527 1075 GLN B CA 1
ATOM 3655 C C . GLN B 1 217 ? -15.102 -6.421 25.951 1.000 8.668 1075 GLN B C 1
ATOM 3656 O O . GLN B 1 217 ? -15.531 -5.273 25.824 1.000 9.068 1075 GLN B O 1
ATOM 3662 N N . ASN B 1 218 ? -15.808 -7.524 25.711 1.000 8.368 1076 ASN B N 1
ATOM 3663 C CA . ASN B 1 218 ? -17.093 -7.491 24.971 1.000 8.707 1076 ASN B CA 1
ATOM 3664 C C . ASN B 1 218 ? -18.310 -7.787 25.852 1.000 8.138 1076 ASN B C 1
ATOM 3665 O O . ASN B 1 218 ? -19.420 -8.124 25.334 1.000 8.084 1076 ASN B O 1
ATOM 3670 N N . THR B 1 219 ? -18.163 -7.620 27.155 1.000 7.866 1077 THR B N 1
ATOM 3671 C CA . THR B 1 219 ? -19.281 -7.482 28.108 1.000 8.197 1077 THR B CA 1
ATOM 3672 C C . THR B 1 219 ? -18.961 -6.297 29.011 1.000 8.111 1077 THR B C 1
ATOM 3673 O O . THR B 1 219 ? -17.763 -5.951 29.095 1.000 7.629 1077 THR B O 1
ATOM 3677 N N . LEU B 1 220 ? -19.945 -5.757 29.741 1.000 8.164 1078 LEU B N 1
ATOM 3678 C CA . LEU B 1 220 ? -19.657 -4.692 30.737 1.000 8.274 1078 LEU B CA 1
ATOM 3679 C C . LEU B 1 220 ? -18.659 -5.239 31.768 1.000 8.082 1078 LEU B C 1
ATOM 3680 O O . LEU B 1 220 ? -17.747 -4.558 32.177 1.000 7.821 1078 LEU B O 1
ATOM 3685 N N . TYR B 1 221 ? -18.882 -6.459 32.230 1.000 7.163 1079 TYR B N 1
ATOM 3686 C CA . TYR B 1 221 ? -18.016 -6.997 33.290 1.000 7.729 1079 TYR B CA 1
ATOM 3687 C C . TYR B 1 221 ? -16.549 -7.015 32.787 1.000 7.488 1079 TYR B C 1
ATOM 3688 O O . TYR B 1 221 ? -15.616 -6.652 33.541 1.000 7.869 1079 TYR B O 1
ATOM 3697 N N . LYS B 1 222 ? -16.316 -7.476 31.574 1.000 7.871 1080 LYS B N 1
ATOM 3698 C CA . LYS B 1 222 ? -14.957 -7.560 30.977 1.000 8.138 1080 LYS B CA 1
ATOM 3699 C C . LYS B 1 222 ? -14.375 -6.145 30.778 1.000 8.360 1080 LYS B C 1
ATOM 3700 O O . LYS B 1 222 ? -13.149 -5.936 30.975 1.000 9.387 1080 LYS B O 1
ATOM 3706 N N . MET B 1 223 ? -15.180 -5.175 30.389 1.000 8.063 1081 MET B N 1
ATOM 3707 C CA . MET B 1 223 ? -14.728 -3.767 30.264 1.000 8.722 1081 MET B CA 1
ATOM 3708 C C . MET B 1 223 ? -14.141 -3.273 31.587 1.000 8.793 1081 MET B C 1
ATOM 3709 O O . MET B 1 223 ? -13.104 -2.590 31.580 1.000 8.892 1081 MET B O 1
ATOM 3714 N N . ARG B 1 224 ? -14.746 -3.625 32.711 1.000 9.104 1082 ARG B N 1
ATOM 3715 C CA . ARG B 1 224 ? -14.253 -3.207 34.051 1.000 8.880 1082 ARG B CA 1
ATOM 3716 C C . ARG B 1 224 ? -13.149 -4.152 34.550 1.000 8.455 1082 ARG B C 1
ATOM 3717 O O . ARG B 1 224 ? -12.171 -3.668 35.197 1.000 9.418 1082 ARG B O 1
ATOM 3725 N N . TYR B 1 225 ? -13.367 -5.451 34.364 1.000 8.855 1083 TYR B N 1
ATOM 3726 C CA . TYR B 1 225 ? -12.546 -6.550 34.943 1.000 9.347 1083 TYR B CA 1
ATOM 3727 C C . TYR B 1 225 ? -11.940 -7.369 33.814 1.000 9.472 1083 TYR B C 1
ATOM 3728 O O . TYR B 1 225 ? -12.571 -8.337 33.334 1.000 8.798 1083 TYR B O 1
ATOM 3737 N N . ASN B 1 226 ? -10.714 -7.005 33.406 1.000 9.405 1084 ASN B N 1
ATOM 3738 C CA . ASN B 1 226 ? -10.081 -7.602 32.201 1.000 9.155 1084 ASN B CA 1
ATOM 3739 C C . ASN B 1 226 ? -9.876 -9.105 32.437 1.000 9.533 1084 ASN B C 1
ATOM 3740 O O . ASN B 1 226 ? -9.328 -9.479 33.512 1.000 9.340 1084 ASN B O 1
ATOM 3745 N N . GLN B 1 227 ? -10.309 -9.939 31.533 1.000 10.333 1085 GLN B N 1
ATOM 3746 C CA . GLN B 1 227 ? -10.187 -11.413 31.642 1.000 11.322 1085 GLN B CA 1
ATOM 3747 C C . GLN B 1 227 ? -8.717 -11.830 31.519 1.000 13.711 1085 GLN B C 1
ATOM 3748 O O . GLN B 1 227 ? -8.383 -12.981 31.818 1.000 12.359 1085 GLN B O 1
ATOM 3754 N N . ASN B 1 228 ? -7.852 -10.933 31.105 1.000 13.153 1086 ASN B N 1
ATOM 3755 C CA . ASN B 1 228 ? -6.411 -11.252 30.956 1.000 15.039 1086 ASN B CA 1
ATOM 3756 C C . ASN B 1 228 ? -5.677 -10.452 32.017 1.000 13.907 1086 ASN B C 1
ATOM 3757 O O . ASN B 1 228 ? -5.626 -9.244 31.887 1.000 13.872 1086 ASN B O 1
ATOM 3762 N N . VAL B 1 229 ? -5.140 -11.096 33.056 1.000 13.512 1087 VAL B N 1
ATOM 3763 C CA . VAL B 1 229 ? -4.485 -10.350 34.164 1.000 15.464 1087 VAL B CA 1
ATOM 3764 C C . VAL B 1 229 ? -3.338 -9.512 33.617 1.000 14.666 1087 VAL B C 1
ATOM 3765 O O . VAL B 1 229 ? -3.054 -8.483 34.204 1.000 14.784 1087 VAL B O 1
ATOM 3769 N N . SER B 1 230 ? -2.737 -9.889 32.500 1.000 14.934 1088 SER B N 1
ATOM 3770 C CA . SER B 1 230 ? -1.588 -9.127 31.945 1.000 16.360 1088 SER B CA 1
ATOM 3771 C C . SER B 1 230 ? -2.079 -7.787 31.389 1.000 15.819 1088 SER B C 1
ATOM 3772 O O . SER B 1 230 ? -1.280 -6.829 31.315 1.000 17.060 1088 SER B O 1
ATOM 3775 N N . ASN B 1 231 ? -3.373 -7.699 31.060 1.000 14.331 1089 ASN B N 1
ATOM 3776 C CA . ASN B 1 231 ? -3.952 -6.436 30.528 1.000 14.065 1089 ASN B CA 1
ATOM 3777 C C . ASN B 1 231 ? -4.743 -5.673 31.589 1.000 13.675 1089 ASN B C 1
ATOM 3778 O O . ASN B 1 231 ? -5.581 -4.883 31.220 1.000 12.921 1089 ASN B O 1
ATOM 3783 N N . ILE B 1 232 ? -4.504 -5.903 32.875 1.000 13.742 1090 ILE B N 1
ATOM 3784 C CA . ILE B 1 232 ? -5.267 -5.274 33.969 1.000 15.525 1090 ILE B CA 1
ATOM 3785 C C . ILE B 1 232 ? -5.190 -3.748 33.857 1.000 15.362 1090 ILE B C 1
ATOM 3786 O O . ILE B 1 232 ? -6.092 -3.084 34.327 1.000 13.523 1090 ILE B O 1
ATOM 3791 N N . TRP B 1 233 ? -4.148 -3.165 33.244 1.000 13.908 1091 TRP B N 1
ATOM 3792 C CA . TRP B 1 233 ? -4.106 -1.691 33.129 0.540 14.950 1091 TRP B CA 1
ATOM 3793 C C . TRP B 1 233 ? -5.274 -1.241 32.239 1.000 16.434 1091 TRP B C 1
ATOM 3794 O O . TRP B 1 233 ? -5.887 -0.150 32.514 1.000 19.004 1091 TRP B O 1
ATOM 3805 N N . HIS B 1 234 ? -5.648 -2.079 31.256 1.000 12.636 1092 HIS B N 1
ATOM 3806 C CA . HIS B 1 234 ? -6.650 -1.686 30.233 1.000 12.656 1092 HIS B CA 1
ATOM 3807 C C . HIS B 1 234 ? -8.060 -2.042 30.735 1.000 11.901 1092 HIS B C 1
ATOM 3808 O O . HIS B 1 234 ? -8.643 -3.089 30.362 1.000 11.579 1092 HIS B O 1
ATOM 3815 N N . GLN B 1 235 ? -8.580 -1.196 31.598 1.000 11.022 1093 GLN B N 1
ATOM 3816 C CA . GLN B 1 235 ? -9.939 -1.328 32.193 1.000 11.203 1093 GLN B CA 1
ATOM 3817 C C . GLN B 1 235 ? -10.602 0.040 32.054 1.000 11.592 1093 GLN B C 1
ATOM 3818 O O . GLN B 1 235 ? -9.943 1.089 32.248 1.000 12.915 1093 GLN B O 1
ATOM 3824 N N . TYR B 1 236 ? -11.899 0.045 31.823 1.000 12.434 1094 TYR B N 1
ATOM 3825 C CA . TYR B 1 236 ? -12.630 1.261 31.419 1.000 12.079 1094 TYR B CA 1
ATOM 3826 C C . TYR B 1 236 ? -12.758 2.263 32.558 1.000 13.512 1094 TYR B C 1
ATOM 3827 O O . TYR B 1 236 ? -12.819 3.496 32.285 1.000 15.337 1094 TYR B O 1
ATOM 3836 N N . ALA B 1 237 ? -12.892 1.791 33.794 1.000 13.774 1095 ALA B N 1
ATOM 3837 C CA . ALA B 1 237 ? -13.201 2.678 34.942 1.000 13.784 1095 ALA B CA 1
ATOM 3838 C C . ALA B 1 237 ? -12.591 2.056 36.193 1.000 13.402 1095 ALA B C 1
ATOM 3839 O O . ALA B 1 237 ? -12.192 0.885 36.133 1.000 14.512 1095 ALA B O 1
ATOM 3841 N N . THR B 1 238 ? -12.596 2.810 37.285 1.000 13.733 1096 THR B N 1
ATOM 3842 C CA . THR B 1 238 ? -11.925 2.417 38.558 1.000 14.630 1096 THR B CA 1
ATOM 3843 C C . THR B 1 238 ? -12.964 2.069 39.621 1.000 14.295 1096 THR B C 1
ATOM 3844 O O . THR B 1 238 ? -12.589 1.308 40.569 1.000 14.203 1096 THR B O 1
ATOM 3848 N N . THR B 1 239 ? -14.200 2.572 39.578 1.000 13.379 1097 THR B N 1
ATOM 3849 C CA . THR B 1 239 ? -15.169 2.206 40.649 1.000 13.103 1097 THR B CA 1
ATOM 3850 C C . THR B 1 239 ? -15.452 0.710 40.588 1.000 11.994 1097 THR B C 1
ATOM 3851 O O . THR B 1 239 ? -15.693 0.147 39.503 1.000 10.787 1097 THR B O 1
ATOM 3855 N N . PRO B 1 240 ? -15.446 -0.023 41.718 1.000 12.244 1098 PRO B N 1
ATOM 3856 C CA . PRO B 1 240 ? -15.751 -1.461 41.684 1.000 11.586 1098 PRO B CA 1
ATOM 3857 C C . PRO B 1 240 ? -17.112 -1.823 41.055 1.000 11.499 1098 PRO B C 1
ATOM 3858 O O . PRO B 1 240 ? -17.258 -2.898 40.476 1.000 11.460 1098 PRO B O 1
ATOM 3862 N N . TRP B 1 241 ? -18.070 -0.929 41.153 1.000 11.195 1099 TRP B N 1
ATOM 3863 C CA . TRP B 1 241 ? -19.495 -1.180 40.799 1.000 12.180 1099 TRP B CA 1
ATOM 3864 C C . TRP B 1 241 ? -19.783 -0.690 39.380 1.000 11.097 1099 TRP B C 1
ATOM 3865 O O . TRP B 1 241 ? -20.956 -0.686 38.998 1.000 11.900 1099 TRP B O 1
ATOM 3876 N N . TYR B 1 242 ?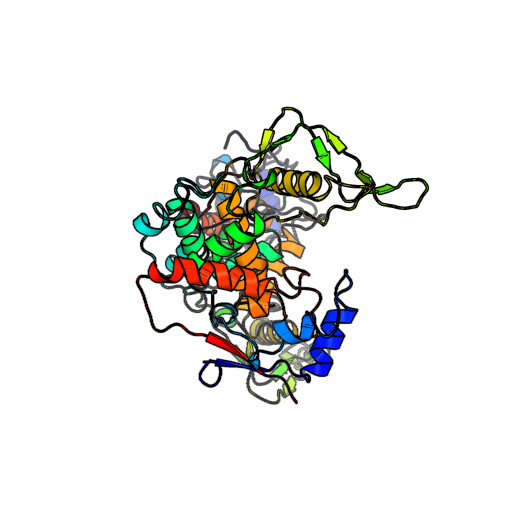 -18.776 -0.303 38.608 1.000 10.574 1100 TYR B N 1
ATOM 3877 C CA . TYR B 1 242 ? -19.040 0.370 37.299 1.000 11.585 1100 TYR B CA 1
ATOM 3878 C C . TYR B 1 242 ? -19.967 -0.474 36.418 1.000 10.606 1100 TYR B C 1
ATOM 3879 O O . TYR B 1 242 ? -20.969 0.042 35.906 1.000 9.902 1100 TYR B O 1
ATOM 3888 N N . ALA B 1 243 ? -19.628 -1.737 36.186 1.000 10.065 1101 ALA B N 1
ATOM 3889 C CA . ALA B 1 243 ? -20.372 -2.634 35.283 1.000 10.143 1101 ALA B CA 1
ATOM 3890 C C . ALA B 1 243 ? -21.779 -2.866 35.856 1.000 9.172 1101 ALA B C 1
ATOM 3891 O O . ALA B 1 243 ? -22.772 -2.876 35.121 1.000 9.152 1101 ALA B O 1
ATOM 3893 N N . SER B 1 244 ? -21.870 -3.102 37.164 1.000 9.451 1102 SER B N 1
ATOM 3894 C CA . SER B 1 244 ? -23.152 -3.307 37.870 1.000 10.422 1102 SER B CA 1
ATOM 3895 C C . SER B 1 244 ? -24.084 -2.114 37.669 1.000 9.402 1102 SER B C 1
ATOM 3896 O O . SER B 1 244 ? -25.270 -2.310 37.320 1.000 9.249 1102 SER B O 1
ATOM 3899 N N . SER B 1 245 ? -23.568 -0.912 37.810 1.000 9.856 1103 SER B N 1
ATOM 3900 C CA . SER B 1 245 ? -24.410 0.302 37.716 1.000 10.817 1103 SER B CA 1
ATOM 3901 C C . SER B 1 245 ? -24.995 0.445 36.294 1.000 9.686 1103 SER B C 1
ATOM 3902 O O . SER B 1 245 ? -26.155 0.824 36.136 1.000 10.440 1103 SER B O 1
ATOM 3905 N N . ILE B 1 246 ? -24.165 0.212 35.300 1.000 8.991 1104 ILE B N 1
ATOM 3906 C CA . ILE B 1 246 ? -24.622 0.338 33.895 1.000 8.757 1104 ILE B CA 1
ATOM 3907 C C . ILE B 1 246 ? -25.637 -0.770 33.603 1.000 8.135 1104 ILE B C 1
ATOM 3908 O O . ILE B 1 246 ? -26.643 -0.488 32.956 1.000 8.765 1104 ILE B O 1
ATOM 3913 N N . ALA B 1 247 ? -25.384 -2.003 34.025 1.000 7.971 1105 ALA B N 1
ATOM 3914 C CA . ALA B 1 247 ? -26.330 -3.110 33.812 1.000 8.953 1105 ALA B CA 1
ATOM 3915 C C . ALA B 1 247 ? -27.685 -2.794 34.474 1.000 9.609 1105 ALA B C 1
ATOM 3916 O O . ALA B 1 247 ? -28.733 -3.123 33.921 1.000 10.318 1105 ALA B O 1
ATOM 3918 N N . ASP B 1 248 ? -27.694 -2.165 35.650 1.000 10.459 1106 ASP B N 1
ATOM 3919 C CA . ASP B 1 248 ? -28.970 -1.762 36.303 1.000 11.430 1106 ASP B CA 1
ATOM 3920 C C . ASP B 1 248 ? -29.761 -0.783 35.423 1.000 11.170 1106 ASP B C 1
ATOM 3921 O O . ASP B 1 248 ? -31.014 -0.935 35.355 1.000 11.735 1106 ASP B O 1
ATOM 3926 N N . ILE B 1 249 ? -29.073 0.128 34.751 1.000 10.703 1107 ILE B N 1
ATOM 3927 C CA . ILE B 1 249 ? -29.766 1.041 33.805 1.000 11.394 1107 ILE B CA 1
ATOM 3928 C C . ILE B 1 249 ? -30.272 0.230 32.603 1.000 10.789 1107 ILE B C 1
ATOM 3929 O O . ILE B 1 249 ? -31.464 0.394 32.189 1.000 11.160 1107 ILE B O 1
ATOM 3934 N N . MET B 1 250 ? -29.476 -0.660 32.038 1.000 10.346 1108 MET B N 1
ATOM 3935 C CA . MET B 1 250 ? -29.923 -1.454 30.862 1.000 10.216 1108 MET B CA 1
ATOM 3936 C C . MET B 1 250 ? -31.179 -2.251 31.198 1.000 11.933 1108 MET B C 1
ATOM 3937 O O . MET B 1 250 ? -32.107 -2.276 30.376 1.000 11.331 1108 MET B O 1
ATOM 3942 N N . ARG B 1 251 ? -31.260 -2.837 32.393 1.000 11.684 1109 ARG B N 1
ATOM 3943 C CA . ARG B 1 251 ? -32.471 -3.591 32.834 1.000 15.447 1109 ARG B CA 1
ATOM 3944 C C . ARG B 1 251 ? -33.718 -2.717 32.711 1.000 14.840 1109 ARG B C 1
ATOM 3945 O O . ARG B 1 251 ? -34.762 -3.232 32.277 1.000 15.551 1109 ARG B O 1
ATOM 3953 N N . SER B 1 252 ? -33.661 -1.437 33.056 1.000 14.818 1110 SER B N 1
ATOM 3954 C CA . SER B 1 252 ? -34.833 -0.552 32.921 1.000 16.253 1110 SER B CA 1
ATOM 3955 C C . SER B 1 252 ? -35.265 -0.322 31.465 1.000 15.908 1110 SER B C 1
ATOM 3956 O O . SER B 1 252 ? -36.420 0.129 31.266 1.000 16.359 1110 SER B O 1
ATOM 3959 N N . TYR B 1 253 ? -34.385 -0.493 30.482 1.000 11.021 1111 TYR B N 1
ATOM 3960 C CA . TYR B 1 253 ? -34.667 -0.259 29.043 1.000 10.596 1111 TYR B CA 1
ATOM 3961 C C . TYR B 1 253 ? -34.786 -1.574 28.279 1.000 10.952 1111 TYR B C 1
ATOM 3962 O O . TYR B 1 253 ? -35.017 -1.547 27.063 1.000 10.465 1111 TYR B O 1
ATOM 3971 N N . GLN B 1 254 ? -34.666 -2.739 28.932 1.000 9.960 1112 GLN B N 1
ATOM 3972 C CA . GLN B 1 254 ? -34.540 -4.009 28.169 1.000 11.144 1112 GLN B CA 1
ATOM 3973 C C . GLN B 1 254 ? -35.829 -4.381 27.426 1.000 11.075 1112 GLN B C 1
ATOM 3974 O O . GLN B 1 254 ? -35.766 -5.200 26.459 1.000 11.204 1112 GLN B O 1
ATOM 3980 N N . ASP B 1 255 ? -36.959 -3.808 27.820 1.000 10.373 1113 ASP B N 1
ATOM 3981 C CA . ASP B 1 255 ? -38.253 -4.142 27.177 1.000 10.923 1113 ASP B CA 1
ATOM 3982 C C . ASP B 1 255 ? -38.239 -3.599 25.739 1.000 10.445 1113 ASP B C 1
ATOM 3983 O O . ASP B 1 255 ? -39.021 -4.109 24.917 1.000 12.218 1113 ASP B O 1
ATOM 3988 N N . LEU B 1 256 ? -37.313 -2.680 25.411 1.000 9.718 1114 LEU B N 1
ATOM 3989 C CA . LEU B 1 256 ? -37.267 -2.058 24.061 1.000 9.571 1114 LEU B CA 1
ATOM 3990 C C . LEU B 1 256 ? -36.601 -2.949 23.012 1.000 9.925 1114 LEU B C 1
ATOM 3991 O O . LEU B 1 256 ? -36.689 -2.607 21.814 1.000 10.174 1114 LEU B O 1
ATOM 3996 N N . TYR B 1 257 ? -35.941 -4.039 23.369 1.000 9.164 1115 TYR B N 1
ATOM 3997 C CA . TYR B 1 257 ? -35.380 -4.956 22.368 1.000 9.618 1115 TYR B CA 1
ATOM 3998 C C . TYR B 1 257 ? -36.461 -5.527 21.458 1.000 10.497 1115 TYR B C 1
ATOM 3999 O O . TYR B 1 257 ? -37.583 -5.810 21.937 1.000 11.910 1115 TYR B O 1
ATOM 4008 N N . LEU B 1 258 ? -36.101 -5.750 20.199 1.000 10.253 1116 LEU B N 1
ATOM 4009 C CA . LEU B 1 258 ? -37.003 -6.364 19.192 1.000 12.535 1116 LEU B CA 1
ATOM 4010 C C . LEU B 1 258 ? -36.572 -7.813 18.912 1.000 15.724 1116 LEU B C 1
ATOM 4011 O O . LEU B 1 258 ? -37.364 -8.524 18.213 1.000 21.350 1116 LEU B O 1
ATOM 4016 N N . GLU B 1 259 ? -35.476 -8.279 19.492 1.000 15.367 1117 GLU B N 1
ATOM 4017 C CA . GLU B 1 259 ? -34.973 -9.670 19.285 1.000 18.316 1117 GLU B CA 1
ATOM 4018 C C . GLU B 1 259 ? -34.783 -10.308 20.659 1.000 18.950 1117 GLU B C 1
ATOM 4019 O O . GLU B 1 259 ? -34.915 -9.620 21.664 1.000 17.843 1117 GLU B O 1
ATOM 4025 N N . ASN B 1 260 ? -34.518 -11.614 20.728 1.000 21.329 1118 ASN B N 1
ATOM 4026 C CA . ASN B 1 260 ? -34.482 -12.345 22.025 1.000 22.391 1118 ASN B CA 1
ATOM 4027 C C . ASN B 1 260 ? -33.383 -13.416 22.058 1.000 20.530 1118 ASN B C 1
ATOM 4028 O O . ASN B 1 260 ? -32.778 -13.676 21.037 1.000 20.511 1118 ASN B O 1
ATOM 4033 N N . ASN B 1 261 ? -33.202 -14.073 23.209 1.000 20.290 1119 ASN B N 1
ATOM 4034 C CA . ASN B 1 261 ? -32.343 -15.280 23.366 1.000 22.505 1119 ASN B CA 1
ATOM 4035 C C . ASN B 1 261 ? -30.881 -14.912 23.120 1.000 21.083 1119 ASN B C 1
ATOM 4036 O O . ASN B 1 261 ? -30.232 -15.441 22.210 1.000 22.122 1119 ASN B O 1
ATOM 4041 N N . PHE B 1 262 ? -30.390 -13.989 23.926 1.000 19.769 1120 PHE B N 1
ATOM 4042 C CA . PHE B 1 262 ? -29.048 -13.393 23.786 1.000 18.278 1120 PHE B CA 1
ATOM 4043 C C . PHE B 1 262 ? -27.972 -14.305 24.345 1.000 19.455 1120 PHE B C 1
ATOM 4044 O O . PHE B 1 262 ? -28.258 -15.198 25.198 1.000 18.274 1120 PHE B O 1
ATOM 4052 N N . THR B 1 263 ? -26.732 -13.994 23.969 1.000 17.119 1121 THR B N 1
ATOM 4053 C CA . THR B 1 263 ? -25.528 -14.707 24.470 1.000 16.211 1121 THR B CA 1
ATOM 4054 C C . THR B 1 263 ? -24.921 -13.948 25.648 1.000 15.455 1121 THR B C 1
ATOM 4055 O O . THR B 1 263 ? -24.710 -12.720 25.570 1.000 13.889 1121 THR B O 1
ATOM 4059 N N . PHE B 1 264 ? -24.686 -14.679 26.731 1.000 15.241 1122 PHE B N 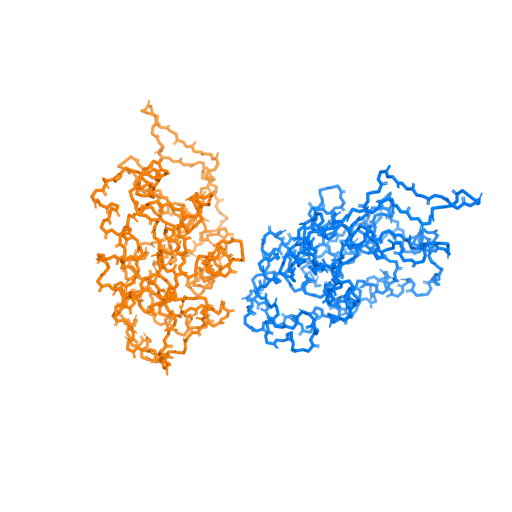1
ATOM 4060 C CA . PHE B 1 264 ? -24.027 -14.178 27.954 1.000 15.199 1122 PHE B CA 1
ATOM 4061 C C . PHE B 1 264 ? -22.686 -14.877 28.113 1.000 18.730 1122 PHE B C 1
ATOM 4062 O O . PHE B 1 264 ? -22.532 -16.060 27.711 1.000 21.238 1122 PHE B O 1
ATOM 4070 N N . ASP B 1 265 ? -21.738 -14.173 28.722 1.000 15.537 1123 ASP B N 1
ATOM 4071 C CA . ASP B 1 265 ? -20.361 -14.672 28.911 1.000 16.098 1123 ASP B CA 1
ATOM 4072 C C . ASP B 1 265 ? -19.947 -14.341 30.345 1.000 14.621 1123 ASP B C 1
ATOM 4073 O O . ASP B 1 265 ? -20.009 -13.187 30.721 1.000 13.673 1123 ASP B O 1
ATOM 4078 N N . VAL B 1 266 ? -19.722 -15.372 31.153 1.000 13.664 1124 VAL B N 1
ATOM 4079 C CA . VAL B 1 266 ? -19.531 -15.273 32.621 1.000 15.364 1124 VAL B CA 1
ATOM 4080 C C . VAL B 1 266 ? -18.081 -15.629 32.951 1.000 14.397 1124 VAL B C 1
ATOM 4081 O O . VAL B 1 266 ? -17.526 -16.597 32.407 1.000 15.595 1124 VAL B O 1
ATOM 4085 N N . PRO B 1 267 ? -17.432 -14.884 33.852 1.000 14.588 1125 PRO B N 1
ATOM 4086 C CA . PRO B 1 267 ? -16.096 -15.256 34.304 1.000 13.903 1125 PRO B CA 1
ATOM 4087 C C . PRO B 1 267 ? -16.088 -16.551 35.113 1.000 15.076 1125 PRO B C 1
ATOM 4088 O O . PRO B 1 267 ? -16.971 -16.770 35.900 1.000 15.177 1125 PRO B O 1
ATOM 4092 N N . VAL B 1 268 ? -15.035 -17.333 34.934 1.000 16.047 1126 VAL B N 1
ATOM 4093 C CA . VAL B 1 268 ? -14.734 -18.515 35.782 1.000 17.721 1126 VAL B CA 1
ATOM 4094 C C . VAL B 1 268 ? -13.363 -18.328 36.426 1.000 17.105 1126 VAL B C 1
ATOM 4095 O O . VAL B 1 268 ? -12.402 -18.050 35.693 1.000 16.916 1126 VAL B O 1
ATOM 4099 N N . PHE B 1 269 ? -13.322 -18.485 37.739 1.000 17.716 1127 PHE B N 1
ATOM 4100 C CA . PHE B 1 269 ? -12.114 -18.313 38.584 1.000 16.347 1127 PHE B CA 1
ATOM 4101 C C . PHE B 1 269 ? -11.608 -19.706 38.954 1.000 20.843 1127 PHE B C 1
ATOM 4102 O O . PHE B 1 269 ? -12.426 -20.639 39.031 1.000 23.797 1127 PHE B O 1
ATOM 4110 N N . ALA B 1 270 ? -10.301 -19.816 39.179 1.000 24.979 1128 ALA B N 1
ATOM 4111 C CA . ALA B 1 270 ? -9.625 -21.106 39.440 1.000 27.377 1128 ALA B CA 1
ATOM 4112 C C . ALA B 1 270 ? -10.287 -21.772 40.648 1.000 33.881 1128 ALA B C 1
ATOM 4113 O O . ALA B 1 270 ? -10.903 -22.852 40.465 1.000 44.560 1128 ALA B O 1
ATOM 4115 N N . GLY B 1 271 ? -10.233 -21.128 41.812 1.000 35.800 1129 GLY B N 1
ATOM 4116 C CA . GLY B 1 271 ? -10.712 -21.697 43.092 1.000 46.171 1129 GLY B CA 1
ATOM 4117 C C . GLY B 1 271 ? -9.924 -21.187 44.300 1.000 52.539 1129 GLY B C 1
ATOM 4118 O O . GLY B 1 271 ? -8.781 -21.603 44.591 1.000 52.464 1129 GLY B O 1
#

Solvent-accessible surface area: 23803 Å² total; per-residue (Å²): 111,83,124,29,67,148,30,101,7,49,34,27,33,59,83,0,0,94,51,3,67,196,71,17,118,48,147,45,51,88,81,67,0,30,107,53,0,23,34,92,109,36,133,5,97,13,10,12,0,67,0,31,68,24,11,24,0,44,3,23,21,0,31,88,93,0,83,130,42,43,34,0,62,39,48,0,35,7,0,0,12,0,0,85,67,45,72,0,0,0,1,0,0,0,0,0,0,3,64,55,0,42,69,0,75,41,124,31,0,120,23,23,83,17,79,79,16,6,35,78,95,110,47,66,130,53,89,129,50,87,39,54,13,8,105,69,76,193,30,128,156,80,40,46,2,36,1,7,24,24,16,28,23,97,127,81,48,117,55,7,96,67,44,22,51,42,6,0,6,11,60,0,75,87,113,32,16,66,27,15,61,55,1,0,42,6,1,0,73,59,0,3,110,56,15,3,73,17,116,206,65,42,0,11,1,3,2,12,2,1,2,0,27,66,50,100,36,23,231,37,34,36,19,56,38,1,89,12,3,24,29,0,0,70,41,0,110,70,7,85,97,10,27,44,68,144,77,66,63,12,7,28,6,54,29,78,80,161,40,59,149,22,59,103,28,117,6,55,35,19,40,56,87,0,0,92,48,3,66,197,69,21,116,37,150,49,53,90,75,68,0,29,99,58,0,21,18,80,108,26,123,7,109,7,9,2,0,67,0,30,96,40,2,41,8,66,44,83,20,0,41,80,88,0,71,120,45,17,16,0,68,69,26,0,98,14,0,12,82,3,0,105,7,0,54,0,0,0,1,0,0,0,1,0,0,4,63,54,2,47,70,0,87,39,153,22,0,113,22,35,87,16,63,56,14,5,35,71,93,104,52,87,129,47,94,131,51,92,39,49,12,11,83,56,76,143,27,124,149,87,44,50,1,41,2,0,3,22,8,25,28,96,102,83,50,125,60,10,92,66,48,23,45,38,6,0,6,11,45,0,75,89,119,34,13,67,42,36,103,40,0,0,46,16,0,0,22,54,0,0,13,47,16,2,29,12,53,186,69,44,0,14,0,0,2,14,1,2,2,1,32,65,52,99,40,23,235,38,34,36,22,48,40,1,84,9,2,22,29,0,0,67,37,0,107,66,9,79,97,10,26,111,60,121,152,47,73,35,9,6,6,60,28,78,106

Sequence (515 aa):
IGNASKKTNYGVSLNEYIKLQQRNNPSSNYSYSEFEKYINPAKATNKLQFLRIDKFRSVNVSGLSSRLSNKGVLTGQGQAFVNAAKAFNIDPIYLVAQCLHETGNGTSKLAKGVTITEIADESKPIYNGNGQLVGYHMIKLSKPVTVYNLFGIGAKDNSSVFPNRALILGTTYAYNRGWTSIENAIKGAAEFVSLNYVHSSRRYSQNTLYKMRYNQNVSNIIWHQYATTPWYASSIADIMRSYQDLYLEENNFTFDVPVFAGDIGNASKTNYGVSLNEYIKLQQRNNPSNYSYSSEFEKYINPAKATNKKLQFLRIDKFRSSVNVSGLSSSRLSNKGVLTGQGQAFVNAAKAFNIDPIYLVAQCLHETGNGTSKLAKGVTITEIADESKPIYNGNGQLVGYHMIKLSKPVTVYNLFGIGAKDNSSVFPNRALILGTTYAYNRGWTSIENAIKGAAEFVSLNYVHSSRYSQNTLYKMRYNQNVSNIWHQYATTPWYASSIADIMRSYQDLYLENNFTFDVPVFAG

InterPro domains:
  IPR002901 Mannosyl-glycoprotein endo-beta-N-acetylglucosamidase-like domain [PF01832] (869-1032)
  IPR002901 Mannosyl-glycoprotein endo-beta-N-acetylglucosamidase-like domain [SM00047] (856-1043)
  IPR003646 SH3-like domain, bacterial-type [PF08239] (56-105)
  IPR003646 SH3-like domain, bacterial-type [PF08239] (124-174)
  IPR003646 SH3-like domain, bacterial-type [PF08239] (204-254)
  IPR003646 SH3-like domain, bacterial-type [PF08239] (308-359)
  IPR003646 SH3-like domain, bacterial-type [PF08239] (393-444)
  IPR003646 SH3-like domain, bacterial-type [PF08239] (478-529)
  IPR003646 SH3-like domain, bacterial-type [PF08239] (563-614)
  IPR003646 SH3-like domain, bacterial-type [PF08239] (648-699)
  IPR003646 SH3-like domain, bacterial-type [PF08239] (729-778)
  IPR003646 SH3-like domain, bacterial-type [PS51781] (46-109)
  IPR003646 SH3-like domain, bacterial-type [PS51781] (115-178)
  IPR003646 SH3-like domain, bacterial-type [PS51781] (194-257)
  IPR003646 SH3-like domain, bacterial-type [PS51781] (299-362)
  IPR003646 SH3-like domain, bacterial-type [PS51781] (384-447)
  IPR003646 SH3-like domain, bacterial-type [PS51781] (469-532)
  IPR003646 SH3-like domain, bacterial-type [PS51781] (554-617)
  IPR003646 SH3-like domain, bacterial-type [PS51781] (639-702)
  IPR003646 SH3-like domain, bacterial-type [PS51781] (719-782)

Radius of gyration: 26.51 Å; Cα contacts (8 Å, |Δi|>4): 965; chains: 2; bounding box: 67×61×73 Å